Protein AF-A0A9W6YJJ3-F1 (afdb_monomer_lite)

Radius of gyration: 34.73 Å; chains: 1; bounding box: 91×58×91 Å

pLDDT: mean 76.76, std 19.99, range [21.23, 98.19]

Secondary structure (DSSP, 8-state):
-EEEEEEEEETTTTHHHHHHHHHHSS-----EEEEEEETTEEEEEETTEEEEE-HHHHHHHH----SEEEEEEEE-S-HHHHHHHHHHHTTTSSGGG-BTTTBSHHHHHHHHHHHHHS----HHHHSHHHHHHTSHHHHHHHHHHHHHHHHHHHSPS--TT--TT---GGGS-------PPPP----------GGGS-----S-TTTTHHHHHHHHHHHGGG-SS-HHHHHHHHHHHHHHHTT--B--HHHHHHHHHHHHHHHTT-TTSTTHHHHHHHHHHHHTSBPPSSS-HHHHHHHHHHHHHHHTSSS----HHHHHHHHHHHHHHHHSTTTHHHHHHTHHHHHHHHHHHHH-TTS-HHHHHHHHHHHHHHHHHS-TT-TTHHHHHHHHHHHHHHHHHHH-SSS---HHHHHHHHHHHHHH--EEEEEEEETTEEEEEEEEEETTTTEEEEEEEEEPTT-BTTB-EEEEEEE--TT--TTHHHHH-THHHHHHHHHT-EEEEE-SS--S---TTSSSBTTBBTTB-TT-B--STTTTTT-BHHHIIIIIHHHHHHHHSSEEEEEEEEEESTHHHHHHHHHHHHSTTTTS----

Structure (mmCIF, N/CA/C/O backbone):
data_AF-A0A9W6YJJ3-F1
#
_entry.id   AF-A0A9W6YJJ3-F1
#
loop_
_atom_site.group_PDB
_atom_site.id
_atom_site.type_symbol
_atom_site.label_atom_id
_atom_site.label_alt_id
_atom_site.label_comp_id
_atom_site.label_asym_id
_atom_site.label_entity_id
_atom_site.label_seq_id
_atom_site.pdbx_PDB_ins_code
_atom_site.Cartn_x
_atom_site.Cartn_y
_atom_site.Cartn_z
_atom_site.occupancy
_atom_site.B_iso_or_equiv
_atom_site.auth_seq_id
_atom_site.auth_comp_id
_atom_site.auth_asym_id
_atom_site.auth_atom_id
_atom_site.pdbx_PDB_model_num
ATOM 1 N N . MET A 1 1 ? -47.963 24.302 33.142 1.00 80.62 1 MET A N 1
ATOM 2 C CA . MET A 1 1 ? -47.276 23.001 33.185 1.00 80.62 1 MET A CA 1
ATOM 3 C C . MET A 1 1 ? -46.789 22.697 31.785 1.00 80.62 1 MET A C 1
ATOM 5 O O . MET A 1 1 ? -47.496 23.023 30.838 1.00 80.62 1 MET A O 1
ATOM 9 N N . VAL A 1 2 ? -45.557 22.214 31.649 1.00 94.19 2 VAL A N 1
ATOM 10 C CA . VAL A 1 2 ? -44.931 21.918 30.351 1.00 94.19 2 VAL A CA 1
ATOM 11 C C . VAL A 1 2 ? -44.765 20.413 30.233 1.00 94.19 2 VAL A C 1
ATOM 13 O O . VAL A 1 2 ? -44.311 19.774 31.179 1.00 94.19 2 VAL A O 1
ATOM 16 N N . SER A 1 3 ? -45.153 19.847 29.091 1.00 96.19 3 SER A N 1
ATOM 17 C CA . SER A 1 3 ? -45.001 18.415 28.844 1.00 96.19 3 SER A CA 1
ATOM 18 C C . SER A 1 3 ? -43.522 18.042 28.730 1.00 96.19 3 SER A C 1
ATOM 20 O O . SER A 1 3 ? -42.746 18.740 28.076 1.00 96.19 3 SER A O 1
ATOM 22 N N . VAL A 1 4 ? -43.153 16.938 29.376 1.00 97.75 4 VAL A N 1
ATOM 23 C CA . VAL A 1 4 ? -41.819 16.342 29.335 1.00 97.75 4 VAL A CA 1
ATOM 24 C C . VAL A 1 4 ? -41.923 15.020 28.592 1.00 97.75 4 VAL A C 1
ATOM 26 O O . VAL A 1 4 ? -42.747 14.165 28.927 1.00 97.75 4 VAL A O 1
ATOM 29 N N . THR A 1 5 ? -41.089 14.853 27.573 1.00 97.88 5 THR A N 1
ATOM 30 C CA . THR A 1 5 ? -41.134 13.690 26.686 1.00 97.88 5 THR A CA 1
ATOM 31 C C . THR A 1 5 ? -39.746 13.081 26.540 1.00 97.88 5 THR A C 1
ATOM 33 O O . THR A 1 5 ? -38.757 13.800 26.466 1.00 97.88 5 THR A O 1
ATOM 36 N N . LEU A 1 6 ? -39.662 11.755 26.489 1.00 98.06 6 LEU A N 1
ATOM 37 C CA . LEU A 1 6 ? -38.437 11.022 26.191 1.00 98.06 6 LEU A CA 1
ATOM 38 C C . LEU A 1 6 ? -38.421 10.631 24.714 1.00 98.06 6 LEU A C 1
ATOM 40 O O . LEU A 1 6 ? -39.310 9.915 24.248 1.00 98.06 6 LEU A O 1
ATOM 44 N N . HIS A 1 7 ? -37.396 11.055 23.994 1.00 97.25 7 HIS A N 1
ATOM 45 C CA . HIS A 1 7 ? -37.060 10.514 22.686 1.00 97.25 7 HIS A CA 1
ATOM 46 C C . HIS A 1 7 ? -36.139 9.312 22.864 1.00 97.25 7 HIS A C 1
ATOM 48 O O . HIS A 1 7 ? -35.142 9.385 23.579 1.00 97.25 7 HIS A O 1
ATOM 54 N N . VAL A 1 8 ? -36.499 8.191 22.239 1.00 95.38 8 VAL A N 1
ATOM 55 C CA . VAL A 1 8 ? -35.737 6.942 22.276 1.00 95.38 8 VAL A CA 1
ATOM 56 C C . VAL A 1 8 ? -35.288 6.615 20.864 1.00 95.38 8 VAL A C 1
ATOM 58 O O . VAL A 1 8 ? -36.107 6.508 19.951 1.00 95.38 8 VAL A O 1
ATOM 61 N N . TYR A 1 9 ? -33.991 6.409 20.709 1.00 91.31 9 TYR A N 1
ATOM 62 C CA . TYR A 1 9 ? -33.330 6.088 19.457 1.00 91.31 9 TYR A CA 1
ATOM 63 C C . TYR A 1 9 ? -32.712 4.694 19.545 1.00 91.31 9 TYR A C 1
ATOM 65 O O . TYR A 1 9 ? -32.215 4.301 20.601 1.00 91.31 9 TYR A O 1
ATOM 73 N N . ASP A 1 10 ? -32.725 3.956 18.438 1.00 87.44 10 ASP A N 1
ATOM 74 C CA . ASP A 1 10 ? -31.989 2.699 18.314 1.00 87.44 10 ASP A CA 1
ATOM 75 C C . ASP A 1 10 ? -30.706 2.945 17.521 1.00 87.44 10 ASP A C 1
ATOM 77 O O . ASP A 1 10 ? -30.747 3.046 16.298 1.00 87.44 10 ASP A O 1
ATOM 81 N N . LEU A 1 11 ? -29.567 3.002 18.215 1.00 82.69 11 LEU A N 1
ATOM 82 C CA . LEU A 1 11 ? -28.242 3.169 17.605 1.00 82.69 11 LEU A CA 1
ATOM 83 C C . LEU A 1 11 ? -27.843 1.990 16.707 1.00 82.69 11 LEU A C 1
ATOM 85 O O . LEU A 1 11 ? -26.819 2.045 16.031 1.00 82.69 11 LEU A O 1
ATOM 89 N N . SER A 1 12 ? -28.599 0.891 16.749 1.00 76.44 12 SER A N 1
ATOM 90 C CA . SER A 1 12 ? -28.343 -0.279 15.922 1.00 76.44 12 SER A CA 1
ATOM 91 C C . SER A 1 12 ? -29.137 -0.326 14.620 1.00 76.44 12 SER A C 1
ATOM 93 O O . SER A 1 12 ? -28.943 -1.263 13.849 1.00 76.44 12 SER A O 1
ATOM 95 N N . HIS A 1 13 ? -30.066 0.608 14.393 1.00 77.94 13 HIS A N 1
ATOM 96 C CA . HIS A 1 13 ? -31.016 0.563 13.271 1.00 77.94 13 HIS A CA 1
ATOM 97 C C . HIS A 1 13 ? -31.684 -0.812 13.082 1.00 77.94 13 HIS A C 1
ATOM 99 O O . HIS A 1 13 ? -31.837 -1.314 11.969 1.00 77.94 13 HIS A O 1
ATOM 105 N N . GLY A 1 14 ? -32.076 -1.457 14.184 1.00 75.50 14 GLY A N 1
ATOM 106 C CA . GLY A 1 14 ? -32.713 -2.774 14.202 1.00 75.50 14 GLY A CA 1
ATOM 107 C C . GLY A 1 14 ? -31.754 -3.967 14.143 1.00 75.50 14 GLY A C 1
ATOM 108 O O . GLY A 1 14 ? -32.196 -5.107 14.330 1.00 75.50 14 GLY A O 1
ATOM 109 N N . MET A 1 15 ? -30.450 -3.749 13.945 1.00 71.88 15 MET A N 1
ATOM 110 C CA . MET A 1 15 ? -29.451 -4.822 13.894 1.00 71.88 15 MET A CA 1
ATOM 111 C C . MET A 1 15 ? -29.318 -5.553 15.229 1.00 71.88 15 MET A C 1
ATOM 113 O O . MET A 1 15 ? -29.126 -6.770 15.241 1.00 71.88 15 MET A O 1
ATOM 117 N N . ALA A 1 16 ? -29.461 -4.860 16.363 1.00 77.69 16 ALA A N 1
ATOM 118 C CA . ALA A 1 16 ? -29.361 -5.495 17.674 1.00 77.69 16 ALA A CA 1
ATOM 119 C C . ALA A 1 16 ? -30.430 -6.575 17.853 1.00 77.69 16 ALA A C 1
ATOM 121 O O . ALA A 1 16 ? -30.117 -7.677 18.301 1.00 77.69 16 ALA A O 1
ATOM 122 N N . ARG A 1 17 ? -31.659 -6.323 17.396 1.00 79.44 17 ARG A N 1
ATOM 123 C CA . ARG A 1 17 ? -32.743 -7.311 17.424 1.00 79.44 17 ARG A CA 1
ATOM 124 C C . ARG A 1 17 ? -32.453 -8.540 16.567 1.00 79.44 17 ARG A C 1
ATOM 126 O O . ARG A 1 17 ? -32.817 -9.648 16.953 1.00 79.44 17 ARG A O 1
ATOM 133 N N . GLN A 1 18 ? -31.791 -8.358 15.427 1.00 73.38 18 GLN A N 1
ATOM 134 C CA . GLN A 1 18 ? -31.458 -9.451 14.510 1.00 73.38 18 GLN A CA 1
ATOM 135 C C . GLN A 1 18 ? -30.266 -10.286 14.992 1.00 73.38 18 GLN A C 1
ATOM 137 O O . GLN A 1 18 ? -30.286 -11.511 14.886 1.00 73.38 18 GLN A O 1
ATOM 142 N N . LEU A 1 19 ? -29.227 -9.636 15.519 1.00 72.25 19 LEU A N 1
ATOM 143 C CA . LEU A 1 19 ? -27.950 -10.282 15.824 1.00 72.25 19 LEU A CA 1
ATOM 144 C C . LEU A 1 19 ? -27.843 -10.782 17.266 1.00 72.25 19 LEU A C 1
ATOM 146 O O . LEU A 1 19 ? -27.132 -11.752 17.537 1.00 72.25 19 LEU A O 1
ATOM 150 N N . SER A 1 20 ? -28.547 -10.154 18.205 1.00 77.19 20 SER A N 1
ATOM 151 C CA . SER A 1 20 ? -28.424 -10.492 19.623 1.00 77.19 20 SER A CA 1
ATOM 152 C C . SER A 1 20 ? -28.750 -11.937 19.996 1.00 77.19 20 SER A C 1
ATOM 154 O O . SER A 1 20 ? -28.035 -12.455 20.853 1.00 77.19 20 SER A O 1
ATOM 156 N N . PRO A 1 21 ? -29.695 -12.663 19.363 1.00 78.44 21 PRO A N 1
ATOM 157 C CA . PRO A 1 21 ? -29.910 -14.067 19.707 1.00 78.44 21 PRO A CA 1
ATOM 158 C C . PRO A 1 21 ? -28.672 -14.926 19.435 1.00 78.44 21 PRO A C 1
ATOM 160 O O . PRO A 1 21 ? -28.335 -15.793 20.237 1.00 78.44 21 PRO A O 1
ATOM 163 N N . ALA A 1 22 ? -27.972 -14.656 18.330 1.00 68.25 22 ALA A N 1
ATOM 164 C CA . ALA A 1 22 ? -26.772 -15.388 17.939 1.00 68.25 22 ALA A CA 1
ATOM 165 C C . ALA A 1 22 ? -25.544 -14.989 18.773 1.00 68.25 22 ALA A C 1
ATOM 167 O O . ALA A 1 22 ? -24.689 -15.826 19.045 1.00 68.25 22 ALA A O 1
ATOM 168 N N . ILE A 1 23 ? -25.465 -13.719 19.180 1.00 66.31 23 ILE A N 1
ATOM 169 C CA . ILE A 1 23 ? -24.310 -13.154 19.889 1.00 66.31 23 ILE A CA 1
ATOM 170 C C . ILE A 1 23 ? -24.446 -13.327 21.409 1.00 66.31 23 ILE A C 1
ATOM 172 O O . ILE A 1 23 ? -23.534 -13.804 22.0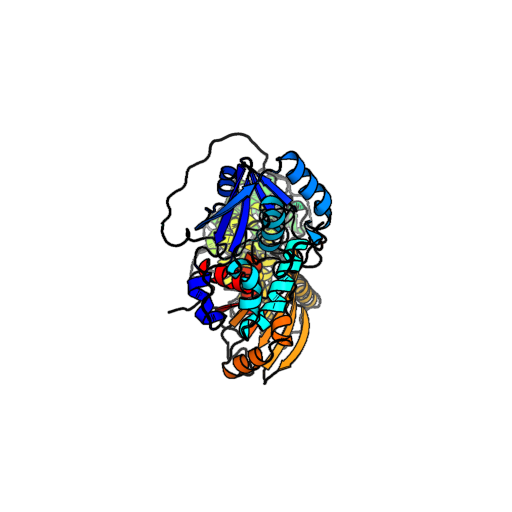70 1.00 66.31 23 ILE A O 1
ATOM 176 N N . LEU A 1 24 ? -25.589 -12.952 21.979 1.00 68.25 24 LEU A N 1
ATOM 177 C CA . LEU A 1 24 ? -25.834 -12.899 23.424 1.00 68.25 24 LEU A CA 1
ATOM 178 C C . LEU A 1 24 ? -26.629 -14.105 23.944 1.00 68.25 24 LEU A C 1
ATOM 180 O O . LEU A 1 24 ? -26.846 -14.219 25.150 1.00 68.25 24 LEU A O 1
ATOM 184 N N . GLY A 1 25 ? -27.110 -14.985 23.058 1.00 67.69 25 GLY A N 1
ATOM 185 C CA . GLY A 1 25 ? -28.004 -16.089 23.428 1.00 67.69 25 GLY A CA 1
ATOM 186 C C . GLY A 1 25 ? -29.402 -15.630 23.861 1.00 67.69 25 GLY A C 1
ATOM 187 O O . GLY A 1 25 ? -30.189 -16.435 24.353 1.00 67.69 25 GLY A O 1
ATOM 188 N N . LYS A 1 26 ? -29.718 -14.340 23.698 1.00 75.75 26 LYS A N 1
ATOM 189 C CA . LYS A 1 26 ? -31.017 -13.738 24.007 1.00 75.75 26 LYS A CA 1
ATOM 190 C C . LYS A 1 26 ? -31.292 -12.551 23.094 1.00 75.75 26 LYS A C 1
ATOM 192 O O . LYS A 1 26 ? -30.363 -11.913 22.610 1.00 75.75 26 LYS A O 1
ATOM 197 N N . THR A 1 27 ? -32.567 -12.246 22.876 1.00 80.06 27 THR A N 1
ATOM 198 C CA . THR A 1 27 ? -32.961 -11.094 22.054 1.00 80.06 27 THR A CA 1
ATOM 199 C C . THR A 1 27 ? -32.920 -9.820 22.894 1.00 80.06 27 THR A C 1
ATOM 201 O O . THR A 1 27 ? -33.565 -9.767 23.937 1.00 80.06 27 THR A O 1
ATOM 204 N N . ILE A 1 28 ? -32.190 -8.805 22.432 1.00 81.56 28 ILE A N 1
ATOM 205 C CA . ILE A 1 28 ? -32.351 -7.410 22.862 1.00 81.56 28 ILE A CA 1
ATOM 206 C C . ILE A 1 28 ? -32.981 -6.624 21.712 1.00 81.56 28 ILE A C 1
ATOM 208 O O . ILE A 1 28 ? -32.605 -6.805 20.558 1.00 81.56 28 ILE A O 1
ATOM 212 N N . ASP A 1 29 ? -33.955 -5.772 22.015 1.00 79.81 29 ASP A N 1
ATOM 213 C CA . ASP A 1 29 ? -34.780 -5.116 20.991 1.00 79.81 29 ASP A CA 1
ATOM 214 C C . ASP A 1 29 ? -34.090 -3.941 20.274 1.00 79.81 29 ASP A C 1
ATOM 216 O O . ASP A 1 29 ? -34.572 -3.514 19.227 1.00 79.81 29 ASP A O 1
ATOM 220 N N . GLY A 1 30 ? -32.983 -3.430 20.815 1.00 84.06 30 GLY A N 1
ATOM 221 C CA . GLY A 1 30 ? -32.261 -2.270 20.291 1.00 84.06 30 GLY A CA 1
ATOM 222 C C . GLY A 1 30 ? -31.068 -1.892 21.168 1.00 84.06 30 GLY A C 1
ATOM 223 O O . GLY A 1 30 ? -30.916 -2.413 22.276 1.00 84.06 30 GLY A O 1
ATOM 224 N N . VAL A 1 31 ? -30.231 -0.976 20.675 1.00 87.25 31 VAL A N 1
ATOM 225 C CA . VAL A 1 31 ? -29.203 -0.292 21.475 1.00 87.25 31 VAL A CA 1
ATOM 226 C C . VAL A 1 31 ? -29.696 1.121 21.749 1.00 87.25 31 VAL A C 1
ATOM 228 O O . VAL A 1 31 ? -29.634 1.989 20.881 1.00 87.25 31 VAL A O 1
ATOM 231 N N . TRP A 1 32 ? -30.244 1.332 22.943 1.00 90.31 32 TRP A N 1
ATOM 232 C CA . TRP A 1 32 ? -30.997 2.545 23.246 1.00 90.31 32 TRP A CA 1
ATOM 233 C C . TRP A 1 32 ? -30.100 3.745 23.553 1.00 90.31 32 TRP A C 1
ATOM 235 O O . TRP A 1 32 ? -29.270 3.696 24.464 1.00 90.31 32 TRP A O 1
ATOM 245 N N . HIS A 1 33 ? -30.350 4.838 22.835 1.00 91.69 33 HIS A N 1
ATOM 246 C CA . HIS A 1 33 ? -29.960 6.194 23.210 1.00 91.69 33 HIS A CA 1
ATOM 247 C C . HIS A 1 33 ? -31.212 7.006 23.538 1.00 91.69 33 HIS A C 1
ATOM 249 O O . HIS A 1 33 ? -32.234 6.847 22.866 1.00 91.69 33 HIS A O 1
ATOM 255 N N . THR A 1 34 ? -31.143 7.886 24.537 1.00 95.31 34 THR A N 1
ATOM 256 C CA . THR A 1 34 ? -32.279 8.737 24.904 1.00 95.31 34 THR A CA 1
ATOM 257 C C . THR A 1 34 ? -31.925 10.208 25.068 1.00 95.31 34 THR A C 1
ATOM 259 O O . THR A 1 34 ? -30.846 10.545 25.559 1.00 95.31 34 THR A O 1
ATOM 262 N N . GLY A 1 35 ? -32.894 11.061 24.732 1.00 95.88 35 GLY A N 1
ATOM 263 C CA . GLY A 1 35 ? -32.891 12.495 25.009 1.00 95.88 35 GLY A CA 1
ATOM 264 C C . GLY A 1 35 ? -34.221 12.954 25.610 1.00 95.88 35 GLY A C 1
ATOM 265 O O . GLY A 1 35 ? -35.283 12.412 25.300 1.00 95.88 35 GLY A O 1
ATOM 266 N N . VAL A 1 36 ? -34.174 13.943 26.504 1.00 97.75 36 VAL A N 1
ATOM 267 C CA . VAL A 1 36 ? -35.357 14.524 27.155 1.00 97.75 36 VAL A CA 1
ATOM 268 C C . VAL A 1 36 ? -35.766 15.793 26.414 1.00 97.75 36 VAL A C 1
ATOM 270 O O . VAL A 1 36 ? -35.041 16.784 26.431 1.00 97.75 36 VAL A O 1
ATOM 273 N N . LEU A 1 37 ? -36.938 15.776 25.783 1.00 97.31 37 LEU A N 1
ATOM 274 C CA . LEU A 1 37 ? -37.541 16.919 25.106 1.00 97.31 37 LEU A CA 1
ATOM 275 C C . LEU A 1 37 ? -38.445 17.692 26.074 1.00 97.31 37 LEU A C 1
ATOM 277 O O . LEU A 1 37 ? -39.472 17.185 26.536 1.00 97.31 37 LEU A O 1
ATOM 281 N N . VAL A 1 38 ? -38.073 18.939 26.355 1.00 97.00 38 VAL A N 1
ATOM 282 C CA . VAL A 1 38 ? -38.837 19.876 27.190 1.00 97.00 38 VAL A CA 1
ATOM 283 C C . VAL A 1 38 ? -38.454 21.316 26.827 1.00 97.00 38 VAL A C 1
ATOM 285 O O . VAL A 1 38 ? -37.346 21.576 26.370 1.00 97.00 38 VAL A O 1
ATOM 288 N N . PHE A 1 39 ? -39.374 22.274 26.970 1.00 95.69 39 PHE A N 1
ATOM 289 C CA . PHE A 1 39 ? -39.142 23.692 26.621 1.00 95.69 39 PHE A CA 1
ATOM 290 C C . PHE A 1 39 ? -38.633 23.923 25.179 1.00 95.69 39 PHE A C 1
ATOM 292 O O . PHE A 1 39 ? -37.900 24.871 24.907 1.00 95.69 39 PHE A O 1
ATOM 299 N N . GLY A 1 40 ? -39.017 23.049 24.240 1.00 91.75 40 GLY A N 1
ATOM 300 C CA . GLY A 1 40 ? -38.614 23.142 22.832 1.00 91.75 40 GLY A CA 1
ATOM 301 C C . GLY A 1 40 ? -37.161 22.741 22.551 1.00 91.75 40 GLY A C 1
ATOM 302 O O . GLY A 1 40 ? -36.666 23.001 21.457 1.00 91.75 40 GLY A O 1
ATOM 303 N N . ARG A 1 41 ? -36.472 22.122 23.517 1.00 93.38 41 ARG A N 1
ATOM 304 C CA . ARG A 1 41 ? -35.110 21.603 23.362 1.00 93.38 41 ARG A CA 1
ATOM 305 C C . ARG A 1 41 ? -35.024 20.160 23.824 1.00 93.38 41 ARG A C 1
ATOM 307 O O . ARG A 1 41 ? -35.668 19.764 24.793 1.00 93.38 41 ARG A O 1
ATOM 314 N N . GLU A 1 42 ? -34.206 19.394 23.127 1.00 95.25 42 GLU A N 1
ATOM 315 C CA . GLU A 1 42 ? -33.826 18.047 23.503 1.00 95.25 42 GLU A CA 1
ATOM 316 C C . GLU A 1 42 ? -32.482 18.080 24.227 1.00 95.25 42 GLU A C 1
ATOM 318 O O . GLU A 1 42 ? -31.500 18.626 23.713 1.00 95.25 42 GLU A O 1
ATOM 323 N N . TYR A 1 43 ? -32.472 17.521 25.435 1.00 94.69 43 TYR A N 1
ATOM 324 C CA . TYR A 1 43 ? -31.321 17.447 26.323 1.00 94.69 43 TYR A CA 1
ATOM 325 C C . TYR A 1 43 ? -30.837 16.005 26.415 1.00 94.69 43 TYR A C 1
ATOM 327 O O . TYR A 1 43 ? -31.606 15.112 26.772 1.00 94.69 43 TYR A O 1
ATOM 335 N N . PHE A 1 44 ? -29.559 15.771 26.147 1.00 92.81 44 PHE A N 1
ATOM 336 C CA . PHE A 1 44 ? -28.947 14.448 26.250 1.00 92.81 44 PHE A CA 1
ATOM 337 C C . PHE A 1 44 ? -27.479 14.568 26.661 1.00 92.81 44 PHE A C 1
ATOM 339 O O . PHE A 1 44 ? -26.876 15.637 26.568 1.00 92.81 44 PHE A O 1
ATOM 346 N N . PHE A 1 45 ? -26.903 13.470 27.142 1.00 88.31 45 PHE A N 1
ATOM 347 C CA . PHE A 1 45 ? -25.501 13.416 27.550 1.00 88.31 45 PHE A CA 1
ATOM 348 C C . PHE A 1 45 ? -24.692 12.610 26.546 1.00 88.31 45 PHE A C 1
ATOM 350 O O . PHE A 1 45 ? -25.085 11.496 26.183 1.00 88.31 45 PHE A O 1
ATOM 357 N N . GLY A 1 46 ? -23.564 13.173 26.113 1.00 78.56 46 GLY A N 1
ATOM 358 C CA . GLY A 1 46 ? -22.717 12.517 25.146 1.00 78.56 46 GLY A CA 1
ATOM 359 C C . GLY A 1 46 ? -21.296 13.018 24.992 1.00 78.56 46 GLY A C 1
ATOM 360 O O . GLY A 1 46 ? -20.757 13.625 25.905 1.00 78.56 46 GLY A O 1
ATOM 361 N N . GLY A 1 47 ? -20.693 12.741 23.829 1.00 65.00 47 GLY A N 1
ATOM 362 C CA . GLY A 1 47 ? -19.400 13.318 23.465 1.00 65.00 47 GLY A CA 1
ATOM 363 C C . GLY A 1 47 ? -19.557 14.830 23.309 1.00 65.00 47 GLY A C 1
ATOM 364 O O . GLY A 1 47 ? -20.424 15.283 22.576 1.00 65.00 47 GLY A O 1
ATOM 365 N N . GLY A 1 48 ? -18.759 15.611 24.016 1.00 68.00 48 GLY A N 1
ATOM 366 C CA . GLY A 1 48 ? -18.959 17.033 24.301 1.00 68.00 48 GLY A CA 1
ATOM 367 C C . GLY A 1 48 ? -19.699 17.356 25.616 1.00 68.00 48 GLY A C 1
ATOM 368 O O . GLY A 1 48 ? -19.965 18.530 25.868 1.00 68.00 48 GLY A O 1
ATOM 369 N N . GLY A 1 49 ? -20.048 16.375 26.457 1.00 81.56 49 GLY A N 1
ATOM 370 C CA . GLY A 1 49 ? -20.769 16.570 27.720 1.00 81.56 49 GLY A CA 1
ATOM 371 C C . GLY A 1 49 ? -22.292 16.689 27.569 1.00 81.56 49 GLY A C 1
ATOM 372 O O . GLY A 1 49 ? -22.912 16.014 26.742 1.00 81.56 49 GLY A O 1
ATOM 373 N N . ILE A 1 50 ? -22.929 17.507 28.416 1.00 86.94 50 ILE A N 1
ATOM 374 C CA . ILE A 1 50 ? -24.372 17.794 28.323 1.00 86.94 50 ILE A CA 1
ATOM 375 C C . ILE A 1 50 ? -24.645 18.615 27.062 1.00 86.94 50 ILE A C 1
ATOM 377 O O . ILE A 1 50 ? -24.117 19.714 26.897 1.00 86.94 50 ILE A O 1
ATOM 381 N N . GLN A 1 51 ? -25.544 18.121 26.219 1.00 85.88 51 GLN A N 1
ATOM 382 C CA . GLN A 1 51 ? -25.968 18.787 24.998 1.00 85.88 51 GLN A CA 1
ATOM 383 C C . GLN A 1 51 ? -27.430 19.215 25.083 1.00 85.88 51 GLN A C 1
ATOM 385 O O . GLN A 1 51 ? -28.252 18.556 25.720 1.00 85.88 51 GLN A O 1
ATOM 390 N N . ALA A 1 52 ? -27.747 20.337 24.434 1.00 90.62 52 ALA A N 1
ATOM 391 C CA . ALA A 1 52 ? -29.097 20.884 24.364 1.00 90.62 52 ALA A CA 1
ATOM 392 C C . ALA A 1 52 ? -29.335 21.556 23.008 1.00 90.62 52 ALA A C 1
ATOM 394 O O . ALA A 1 52 ? -28.743 22.599 22.711 1.00 90.62 52 ALA A O 1
ATOM 395 N N . MET A 1 53 ? -30.229 21.004 22.193 1.00 88.81 53 MET A N 1
ATOM 396 C CA . MET A 1 53 ? -30.519 21.538 20.858 1.00 88.81 53 MET A CA 1
ATOM 397 C C . MET A 1 53 ? -31.984 21.349 20.465 1.00 88.81 53 MET A C 1
ATOM 399 O O . MET A 1 53 ? -32.733 20.667 21.153 1.00 88.81 53 MET A O 1
ATOM 403 N N . ALA A 1 54 ? -32.417 21.996 19.384 1.00 90.12 54 ALA A N 1
ATOM 404 C CA . ALA A 1 54 ? -33.751 21.760 18.838 1.00 90.12 54 ALA A CA 1
ATOM 405 C C . ALA A 1 54 ? -33.852 20.309 18.316 1.00 90.12 54 ALA A C 1
ATOM 407 O O . ALA A 1 54 ? -32.876 19.831 17.728 1.00 90.12 54 ALA A O 1
ATOM 408 N N . PRO A 1 55 ? -34.983 19.606 18.505 1.00 87.06 55 PRO A N 1
ATOM 409 C CA . PRO A 1 55 ? -35.110 18.194 18.129 1.00 87.06 55 PRO A CA 1
ATOM 410 C C . PRO A 1 55 ? -34.866 17.956 16.629 1.00 87.06 55 PRO A C 1
ATOM 412 O O . PRO A 1 55 ? -34.297 16.941 16.237 1.00 87.06 55 PRO A O 1
ATOM 415 N N . GLU A 1 56 ? -35.196 18.922 15.769 1.00 86.00 56 GLU A N 1
ATOM 416 C CA . GLU A 1 56 ? -34.938 18.834 14.328 1.00 86.00 56 GLU A CA 1
ATOM 417 C C . GLU A 1 56 ? -33.435 18.841 14.007 1.00 86.00 56 GLU A C 1
ATOM 419 O O . GLU A 1 56 ? -33.003 18.209 13.040 1.00 86.00 56 GLU A O 1
ATOM 424 N N . LEU A 1 57 ? -32.626 19.529 14.821 1.00 79.25 57 LEU A N 1
ATOM 425 C CA . LEU A 1 57 ? -31.171 19.563 14.662 1.00 79.25 57 LEU A CA 1
ATOM 426 C C . LEU A 1 57 ? -30.513 18.260 15.117 1.00 79.25 57 LEU A C 1
ATOM 428 O O . LEU A 1 57 ? -29.509 17.879 14.522 1.00 79.25 57 LEU A O 1
ATOM 432 N N . VAL A 1 58 ? -31.087 17.555 16.099 1.00 79.19 58 VAL A N 1
ATOM 433 C CA . VAL A 1 58 ? -30.621 16.213 16.498 1.00 79.19 58 VAL A CA 1
ATOM 434 C C . VAL A 1 58 ? -30.703 15.271 15.295 1.00 79.19 58 VAL A C 1
ATOM 436 O O . VAL A 1 58 ? -29.716 14.645 14.911 1.00 79.19 58 VAL A O 1
ATOM 439 N N . VAL A 1 59 ? -31.854 15.255 14.619 1.00 77.12 59 VAL A N 1
ATOM 440 C CA . VAL A 1 59 ? -32.067 14.441 13.415 1.00 77.12 59 VAL A CA 1
ATOM 441 C C . VAL A 1 59 ? -31.103 14.830 12.293 1.00 77.12 59 VAL A C 1
ATOM 443 O O . VAL A 1 59 ? -30.500 13.956 11.675 1.00 77.12 59 VAL A O 1
ATOM 446 N N . GLN A 1 60 ? -30.953 16.127 12.006 1.00 73.88 60 GLN A N 1
ATOM 447 C CA . GLN A 1 60 ? -30.084 16.597 10.919 1.00 73.88 60 GLN A CA 1
ATOM 448 C C . GLN A 1 60 ? -28.609 16.281 11.168 1.00 73.88 60 GLN A C 1
ATOM 450 O O . GLN A 1 60 ? -27.894 15.928 10.234 1.00 73.88 60 GLN A O 1
ATOM 455 N N . ARG A 1 61 ? -28.155 16.418 12.417 1.00 70.62 61 ARG A N 1
ATOM 456 C CA . ARG A 1 61 ? -26.752 16.237 12.792 1.00 70.62 61 ARG A CA 1
ATOM 457 C C . ARG A 1 61 ? -26.349 14.770 12.833 1.00 70.62 61 ARG A C 1
ATOM 459 O O . ARG A 1 61 ? -25.255 14.439 12.388 1.00 70.62 61 ARG A O 1
ATOM 466 N N . TYR A 1 62 ? -27.223 13.905 13.341 1.00 71.19 62 TYR A N 1
ATOM 467 C CA . TYR A 1 62 ? -26.890 12.499 13.582 1.00 71.19 62 TYR A CA 1
ATOM 468 C C . TYR A 1 62 ? -27.563 11.527 12.611 1.00 71.19 62 TYR A C 1
ATOM 470 O O . TYR A 1 62 ? -27.282 10.333 12.645 1.00 71.19 62 TYR A O 1
ATOM 478 N N . GLY A 1 63 ? -28.440 12.012 11.729 1.00 73.50 63 GLY A N 1
ATOM 479 C CA . GLY A 1 63 ? -29.078 11.199 10.695 1.00 73.50 63 GLY A CA 1
ATOM 480 C C . GLY A 1 63 ? -30.048 10.144 11.231 1.00 73.50 63 GLY A C 1
ATOM 481 O O . GLY A 1 63 ? -30.320 9.168 10.535 1.00 73.50 63 GLY A O 1
ATOM 482 N N . MET A 1 64 ? -30.567 10.307 12.454 1.00 74.62 64 MET A N 1
ATOM 483 C CA . MET A 1 64 ? -31.470 9.339 13.081 1.00 74.62 64 MET A CA 1
ATOM 484 C C . MET A 1 64 ? -32.762 9.982 13.577 1.00 74.62 64 MET A C 1
ATOM 486 O O . MET A 1 64 ? -32.756 11.081 14.122 1.00 74.62 64 MET A O 1
ATOM 490 N N . GLN A 1 65 ? -33.865 9.249 13.433 1.00 85.50 65 GLN A N 1
ATOM 491 C CA . GLN A 1 65 ? -35.172 9.609 13.979 1.00 85.50 65 GLN A CA 1
ATOM 492 C C . GLN A 1 65 ? -35.435 8.824 15.271 1.00 85.50 65 GLN A C 1
ATOM 494 O O . GLN A 1 65 ? -35.013 7.665 15.361 1.00 85.50 65 GLN A O 1
ATOM 499 N N . PRO A 1 66 ? -36.152 9.394 16.254 1.00 90.81 66 PRO A N 1
ATOM 500 C CA . PRO A 1 66 ? -36.566 8.634 17.422 1.00 90.81 66 PRO A CA 1
ATOM 501 C C . PRO A 1 66 ? -37.491 7.495 16.984 1.00 90.81 66 PRO A C 1
ATOM 503 O O . PRO A 1 66 ? -38.513 7.701 16.330 1.00 90.81 66 PRO A O 1
ATOM 506 N N . VAL A 1 67 ? -37.126 6.267 17.351 1.00 92.25 67 VAL A N 1
ATOM 507 C CA . VAL A 1 67 ? -37.933 5.070 17.083 1.00 92.25 67 VAL A CA 1
ATOM 508 C C . VAL A 1 67 ? -39.142 4.992 18.012 1.00 92.25 67 VAL A C 1
ATOM 510 O O . VAL A 1 67 ? -40.121 4.313 17.697 1.00 92.25 67 VAL A O 1
ATOM 513 N N . ARG A 1 68 ? -39.080 5.669 19.169 1.00 94.00 68 ARG A N 1
ATOM 514 C CA . ARG A 1 68 ? -40.197 5.830 20.106 1.00 94.00 68 ARG A CA 1
ATOM 515 C C . ARG A 1 68 ? -40.144 7.197 20.782 1.00 94.00 68 ARG A C 1
ATOM 517 O O . ARG A 1 68 ? -39.075 7.700 21.114 1.00 94.00 68 ARG A O 1
ATOM 524 N N . THR A 1 69 ? -41.326 7.722 21.077 1.00 95.56 69 THR A N 1
ATOM 525 C CA . THR A 1 69 ? -41.532 8.942 21.859 1.00 95.56 69 THR A CA 1
ATOM 526 C C . THR A 1 69 ? -42.406 8.577 23.054 1.00 95.56 69 THR A C 1
ATOM 528 O O . THR A 1 69 ? -43.527 8.102 22.873 1.00 95.56 69 THR A O 1
ATOM 531 N N . VAL A 1 70 ? -41.885 8.731 24.271 1.00 96.56 70 VAL A N 1
ATOM 532 C CA . VAL A 1 70 ? -42.550 8.290 25.506 1.00 96.56 70 VAL A CA 1
ATOM 533 C C . VAL A 1 70 ? -42.908 9.509 26.359 1.00 96.56 70 VAL A C 1
ATOM 535 O O . VAL A 1 70 ? -42.003 10.240 26.759 1.00 96.56 70 VAL A O 1
ATOM 538 N N . PRO A 1 71 ? -44.193 9.757 26.666 1.00 96.88 71 PRO A N 1
ATOM 539 C CA . PRO A 1 71 ? -44.568 10.835 27.575 1.00 96.88 71 PRO A CA 1
ATOM 540 C C . PRO A 1 71 ? -44.104 10.499 28.998 1.00 96.88 71 PRO A C 1
ATOM 542 O O . PRO A 1 71 ? -44.447 9.442 29.528 1.00 96.88 71 PRO A O 1
ATOM 545 N N . LEU A 1 72 ? -43.328 11.395 29.611 1.00 96.12 72 LEU A N 1
ATOM 546 C CA . LEU A 1 72 ? -42.823 11.237 30.983 1.00 96.12 72 LEU A CA 1
ATOM 547 C C . LEU A 1 72 ? -43.698 11.959 32.016 1.00 96.12 72 LEU A C 1
ATOM 549 O O . LEU A 1 72 ? -43.656 11.632 33.198 1.00 96.12 72 LEU A O 1
ATOM 553 N N . GLY A 1 73 ? -44.509 12.922 31.572 1.00 94.62 73 GLY A N 1
ATOM 554 C CA . GLY A 1 73 ? -45.449 13.662 32.409 1.00 94.62 73 GLY A CA 1
ATOM 555 C C . GLY A 1 73 ? -45.420 15.154 32.109 1.00 94.62 73 GLY A C 1
ATOM 556 O O . GLY A 1 73 ? -45.095 15.577 30.998 1.00 94.62 73 GLY A O 1
ATOM 557 N N . GLU A 1 74 ? -45.753 15.958 33.112 1.00 96.75 74 GLU A N 1
ATOM 558 C CA . GLU A 1 74 ? -45.671 17.413 33.038 1.00 96.75 74 GLU A CA 1
ATOM 559 C C . GLU A 1 74 ? -44.831 17.961 34.190 1.00 96.75 74 GLU A C 1
ATOM 561 O O . GLU A 1 74 ? -44.825 17.406 35.288 1.00 96.75 74 GLU A O 1
ATOM 566 N N . THR A 1 75 ? -44.149 19.077 33.948 1.00 96.62 75 THR A N 1
ATOM 567 C CA . THR A 1 75 ? -43.385 19.794 34.967 1.00 96.62 75 THR A CA 1
ATOM 568 C C . THR A 1 75 ? -43.974 21.177 35.247 1.00 96.62 75 THR A C 1
ATOM 570 O O . THR A 1 75 ? -44.531 21.843 34.363 1.00 96.62 75 THR A O 1
ATOM 573 N N . GLN A 1 76 ? -43.862 21.608 36.503 1.00 95.31 76 GLN A N 1
ATOM 574 C CA . GLN A 1 76 ? -44.111 22.989 36.931 1.00 95.31 76 GLN A CA 1
ATOM 575 C C . GLN A 1 76 ? -42.821 23.807 37.032 1.00 95.31 76 GLN A C 1
ATOM 577 O O . GLN A 1 76 ? -42.904 25.027 37.155 1.00 95.31 76 GLN A O 1
ATOM 582 N N . LEU A 1 77 ? -41.660 23.150 36.961 1.00 95.88 77 LEU A N 1
ATOM 583 C CA . LEU A 1 77 ? -40.370 23.821 36.970 1.00 95.88 77 LEU A CA 1
ATOM 584 C C . LEU A 1 77 ? -40.216 24.665 35.706 1.00 95.88 77 LEU A C 1
ATOM 586 O O . LEU A 1 77 ? -40.728 24.339 34.633 1.00 95.88 77 LEU A O 1
ATOM 590 N N . SER A 1 78 ? -39.513 25.774 35.850 1.00 96.75 78 SER A N 1
ATOM 591 C CA . SER A 1 78 ? -39.135 26.659 34.762 1.00 96.75 78 SER A CA 1
ATOM 592 C C . SER A 1 78 ? -37.912 26.126 34.014 1.00 96.75 78 SER A C 1
ATOM 594 O O . SER A 1 78 ? -37.103 25.359 34.540 1.00 96.75 78 SER A O 1
ATOM 596 N N . GLN A 1 79 ? -37.726 26.600 32.781 1.00 94.38 79 GLN A N 1
ATOM 597 C CA . GLN A 1 79 ? -36.514 26.315 32.012 1.00 94.38 79 GLN A CA 1
ATOM 598 C C . GLN A 1 79 ? -35.249 26.775 32.757 1.00 94.38 79 GLN A C 1
ATOM 600 O O . GLN A 1 79 ? -34.227 26.099 32.710 1.00 94.38 79 GLN A O 1
ATOM 605 N N . GLN A 1 80 ? -35.323 27.892 33.486 1.00 93.50 80 GLN A N 1
ATOM 606 C CA . GLN A 1 80 ? -34.185 28.430 34.228 1.00 93.50 80 GLN A CA 1
ATOM 607 C C . GLN A 1 80 ? -33.768 27.519 35.393 1.00 93.50 80 GLN A C 1
ATOM 609 O O . GLN A 1 80 ? -32.573 27.355 35.637 1.00 93.50 80 GLN A O 1
ATOM 614 N N . GLU A 1 81 ? -34.732 26.895 36.076 1.00 97.00 81 GLU A N 1
ATOM 615 C CA . GLU A 1 81 ? -34.469 25.896 37.120 1.00 97.00 81 GLU A CA 1
ATOM 616 C C . GLU A 1 81 ? -33.835 24.627 36.539 1.00 97.00 81 GLU A C 1
ATOM 618 O O . GLU A 1 81 ? -32.877 24.114 37.115 1.00 97.00 81 GLU A O 1
ATOM 623 N N . LEU A 1 82 ? -34.293 24.163 35.368 1.00 95.00 82 LEU A N 1
ATOM 624 C CA . LEU A 1 82 ? -33.654 23.048 34.660 1.00 95.00 82 LEU A CA 1
ATOM 625 C C . LEU A 1 82 ? -32.215 23.388 34.258 1.00 95.00 82 LEU A C 1
ATOM 627 O O . LEU A 1 82 ? -31.299 22.615 34.518 1.00 95.00 82 LEU A O 1
ATOM 631 N N . GLU A 1 83 ? -31.984 24.547 33.650 1.00 92.44 83 GLU A N 1
ATOM 632 C CA . GLU A 1 83 ? -30.639 24.960 33.250 1.00 92.44 83 GLU A CA 1
ATOM 633 C C . GLU A 1 83 ? -29.706 25.139 34.452 1.00 92.44 83 GLU A C 1
ATOM 635 O O . GLU A 1 83 ? -28.515 24.849 34.346 1.00 92.44 83 GLU A O 1
ATOM 640 N N . GLN A 1 84 ? -30.228 25.589 35.598 1.00 90.44 84 GLN A N 1
ATOM 641 C CA . GLN A 1 84 ? -29.451 25.652 36.832 1.00 90.44 84 GLN A CA 1
ATOM 642 C C . GLN A 1 84 ? -29.090 24.252 37.332 1.00 90.44 84 GLN A C 1
ATOM 644 O O . GLN A 1 84 ? -27.918 24.001 37.594 1.00 90.44 84 GLN A O 1
ATOM 649 N N . PHE A 1 85 ? -30.051 23.326 37.365 1.00 94.69 85 PHE A N 1
ATOM 650 C CA . PHE A 1 85 ? -29.795 21.927 37.706 1.00 94.69 85 PHE A CA 1
ATOM 651 C C . PHE A 1 85 ? -28.719 21.301 36.804 1.00 94.69 85 PHE A C 1
ATOM 653 O O . PHE A 1 85 ? -27.809 20.634 37.299 1.00 94.69 85 PHE A O 1
ATOM 660 N N . LEU A 1 86 ? -28.776 21.549 35.491 1.00 93.06 86 LEU A N 1
ATOM 661 C CA . LEU A 1 86 ? -27.781 21.048 34.539 1.00 93.06 86 LEU A CA 1
ATOM 662 C C . LEU A 1 86 ? -26.396 21.660 34.776 1.00 93.06 86 LEU A C 1
ATOM 664 O O . LEU A 1 86 ? -25.406 20.938 34.713 1.00 93.06 86 LEU A O 1
ATOM 668 N N . ARG A 1 87 ? -26.311 22.963 35.082 1.00 90.00 87 ARG A N 1
ATOM 669 C CA . ARG A 1 87 ? -25.042 23.626 35.436 1.00 90.00 87 ARG A CA 1
ATOM 670 C C . ARG A 1 87 ? -24.450 23.080 36.731 1.00 90.00 87 ARG A C 1
ATOM 672 O O . ARG A 1 87 ? -23.262 22.786 36.768 1.00 90.00 87 ARG A O 1
ATOM 679 N N . ASP A 1 88 ? -25.266 22.898 37.764 1.00 90.19 88 ASP A N 1
ATOM 680 C CA . ASP A 1 88 ? -24.805 22.398 39.064 1.00 90.19 88 ASP A CA 1
ATOM 681 C C . ASP A 1 88 ? -24.279 20.958 38.970 1.00 90.19 88 ASP A C 1
ATOM 683 O O . ASP A 1 88 ? -23.391 20.560 39.723 1.00 90.19 88 ASP A O 1
ATOM 687 N N . ASN A 1 89 ? -24.786 20.185 38.005 1.00 88.62 89 ASN A N 1
ATOM 688 C CA . ASN A 1 89 ? -24.373 18.807 37.759 1.00 88.62 89 ASN A CA 1
ATOM 689 C C . ASN A 1 89 ? -23.402 18.649 36.579 1.00 88.62 89 ASN A C 1
ATOM 691 O O . ASN A 1 89 ? -22.961 17.531 36.318 1.00 88.62 89 ASN A O 1
ATOM 695 N N . SER A 1 90 ? -23.022 19.719 35.872 1.00 84.38 90 SER A N 1
ATOM 696 C CA . SER A 1 90 ? -22.246 19.601 34.627 1.00 84.38 90 SER A CA 1
ATOM 697 C C . SER A 1 90 ? -20.870 18.969 34.841 1.00 84.38 90 SER A C 1
ATOM 699 O O . SER A 1 90 ? -20.371 18.272 33.966 1.00 84.38 90 SER A O 1
ATOM 701 N N . SER A 1 91 ? -20.275 19.149 36.024 1.00 84.44 91 SER A N 1
ATOM 702 C CA . SER A 1 91 ? -19.007 18.515 36.412 1.00 84.44 91 SER A CA 1
ATOM 703 C C . SER A 1 91 ? -19.096 16.989 36.526 1.00 84.44 91 SER A C 1
ATOM 705 O O . SER A 1 91 ? -18.080 16.310 36.403 1.00 84.44 91 SER A O 1
ATOM 707 N N . ARG A 1 92 ? -20.301 16.441 36.737 1.00 89.75 92 ARG A N 1
ATOM 708 C CA . ARG A 1 92 ? -20.563 14.996 36.741 1.00 89.75 92 ARG A CA 1
ATOM 709 C C . ARG A 1 92 ? -20.767 14.457 35.329 1.00 89.75 92 ARG A C 1
ATOM 711 O O . ARG A 1 92 ? -20.463 13.293 35.106 1.00 89.75 92 ARG A O 1
ATOM 718 N N . PHE A 1 93 ? -21.229 15.278 34.386 1.00 84.75 93 PHE A N 1
ATOM 719 C CA . PHE A 1 93 ? -21.589 14.897 33.013 1.00 84.75 93 PHE A CA 1
ATOM 720 C C . PHE A 1 93 ? -20.650 15.545 31.987 1.00 84.75 93 PHE A C 1
ATOM 722 O O . PHE A 1 93 ? -21.032 16.412 31.199 1.00 84.75 93 PHE A O 1
ATOM 729 N N . THR A 1 94 ? -19.398 15.106 32.020 1.00 81.56 94 THR A N 1
ATOM 730 C CA . THR A 1 94 ? -18.316 15.549 31.138 1.00 81.56 94 THR A CA 1
ATOM 731 C C . THR A 1 94 ? -17.901 14.423 30.205 1.00 81.56 94 THR A C 1
ATOM 733 O O . THR A 1 94 ? -18.218 13.260 30.455 1.00 81.56 94 THR A O 1
ATOM 736 N N . ASP A 1 95 ? -17.111 14.749 29.186 1.00 71.69 95 ASP A N 1
ATOM 737 C CA . ASP A 1 95 ? -16.510 13.739 28.313 1.00 71.69 95 ASP A CA 1
ATOM 738 C C . ASP A 1 95 ? -15.760 12.690 29.106 1.00 71.69 95 ASP A C 1
ATOM 740 O O . ASP A 1 95 ? -15.991 11.512 28.891 1.00 71.69 95 ASP A O 1
ATOM 744 N N . ALA A 1 96 ? -14.954 13.109 30.084 1.00 74.56 96 ALA A N 1
ATOM 745 C CA . ALA A 1 96 ? -14.150 12.229 30.928 1.00 74.56 96 ALA A CA 1
ATOM 746 C C . ALA A 1 96 ? -14.968 11.334 31.874 1.00 74.56 96 ALA A C 1
ATOM 748 O O . ALA A 1 96 ? -14.424 10.384 32.428 1.00 74.56 96 ALA A O 1
ATOM 749 N N . THR A 1 97 ? -16.250 11.630 32.095 1.00 81.69 97 THR A N 1
ATOM 750 C CA . THR A 1 97 ? -17.113 10.847 32.991 1.00 81.69 97 THR A CA 1
ATOM 751 C C . THR A 1 97 ? -18.155 10.021 32.245 1.00 81.69 97 THR A C 1
ATOM 753 O O . THR A 1 97 ? -18.893 9.273 32.882 1.00 81.69 97 THR A O 1
ATOM 756 N N . TYR A 1 98 ? -18.243 10.130 30.918 1.00 82.25 98 TYR A N 1
ATOM 757 C CA . TYR A 1 98 ? -19.137 9.306 30.109 1.00 82.25 98 TYR A CA 1
ATOM 758 C C . TYR A 1 98 ? -18.754 7.814 30.161 1.00 82.25 98 TYR A C 1
ATOM 760 O O . TYR A 1 98 ? -17.671 7.427 29.743 1.00 82.25 98 TYR A O 1
ATOM 768 N N . ASP A 1 99 ? -19.655 6.955 30.635 1.00 81.94 99 ASP A N 1
ATOM 769 C CA . ASP A 1 99 ? -19.480 5.502 30.646 1.00 81.94 99 ASP A CA 1
ATOM 770 C C . ASP A 1 99 ? -20.633 4.784 29.943 1.00 81.94 99 ASP A C 1
ATOM 772 O O . ASP A 1 99 ? -21.765 4.804 30.425 1.00 81.94 99 ASP A O 1
ATOM 776 N N . LEU A 1 100 ? -20.336 4.103 28.830 1.00 78.12 100 LEU A N 1
ATOM 777 C CA . LEU A 1 100 ? -21.280 3.352 27.995 1.00 78.12 100 LEU A CA 1
ATOM 778 C C . LEU A 1 100 ? -22.174 2.391 28.792 1.00 78.12 100 LEU A C 1
ATOM 780 O O . LEU A 1 100 ? -23.298 2.119 28.371 1.00 78.12 100 LEU A O 1
ATOM 784 N N . LEU A 1 101 ? -21.715 1.881 29.935 1.00 79.31 101 LEU A N 1
ATOM 785 C CA . LEU A 1 101 ? -22.421 0.879 30.729 1.00 79.31 101 LEU A CA 1
ATOM 786 C C . LEU A 1 101 ? -23.085 1.458 31.974 1.00 79.31 101 LEU A C 1
ATOM 788 O O . LEU A 1 101 ? -24.163 1.001 32.351 1.00 79.31 101 LEU A O 1
ATOM 792 N N . ARG A 1 102 ? -22.428 2.405 32.643 1.00 82.25 102 ARG A N 1
ATOM 793 C CA . ARG A 1 102 ? -22.791 2.837 34.001 1.00 82.25 102 ARG A CA 1
ATOM 794 C C . ARG A 1 102 ? -23.096 4.322 34.128 1.00 82.25 102 ARG A C 1
ATOM 796 O O . ARG A 1 102 ? -23.658 4.716 35.148 1.00 82.25 102 ARG A O 1
ATOM 803 N N . HIS A 1 103 ? -22.712 5.135 33.151 1.00 87.88 103 HIS A N 1
ATOM 804 C CA . HIS A 1 103 ? -22.860 6.582 33.218 1.00 87.88 103 HIS A CA 1
ATOM 805 C C . HIS A 1 103 ? -23.012 7.187 31.814 1.00 87.88 103 HIS A C 1
ATOM 807 O O . HIS A 1 103 ? -22.157 7.922 31.334 1.00 87.88 103 HIS A O 1
ATOM 813 N N . ASN A 1 104 ? -24.103 6.842 31.131 1.00 87.88 104 ASN A N 1
ATOM 814 C CA . ASN A 1 104 ? -24.361 7.213 29.736 1.00 87.88 104 ASN A CA 1
ATOM 815 C C . ASN A 1 104 ? -25.580 8.147 29.592 1.00 87.88 104 ASN A C 1
ATOM 817 O O . ASN A 1 104 ? -26.170 8.621 30.567 1.00 87.88 104 ASN A O 1
ATOM 821 N N . CYS A 1 105 ? -25.984 8.390 28.342 1.00 91.69 105 CYS A N 1
ATOM 822 C CA . CYS A 1 105 ? -27.170 9.174 27.976 1.00 91.69 105 CYS A CA 1
ATOM 823 C C . CYS A 1 105 ? -28.467 8.747 28.691 1.00 91.69 105 CYS A C 1
ATOM 825 O O . CYS A 1 105 ? -29.288 9.605 29.024 1.00 91.69 105 CYS A O 1
ATOM 827 N N . ASN A 1 106 ? -28.634 7.454 28.979 1.00 94.44 106 ASN A N 1
ATOM 828 C CA . ASN A 1 106 ? -29.825 6.913 29.626 1.00 94.44 106 ASN A CA 1
ATOM 829 C C . ASN A 1 106 ? -29.827 7.253 31.123 1.00 94.44 106 ASN A C 1
ATOM 831 O O . ASN A 1 106 ? -30.848 7.687 31.648 1.00 94.44 106 ASN A O 1
ATOM 835 N N . ASN A 1 107 ? -28.674 7.145 31.799 1.00 94.38 107 ASN A N 1
ATOM 836 C CA . ASN A 1 107 ? -28.534 7.558 33.202 1.00 94.38 107 ASN A CA 1
ATOM 837 C C . ASN A 1 107 ? -28.790 9.061 33.373 1.00 94.38 107 ASN A C 1
ATOM 839 O O . ASN A 1 107 ? -29.511 9.471 34.280 1.00 94.38 107 ASN A O 1
ATOM 843 N N . PHE A 1 108 ? -28.255 9.877 32.462 1.00 96.62 108 PHE A N 1
ATOM 844 C CA . PHE A 1 108 ? -28.525 11.313 32.437 1.00 96.62 108 PHE A CA 1
ATOM 845 C C . PHE A 1 108 ? -30.017 11.613 32.239 1.00 96.62 108 PHE A C 1
ATOM 847 O O . PHE A 1 108 ? -30.603 12.384 32.998 1.00 96.62 108 PHE A O 1
ATOM 854 N N . SER A 1 109 ? -30.645 10.978 31.245 1.00 97.44 109 SER A N 1
ATOM 855 C CA . SER A 1 109 ? -32.067 11.186 30.942 1.00 97.44 109 SER A CA 1
ATOM 856 C C . SER A 1 109 ? -32.963 10.792 32.119 1.00 97.44 109 SER A C 1
ATOM 858 O O . SER A 1 109 ? -33.968 11.448 32.379 1.00 97.44 109 SER A O 1
ATOM 860 N N . ASP A 1 110 ? -32.575 9.761 32.869 1.00 97.81 110 ASP A N 1
ATOM 861 C CA . ASP A 1 110 ? -33.247 9.321 34.090 1.00 97.81 110 ASP A CA 1
ATOM 862 C C . ASP A 1 110 ? -33.141 10.345 35.232 1.00 97.81 110 ASP A C 1
ATOM 864 O O . ASP A 1 110 ? -34.149 10.668 35.865 1.00 97.81 110 ASP A O 1
ATOM 868 N N . GLU A 1 111 ? -31.953 10.916 35.471 1.00 97.12 111 GLU A N 1
ATOM 869 C CA . GLU A 1 111 ? -31.765 11.980 36.472 1.00 97.12 111 GLU A CA 1
ATOM 870 C C . GLU A 1 111 ? -32.559 13.246 36.117 1.00 97.12 111 GLU A C 1
ATOM 872 O O . GLU A 1 111 ? -33.269 13.789 36.968 1.00 97.12 111 GLU A O 1
ATOM 877 N N . VAL A 1 112 ? -32.509 13.677 34.853 1.00 97.06 112 VAL A N 1
ATOM 878 C CA . VAL A 1 112 ? -33.266 14.843 34.370 1.00 97.06 112 VAL A CA 1
ATOM 879 C C . VAL A 1 112 ? -34.774 14.594 34.448 1.00 97.06 112 VAL A C 1
ATOM 881 O O . VAL A 1 112 ? -35.517 15.464 34.905 1.00 97.06 112 VAL A O 1
ATOM 884 N N . SER A 1 113 ? -35.241 13.402 34.064 1.00 97.75 113 SER A N 1
ATOM 885 C CA . SER A 1 113 ? -36.657 13.032 34.156 1.00 97.75 113 SER A CA 1
ATOM 886 C C . SER A 1 113 ? -37.159 13.078 35.600 1.00 97.75 113 SER A C 1
ATOM 888 O O . SER A 1 113 ? -38.211 13.673 35.859 1.00 97.75 113 SER A O 1
ATOM 890 N N . ARG A 1 114 ? -36.398 12.521 36.557 1.00 97.75 114 ARG A N 1
ATOM 891 C CA . ARG A 1 114 ? -36.773 12.553 37.981 1.00 97.75 114 ARG A CA 1
ATOM 892 C C . ARG A 1 114 ? -36.802 13.967 38.534 1.00 97.75 114 ARG A C 1
ATOM 894 O O . ARG A 1 114 ? -37.714 14.285 39.290 1.00 97.75 114 ARG A O 1
ATOM 901 N N . PHE A 1 115 ? -35.851 14.813 38.147 1.00 97.62 115 PHE A N 1
ATOM 902 C CA . PHE A 1 115 ? -35.853 16.216 38.550 1.00 97.62 115 PHE A CA 1
ATOM 903 C C . PHE A 1 115 ? -37.096 16.954 38.030 1.00 97.62 115 PHE A C 1
ATOM 905 O O . PHE A 1 115 ? -37.760 17.657 38.786 1.00 97.62 115 PHE A O 1
ATOM 912 N N . LEU A 1 116 ? -37.452 16.753 36.758 1.00 97.25 116 LEU A N 1
ATOM 913 C CA . LEU A 1 116 ? -38.562 17.463 36.121 1.00 97.25 116 LEU A CA 1
ATOM 914 C C . LEU A 1 116 ? -39.947 16.961 36.540 1.00 97.25 116 LEU A C 1
ATOM 916 O O . LEU A 1 116 ? -40.865 17.768 36.687 1.00 97.25 116 LEU A O 1
ATOM 920 N N . THR A 1 117 ? -40.115 15.647 36.685 1.00 96.38 117 THR A N 1
ATOM 921 C CA . THR A 1 117 ? -41.438 14.998 36.801 1.00 96.38 117 THR A CA 1
ATOM 922 C C . THR A 1 117 ? -41.609 14.159 38.069 1.00 96.38 117 THR A C 1
ATOM 924 O O . THR A 1 117 ? -42.698 13.653 38.333 1.00 96.38 117 THR A O 1
ATOM 927 N N . GLY A 1 118 ? -40.544 13.957 38.851 1.00 94.06 118 GLY A N 1
ATOM 928 C CA . GLY A 1 118 ? -40.520 13.022 39.980 1.00 94.06 118 GLY A CA 1
ATOM 929 C C . GLY A 1 118 ? -40.418 11.544 39.582 1.00 94.06 118 GLY A C 1
ATOM 930 O O . GLY A 1 118 ? -40.260 10.696 40.458 1.00 94.06 118 GLY A O 1
ATOM 931 N N . SER A 1 119 ? -40.475 11.219 38.285 1.00 92.19 119 SER A N 1
ATOM 932 C CA . SER A 1 119 ? -40.441 9.846 37.763 1.00 92.19 119 SER A CA 1
ATOM 933 C C . SER A 1 119 ? -39.254 9.628 36.823 1.00 92.19 119 SER A C 1
ATOM 935 O O . SER A 1 119 ? -38.834 10.536 36.110 1.00 92.19 119 SER A O 1
ATOM 937 N N . GLY A 1 120 ? -38.683 8.423 36.849 1.00 93.50 120 GLY A N 1
ATOM 938 C CA . GLY A 1 120 ? -37.569 8.034 35.976 1.00 93.50 120 GLY A CA 1
ATOM 939 C C . GLY A 1 120 ? -38.014 7.599 34.577 1.00 93.50 120 GLY A C 1
ATOM 940 O O . GLY A 1 120 ? -39.207 7.580 34.270 1.00 93.50 120 GLY A O 1
ATOM 941 N N . ILE A 1 121 ? -37.050 7.209 33.744 1.00 97.56 121 ILE A N 1
ATOM 942 C CA . ILE A 1 121 ? -37.319 6.646 32.410 1.00 97.56 121 ILE A CA 1
ATOM 943 C C . ILE A 1 121 ? -37.658 5.142 32.491 1.00 97.56 121 ILE A C 1
ATOM 945 O O . ILE A 1 121 ? -37.420 4.508 33.522 1.00 97.56 121 ILE A O 1
ATOM 949 N N . PRO A 1 122 ? -38.214 4.523 31.428 1.00 96.44 122 PRO A N 1
ATOM 950 C CA . PRO A 1 122 ? -38.554 3.101 31.444 1.00 96.44 122 PRO A CA 1
ATOM 951 C C . PRO A 1 122 ? -37.371 2.180 31.783 1.00 96.44 122 PRO A C 1
ATOM 953 O O . PRO A 1 122 ? -36.316 2.242 31.152 1.00 96.44 122 PRO A O 1
ATOM 956 N N . GLN A 1 123 ? -37.587 1.256 32.724 1.00 92.56 123 GLN A N 1
ATOM 957 C CA . GLN A 1 123 ? -36.519 0.428 33.295 1.00 92.56 123 GLN A CA 1
ATOM 958 C C . GLN A 1 123 ? -35.788 -0.450 32.264 1.00 92.56 123 GLN A C 1
ATOM 960 O O . GLN A 1 123 ? -34.579 -0.626 32.361 1.00 92.56 123 GLN A O 1
ATOM 965 N N . TYR A 1 124 ? -36.483 -0.929 31.225 1.00 90.31 124 TYR A N 1
ATOM 966 C CA . TYR A 1 124 ? -35.870 -1.742 30.162 1.00 90.31 124 TYR A CA 1
ATOM 967 C C . TYR A 1 124 ? -34.756 -1.007 29.390 1.00 90.31 124 TYR A C 1
ATOM 969 O O . TYR A 1 124 ? -33.915 -1.647 28.763 1.00 90.31 124 TYR A O 1
ATOM 977 N N . ILE A 1 125 ? -34.752 0.333 29.412 1.00 92.75 125 ILE A N 1
ATOM 978 C CA . ILE A 1 125 ? -33.698 1.154 28.804 1.00 92.75 125 ILE A CA 1
ATOM 979 C C . ILE A 1 125 ? -32.464 1.175 29.714 1.00 92.75 125 ILE A C 1
ATOM 981 O O . ILE A 1 125 ? -31.346 0.983 29.242 1.00 92.75 125 ILE A O 1
ATOM 985 N N . LEU A 1 126 ? -32.672 1.363 31.020 1.00 90.00 126 LEU A N 1
ATOM 986 C CA . LEU A 1 126 ? -31.606 1.418 32.025 1.00 90.00 126 LEU A CA 1
ATOM 987 C C . LEU A 1 126 ? -30.952 0.057 32.269 1.00 90.00 126 LEU A C 1
ATOM 989 O O . LEU A 1 126 ? -29.749 -0.014 32.508 1.00 90.00 126 LEU A O 1
ATOM 993 N N . ASP A 1 127 ? -31.730 -1.020 32.186 1.00 86.88 127 ASP A N 1
ATOM 994 C CA . ASP A 1 127 ? -31.246 -2.374 32.442 1.00 86.88 127 ASP A CA 1
ATOM 995 C C . ASP A 1 127 ? -30.507 -2.978 31.243 1.00 86.88 127 ASP A C 1
ATOM 997 O O . ASP A 1 127 ? -29.793 -3.967 31.419 1.00 86.88 127 ASP A O 1
ATOM 1001 N N . LEU A 1 128 ? -30.605 -2.378 30.047 1.00 83.81 128 LEU A N 1
ATOM 1002 C CA . LEU A 1 128 ? -30.017 -2.904 28.810 1.00 83.81 128 LEU A CA 1
ATOM 1003 C C . LEU A 1 128 ? -28.520 -3.279 28.941 1.00 83.81 128 LEU A C 1
ATOM 1005 O O . LEU A 1 128 ? -28.159 -4.378 28.506 1.00 83.81 128 LEU A O 1
ATOM 1009 N N . PRO A 1 129 ? -27.631 -2.466 29.556 1.00 80.38 129 PRO A N 1
ATOM 1010 C CA . PRO A 1 129 ? -26.226 -2.842 29.724 1.00 80.38 129 PRO A CA 1
ATOM 1011 C C . PRO A 1 129 ? -26.041 -4.081 30.609 1.00 80.38 129 PRO A C 1
ATOM 1013 O O . PRO A 1 129 ? -25.285 -4.991 30.263 1.00 80.38 129 PRO A O 1
ATOM 1016 N N . ASN A 1 130 ? -26.761 -4.157 31.732 1.00 78.19 130 ASN A N 1
ATOM 1017 C CA . ASN A 1 130 ? -26.713 -5.308 32.641 1.00 78.19 130 ASN A CA 1
ATOM 1018 C C . ASN A 1 130 ? -27.267 -6.556 31.962 1.00 78.19 130 ASN A C 1
ATOM 1020 O O . ASN A 1 130 ? -26.706 -7.646 32.060 1.00 78.19 130 ASN A O 1
ATOM 1024 N N . GLU A 1 131 ? -28.354 -6.378 31.226 1.00 75.81 131 GLU A N 1
ATOM 1025 C CA . GLU A 1 131 ? -28.957 -7.407 30.419 1.00 75.81 131 GLU A CA 1
ATOM 1026 C C . GLU A 1 131 ? -27.965 -7.977 29.403 1.00 75.81 131 GLU A C 1
ATOM 1028 O O . GLU A 1 131 ? -27.843 -9.199 29.324 1.00 75.81 131 GLU A O 1
ATOM 1033 N N . ALA A 1 132 ? -27.248 -7.138 28.658 1.00 71.69 132 ALA A N 1
ATOM 1034 C CA . ALA A 1 132 ? -26.246 -7.599 27.706 1.00 71.69 132 ALA A CA 1
ATOM 1035 C C . ALA A 1 132 ? -25.101 -8.350 28.412 1.00 71.69 132 ALA A C 1
ATOM 1037 O O . ALA A 1 132 ? -24.764 -9.467 28.013 1.00 71.69 132 ALA A O 1
ATOM 1038 N N . LEU A 1 133 ? -24.556 -7.783 29.496 1.00 70.75 133 LEU A N 1
ATOM 1039 C CA . LEU A 1 133 ? -23.375 -8.292 30.208 1.00 70.75 133 LEU A CA 1
ATOM 1040 C C . LEU A 1 133 ? -23.615 -9.554 31.047 1.00 70.75 133 LEU A C 1
ATOM 1042 O O . LEU A 1 133 ? -22.666 -10.292 31.297 1.00 70.75 133 LEU A O 1
ATOM 1046 N N . ASN A 1 134 ? -24.851 -9.819 31.472 1.00 73.19 134 ASN A N 1
ATOM 1047 C CA . ASN A 1 134 ? -25.196 -11.014 32.251 1.00 73.19 134 ASN A CA 1
ATOM 1048 C C . ASN A 1 134 ? -25.268 -12.299 31.400 1.00 73.19 134 ASN A C 1
ATOM 1050 O O . ASN A 1 134 ? -25.535 -13.375 31.933 1.00 73.19 134 ASN A O 1
ATOM 1054 N N . SER A 1 135 ? -25.017 -12.214 30.089 1.00 67.38 135 SER A N 1
ATOM 1055 C CA . SER A 1 135 ? -24.821 -13.385 29.228 1.00 67.38 135 SER A CA 1
ATOM 1056 C C . SER A 1 135 ? -23.352 -13.854 29.243 1.00 67.38 135 SER A C 1
ATOM 1058 O O . SER A 1 135 ? -22.452 -13.024 29.393 1.00 67.38 135 SER A O 1
ATOM 1060 N N . PRO A 1 136 ? -23.058 -15.158 29.043 1.00 58.66 136 PRO A N 1
ATOM 1061 C CA . PRO A 1 136 ? -21.678 -15.661 28.984 1.00 58.66 136 PRO A CA 1
ATOM 1062 C C . PRO A 1 136 ? -20.816 -14.943 27.936 1.00 58.66 136 PRO A C 1
ATOM 1064 O O . PRO A 1 136 ? -19.638 -14.683 28.167 1.00 58.66 136 PRO A O 1
ATOM 1067 N N . PHE A 1 137 ? -21.423 -14.576 26.805 1.00 61.53 137 PHE A N 1
ATOM 1068 C CA . PHE A 1 137 ? -20.765 -13.797 25.762 1.00 61.53 137 PHE A CA 1
ATOM 1069 C C . PHE A 1 137 ? -20.658 -12.311 26.131 1.00 61.53 137 PHE A C 1
ATOM 1071 O O . PHE A 1 137 ? -19.619 -11.696 25.924 1.00 61.53 137 PHE A O 1
ATOM 1078 N N . GLY A 1 138 ? -21.680 -11.729 26.760 1.00 64.75 138 GLY A N 1
ATOM 1079 C CA . GLY A 1 138 ? -21.649 -10.350 27.249 1.00 64.75 138 GLY A CA 1
ATOM 1080 C C . GLY A 1 138 ? -20.568 -10.090 28.296 1.00 64.75 138 GLY A C 1
ATOM 1081 O O . GLY A 1 138 ? -19.900 -9.061 28.244 1.00 64.75 138 GLY A O 1
ATOM 1082 N N . ALA A 1 139 ? -20.315 -11.043 29.195 1.00 65.31 139 ALA A N 1
ATOM 1083 C CA . ALA A 1 139 ? -19.198 -10.963 30.136 1.00 65.31 139 ALA A CA 1
ATOM 1084 C C . ALA A 1 139 ? -17.840 -10.902 29.411 1.00 65.31 139 ALA A C 1
ATOM 1086 O O . ALA A 1 139 ? -16.938 -10.187 29.846 1.00 65.31 139 ALA A O 1
ATOM 1087 N N . MET A 1 140 ? -17.719 -11.594 28.273 1.00 62.53 140 MET A N 1
ATOM 1088 C CA . MET A 1 140 ? -16.541 -11.552 27.403 1.00 62.53 140 MET A CA 1
ATOM 1089 C C . MET A 1 140 ? -16.451 -10.251 26.587 1.00 62.53 140 MET A C 1
ATOM 1091 O O . MET A 1 140 ? -15.351 -9.844 26.224 1.00 62.53 140 MET A O 1
ATOM 1095 N N . LEU A 1 141 ? -17.575 -9.567 26.346 1.00 67.25 141 LEU A N 1
ATOM 1096 C CA . LEU A 1 141 ? -17.616 -8.242 25.718 1.00 67.25 141 LEU A CA 1
ATOM 1097 C C . LEU A 1 141 ? -17.280 -7.100 26.686 1.00 67.25 141 LEU A C 1
ATOM 1099 O O . LEU A 1 141 ? -16.986 -6.001 26.225 1.00 67.25 141 LEU A O 1
ATOM 1103 N N . ARG A 1 142 ? -17.279 -7.325 28.008 1.00 67.81 142 ARG A N 1
ATOM 1104 C CA . ARG A 1 142 ? -16.984 -6.275 29.001 1.00 67.81 142 ARG A CA 1
ATOM 1105 C C . ARG A 1 142 ? -15.652 -5.549 28.744 1.00 67.81 142 ARG A C 1
ATOM 1107 O O . ARG A 1 142 ? -15.693 -4.326 28.686 1.00 67.81 142 ARG A O 1
ATOM 1114 N N . PRO A 1 143 ? -14.516 -6.230 28.491 1.00 67.12 143 PRO A N 1
ATOM 1115 C CA . PRO A 1 143 ? -13.255 -5.548 28.197 1.00 67.12 143 PRO A CA 1
ATOM 1116 C C . PRO A 1 143 ? -13.299 -4.761 26.880 1.00 67.12 143 PRO A C 1
ATOM 1118 O O . PRO A 1 143 ? -12.631 -3.744 26.746 1.00 67.12 143 PRO A O 1
ATOM 1121 N N . MET A 1 144 ? -14.098 -5.211 25.904 1.00 64.62 144 MET A N 1
ATOM 1122 C CA . MET A 1 144 ? -14.306 -4.495 24.642 1.00 64.62 144 MET A CA 1
ATOM 1123 C C . MET A 1 144 ? -15.140 -3.227 24.857 1.00 64.62 144 MET A C 1
ATOM 1125 O O . MET A 1 144 ? -14.791 -2.185 24.317 1.00 64.62 144 MET A O 1
ATOM 1129 N N . LEU A 1 145 ? -16.196 -3.299 25.671 1.00 67.44 145 LEU A N 1
ATOM 1130 C CA . LEU A 1 145 ? -17.049 -2.162 26.028 1.00 67.44 145 LEU A CA 1
ATOM 1131 C C . LEU A 1 145 ? -16.299 -1.140 26.896 1.00 67.44 145 LEU A C 1
ATOM 1133 O O . LEU A 1 145 ? -16.408 0.055 26.651 1.00 67.44 145 LEU A O 1
ATOM 1137 N N . GLU A 1 146 ? -15.482 -1.598 27.847 1.00 66.88 146 GLU A N 1
ATOM 1138 C CA . GLU A 1 146 ? -14.583 -0.746 28.641 1.00 66.88 146 GLU A CA 1
ATOM 1139 C C . GLU A 1 146 ? -13.517 -0.084 27.754 1.00 66.88 146 GLU A C 1
ATOM 1141 O O . GLU A 1 146 ? -13.234 1.103 27.896 1.00 66.88 146 GLU A O 1
ATOM 1146 N N . ASN A 1 147 ? -12.969 -0.814 26.778 1.00 62.88 147 ASN A N 1
ATOM 1147 C CA . ASN A 1 147 ? -12.037 -0.245 25.809 1.00 62.88 147 ASN A CA 1
ATOM 1148 C C . ASN A 1 147 ? -12.718 0.774 24.881 1.00 62.88 147 ASN A C 1
ATOM 1150 O O . ASN A 1 147 ? -12.148 1.829 24.636 1.00 62.88 147 ASN A O 1
ATOM 1154 N N . MET A 1 148 ? -13.946 0.513 24.419 1.00 63.50 148 MET A N 1
ATOM 1155 C CA . MET A 1 148 ? -14.755 1.503 23.691 1.00 63.50 148 MET A CA 1
ATOM 1156 C C . MET A 1 148 ? -15.022 2.745 24.545 1.00 63.50 148 MET A C 1
ATOM 1158 O O . MET A 1 148 ? -15.013 3.856 24.023 1.00 63.50 148 MET A O 1
ATOM 1162 N N . ASN A 1 149 ? -15.202 2.575 25.855 1.00 62.22 149 ASN A N 1
ATOM 1163 C CA . ASN A 1 149 ? -15.367 3.697 26.764 1.00 62.22 149 ASN A CA 1
ATOM 1164 C C . ASN A 1 149 ? -14.111 4.576 26.829 1.00 62.22 149 ASN A C 1
ATOM 1166 O O . ASN A 1 149 ? -14.182 5.794 26.693 1.00 62.22 149 ASN A O 1
ATOM 1170 N N . ASN A 1 150 ? -12.941 3.944 26.921 1.00 62.69 150 ASN A N 1
ATOM 1171 C CA . ASN A 1 150 ? -11.654 4.639 26.880 1.00 62.69 150 ASN A CA 1
ATOM 1172 C C . ASN A 1 150 ? -11.402 5.330 25.529 1.00 62.69 150 ASN A C 1
ATOM 1174 O O . ASN A 1 150 ? -10.787 6.391 25.492 1.00 62.69 150 ASN A O 1
ATOM 1178 N N . GLN A 1 151 ? -11.903 4.761 24.429 1.00 58.44 151 GLN A N 1
ATOM 1179 C CA . GLN A 1 151 ? -11.849 5.380 23.101 1.00 58.44 151 GLN A CA 1
ATOM 1180 C C . GLN A 1 151 ? -12.758 6.605 22.997 1.00 58.44 151 GLN A C 1
ATOM 1182 O O . GLN A 1 151 ? -12.331 7.627 22.468 1.00 58.44 151 GLN A O 1
ATOM 1187 N N . MET A 1 152 ? -13.972 6.546 23.554 1.00 56.25 152 MET A N 1
ATOM 1188 C CA . MET A 1 152 ? -14.861 7.711 23.621 1.00 56.25 152 MET A CA 1
ATOM 1189 C C . MET A 1 152 ? -14.256 8.857 24.440 1.00 56.25 152 MET A C 1
ATOM 1191 O O . MET A 1 152 ? -14.417 10.013 24.062 1.00 56.25 152 MET A O 1
ATOM 1195 N N . HIS A 1 153 ? -13.523 8.553 25.515 1.00 57.25 153 HIS A N 1
ATOM 1196 C CA . HIS A 1 153 ? -12.791 9.553 26.300 1.00 57.25 153 HIS A CA 1
ATOM 1197 C C . HIS A 1 153 ? -11.584 10.169 25.571 1.00 57.25 153 HIS A C 1
ATOM 1199 O O . HIS A 1 153 ? -11.134 11.246 25.959 1.00 57.25 153 HIS A O 1
ATOM 1205 N N . ALA A 1 154 ? -11.046 9.493 24.551 1.00 44.34 154 ALA A N 1
ATOM 1206 C CA . ALA A 1 154 ? -9.847 9.906 23.820 1.00 44.34 154 ALA A CA 1
ATOM 1207 C C . ALA A 1 154 ? -10.144 10.620 22.483 1.00 44.34 154 ALA A C 1
ATOM 1209 O O . ALA A 1 154 ? -9.233 11.184 21.880 1.00 44.34 154 ALA A O 1
ATOM 1210 N N . ALA A 1 155 ? -11.399 10.618 22.016 1.00 38.88 155 ALA A N 1
ATOM 1211 C CA . ALA A 1 155 ? -11.811 11.211 20.742 1.00 38.88 155 ALA A CA 1
ATOM 1212 C C . ALA A 1 155 ? -12.212 12.704 20.873 1.00 38.88 155 ALA A C 1
ATOM 1214 O O . ALA A 1 155 ? -12.849 13.079 21.860 1.00 38.88 155 ALA A O 1
ATOM 1215 N N . PRO A 1 156 ? -11.922 13.578 19.881 1.00 42.78 156 PRO A N 1
ATOM 1216 C CA . PRO A 1 156 ? -12.459 14.942 19.844 1.00 42.78 156 PRO A CA 1
ATOM 1217 C C . PRO A 1 156 ? -13.990 14.935 19.686 1.00 42.78 156 PRO A C 1
ATOM 1219 O O . PRO A 1 156 ? -14.537 14.099 18.968 1.00 42.78 156 PRO A O 1
ATOM 1222 N N . GLY A 1 157 ? -14.660 15.874 20.363 1.00 43.56 157 GLY A N 1
ATOM 1223 C CA . GLY A 1 157 ? -16.085 15.826 20.709 1.00 43.56 157 GLY A CA 1
ATOM 1224 C C . GLY A 1 157 ? -17.096 15.447 19.614 1.00 43.56 157 GLY A C 1
ATOM 1225 O O . GLY A 1 157 ? -16.989 15.849 18.457 1.00 43.56 157 GLY A O 1
ATOM 1226 N N . ASP A 1 158 ? -18.148 14.767 20.090 1.00 48.19 158 ASP A N 1
ATOM 1227 C CA . ASP A 1 158 ? -19.445 14.486 19.450 1.00 48.19 158 ASP A CA 1
ATOM 1228 C C . ASP A 1 158 ? -19.591 13.213 18.582 1.00 48.19 158 ASP A C 1
ATOM 1230 O O . ASP A 1 158 ? -20.308 13.193 17.583 1.00 48.19 158 ASP A O 1
ATOM 1234 N N . GLN A 1 159 ? -18.963 12.103 18.991 1.00 52.81 159 GLN A N 1
ATOM 1235 C CA . GLN A 1 159 ? -19.009 10.811 18.274 1.00 52.81 159 GLN A CA 1
ATOM 1236 C C . GLN A 1 159 ? -19.973 9.761 18.858 1.00 52.81 159 GLN A C 1
ATOM 1238 O O . GLN A 1 159 ? -19.750 8.558 18.723 1.00 52.81 159 GLN A O 1
ATOM 1243 N N . LEU A 1 160 ? -21.065 10.167 19.509 1.00 47.66 160 LEU A N 1
ATOM 1244 C CA . LEU A 1 160 ? -21.942 9.196 20.183 1.00 47.66 160 LEU A CA 1
ATOM 1245 C C . LEU A 1 160 ? -22.756 8.310 19.226 1.00 47.66 160 LEU A C 1
ATOM 1247 O O . LEU A 1 160 ? -23.158 7.207 19.586 1.00 47.66 160 LEU A O 1
ATOM 1251 N N . PHE A 1 161 ? -22.966 8.780 17.996 1.00 46.19 161 PHE A N 1
ATOM 1252 C CA . PHE A 1 161 ? -23.812 8.136 16.985 1.00 46.19 161 PHE A CA 1
ATOM 1253 C C . PHE A 1 161 ? -23.018 7.411 15.888 1.00 46.19 161 PHE A C 1
ATOM 1255 O O . PHE A 1 161 ? -23.598 6.884 14.942 1.00 46.19 161 PHE A O 1
ATOM 1262 N N . SER A 1 162 ? -21.693 7.334 16.039 1.00 48.19 162 SER A N 1
ATOM 1263 C CA . SER A 1 162 ? -20.775 6.643 15.123 1.00 48.19 162 SER A CA 1
ATOM 1264 C C . SER A 1 162 ? -20.633 5.148 15.436 1.00 48.19 162 SER A C 1
ATOM 1266 O O . SER A 1 162 ? -19.689 4.501 14.977 1.00 48.19 162 SER A O 1
ATOM 1268 N N . ILE A 1 163 ? -21.544 4.579 16.237 1.00 44.94 163 ILE A N 1
ATOM 1269 C CA . ILE A 1 163 ? -21.519 3.151 16.558 1.00 44.94 163 ILE A CA 1
ATOM 1270 C C . ILE A 1 163 ? -21.722 2.362 15.246 1.00 44.94 163 ILE A C 1
ATOM 1272 O O . ILE A 1 163 ? -22.629 2.687 14.478 1.00 44.94 163 ILE A O 1
ATOM 1276 N N . PRO A 1 164 ? -20.903 1.330 14.961 1.00 37.78 164 PRO A N 1
ATOM 1277 C CA . PRO A 1 164 ? -20.775 0.674 13.647 1.00 37.78 164 PRO A CA 1
ATOM 1278 C C . PRO A 1 164 ? -22.026 -0.013 13.057 1.00 37.78 164 PRO A C 1
ATOM 1280 O O . PRO A 1 164 ? -21.923 -0.698 12.043 1.00 37.78 164 PRO A O 1
ATOM 1283 N N . PHE A 1 165 ? -23.207 0.152 13.648 1.00 33.94 165 PHE A N 1
ATOM 1284 C CA . PHE A 1 165 ? -24.457 -0.468 13.206 1.00 33.94 165 PHE A CA 1
ATOM 1285 C C . PHE A 1 165 ? -25.336 0.452 12.331 1.00 33.94 165 PHE A C 1
ATOM 1287 O O . PHE A 1 165 ? -26.428 0.051 11.939 1.00 33.94 165 PHE A O 1
ATOM 1294 N N . ASN A 1 166 ? -24.871 1.665 12.004 1.00 35.06 166 ASN A N 1
ATOM 1295 C CA . ASN A 1 166 ? -25.737 2.766 11.568 1.00 35.06 166 ASN A CA 1
ATOM 1296 C C . ASN A 1 166 ? -25.883 3.019 10.044 1.00 35.06 166 ASN A C 1
ATOM 1298 O O . ASN A 1 166 ? -26.494 4.022 9.683 1.00 35.06 166 ASN A O 1
ATOM 1302 N N . ASP A 1 167 ? -25.380 2.175 9.128 1.00 39.25 167 ASP A N 1
ATOM 1303 C CA . ASP A 1 167 ? -25.481 2.452 7.672 1.00 39.25 167 ASP A CA 1
ATOM 1304 C C . ASP A 1 167 ? -26.233 1.367 6.862 1.00 39.25 167 ASP A C 1
ATOM 1306 O O . ASP A 1 167 ? -25.630 0.396 6.397 1.00 39.25 167 ASP A O 1
ATOM 1310 N N . PRO A 1 168 ? -27.553 1.538 6.641 1.00 31.92 168 PRO A N 1
ATOM 1311 C CA . PRO A 1 168 ? -28.375 0.657 5.808 1.00 31.92 168 PRO A CA 1
ATOM 1312 C C . PRO A 1 168 ? -28.338 0.989 4.298 1.00 31.92 168 PRO A C 1
ATOM 1314 O O . PRO A 1 168 ? -28.976 0.296 3.503 1.00 31.92 168 PRO A O 1
ATOM 1317 N N . SER A 1 169 ? -27.610 2.024 3.858 1.00 36.50 169 SER A N 1
ATOM 1318 C CA . SER A 1 169 ? -27.707 2.566 2.488 1.00 36.50 169 SER A CA 1
ATOM 1319 C C . SER A 1 169 ? -26.801 1.894 1.446 1.00 36.50 169 SER A C 1
ATOM 1321 O O . SER A 1 169 ? -26.960 2.109 0.245 1.00 36.50 169 SER A O 1
ATOM 1323 N N . ARG A 1 170 ? -25.892 1.004 1.859 1.00 36.53 170 ARG A N 1
ATOM 1324 C CA . ARG A 1 170 ? -24.971 0.301 0.943 1.00 36.53 170 ARG A CA 1
ATOM 1325 C C . ARG A 1 170 ? -25.557 -0.926 0.233 1.00 36.53 170 ARG A C 1
ATOM 1327 O O . ARG A 1 170 ? -24.831 -1.611 -0.483 1.00 36.53 170 ARG A O 1
ATOM 1334 N N . ALA A 1 171 ? -26.848 -1.215 0.408 1.00 30.02 171 ALA A N 1
ATOM 1335 C CA . ALA A 1 171 ? -27.442 -2.461 -0.073 1.00 30.02 171 ALA A CA 1
ATOM 1336 C C . ALA A 1 171 ? -27.805 -2.485 -1.569 1.00 30.02 171 ALA A C 1
ATOM 1338 O O . ALA A 1 171 ? -27.827 -3.573 -2.125 1.00 30.02 171 ALA A O 1
ATOM 1339 N N . ASN A 1 172 ? -28.091 -1.363 -2.241 1.00 33.88 172 ASN A N 1
ATOM 1340 C CA . ASN A 1 172 ? -28.499 -1.383 -3.656 1.00 33.88 172 ASN A CA 1
ATOM 1341 C C . ASN A 1 172 ? -28.407 0.010 -4.308 1.00 33.88 172 ASN A C 1
ATOM 1343 O O . ASN A 1 172 ? -29.293 0.822 -4.067 1.00 33.88 172 ASN A O 1
ATOM 1347 N N . ALA A 1 173 ? -27.409 0.269 -5.167 1.00 25.45 173 ALA A N 1
ATOM 1348 C CA . ALA A 1 173 ? -27.579 0.978 -6.454 1.00 25.45 173 ALA A CA 1
ATOM 1349 C C . ALA A 1 173 ? -26.238 1.232 -7.191 1.00 25.45 173 ALA A C 1
ATOM 1351 O O . ALA A 1 173 ? -25.193 1.313 -6.546 1.00 25.45 173 ALA A O 1
ATOM 1352 N N . PRO A 1 174 ? -26.259 1.366 -8.537 1.00 30.45 174 PRO A N 1
ATOM 1353 C CA . PRO A 1 174 ? -25.086 1.356 -9.417 1.00 30.45 174 PRO A CA 1
ATOM 1354 C C . PRO A 1 174 ? -24.628 2.755 -9.887 1.00 30.45 174 PRO A C 1
ATOM 1356 O O . PRO A 1 174 ? -25.370 3.732 -9.831 1.00 30.45 174 PRO A O 1
ATOM 1359 N N . VAL A 1 175 ? -23.397 2.808 -10.413 1.00 33.94 175 VAL A N 1
ATOM 1360 C CA . VAL A 1 175 ? -22.654 3.995 -10.897 1.00 33.94 175 VAL A CA 1
ATOM 1361 C C . VAL A 1 175 ? -23.091 4.430 -12.309 1.00 33.94 175 VAL A C 1
ATOM 1363 O O . VAL A 1 175 ? -23.244 3.572 -13.180 1.00 33.94 175 VAL A O 1
ATOM 1366 N N . PRO A 1 176 ? -23.301 5.740 -12.559 1.00 29.44 176 PRO A N 1
ATOM 1367 C CA . PRO A 1 176 ? -22.562 6.474 -13.623 1.00 29.44 176 PRO A CA 1
ATOM 1368 C C . PRO A 1 176 ? -22.364 7.980 -13.281 1.00 29.44 176 PRO A C 1
ATOM 1370 O O . PRO A 1 176 ? -23.039 8.497 -12.402 1.00 29.44 176 PRO A O 1
ATOM 1373 N N . ALA A 1 177 ? -21.554 8.832 -13.919 1.00 24.91 177 ALA A N 1
ATOM 1374 C CA . ALA A 1 177 ? -20.406 8.794 -14.831 1.00 24.91 177 ALA A CA 1
ATOM 1375 C C . ALA A 1 177 ? -19.743 10.201 -14.760 1.00 24.91 177 ALA A C 1
ATOM 1377 O O . ALA A 1 177 ? -20.355 11.156 -14.282 1.00 24.91 177 ALA A O 1
ATOM 1378 N N . ALA A 1 178 ? -18.496 10.316 -15.223 1.00 39.50 178 ALA A N 1
ATOM 1379 C CA . ALA A 1 178 ? -17.626 11.493 -15.117 1.00 39.50 178 ALA A CA 1
ATOM 1380 C C . ALA A 1 178 ? -18.183 12.809 -15.709 1.00 39.50 178 ALA A C 1
ATOM 1382 O O . ALA A 1 178 ? -18.817 12.806 -16.764 1.00 39.50 178 ALA A O 1
ATOM 1383 N N . ALA A 1 179 ? -17.819 13.938 -15.084 1.00 25.30 179 ALA A N 1
ATOM 1384 C CA . ALA A 1 179 ? -17.923 15.283 -15.654 1.00 25.30 179 ALA A CA 1
ATOM 1385 C C . ALA A 1 179 ? -16.544 15.977 -15.672 1.00 25.30 179 ALA A C 1
ATOM 1387 O O . ALA A 1 179 ? -15.790 15.938 -14.701 1.00 25.30 179 ALA A O 1
ATOM 1388 N N . THR A 1 180 ? -16.231 16.569 -16.822 1.00 23.38 180 THR A N 1
ATOM 1389 C CA . THR A 1 180 ? -14.974 17.204 -17.260 1.00 23.38 180 THR A CA 1
ATOM 1390 C C . THR A 1 180 ? -14.738 18.578 -16.587 1.00 23.38 180 THR A C 1
ATOM 1392 O O . THR A 1 180 ? -15.708 19.210 -16.168 1.00 23.38 180 THR A O 1
ATOM 1395 N N . PRO A 1 181 ? -13.486 19.084 -16.488 1.00 31.34 181 PRO A N 1
ATOM 1396 C CA . PRO A 1 181 ? -13.130 20.189 -15.599 1.00 31.34 181 PRO A CA 1
ATOM 1397 C C . PRO A 1 181 ? -13.161 21.569 -16.277 1.00 31.34 181 PRO A C 1
ATOM 1399 O O . PRO A 1 181 ? -12.895 21.706 -17.472 1.00 31.34 181 PRO A O 1
ATOM 1402 N N . ALA A 1 182 ? -13.425 22.606 -15.478 1.00 24.11 182 ALA A N 1
ATOM 1403 C CA . ALA A 1 182 ? -13.270 24.004 -15.868 1.00 24.11 182 ALA A CA 1
ATOM 1404 C C . ALA A 1 182 ? -11.833 24.491 -15.609 1.00 24.11 182 ALA A C 1
ATOM 1406 O O . ALA A 1 182 ? -11.250 24.266 -14.551 1.00 24.11 182 ALA A O 1
ATOM 1407 N N . THR A 1 183 ? -11.274 25.156 -16.615 1.00 23.48 183 THR A N 1
ATOM 1408 C CA . THR A 1 183 ? -9.921 25.715 -16.705 1.00 23.48 183 THR A CA 1
ATOM 1409 C C . THR A 1 183 ? -9.712 27.007 -15.922 1.00 23.48 183 THR A C 1
ATOM 1411 O O . THR A 1 183 ? -10.562 27.892 -15.986 1.00 23.48 183 THR A O 1
ATOM 1414 N N . THR A 1 184 ? -8.504 27.135 -15.353 1.00 21.23 184 THR A N 1
ATOM 1415 C CA . THR A 1 184 ? -7.575 28.293 -15.194 1.00 21.23 184 THR A CA 1
ATOM 1416 C C . THR A 1 184 ? -6.906 28.158 -13.813 1.00 21.23 184 THR A C 1
ATOM 1418 O O . THR A 1 184 ? -7.579 27.833 -12.850 1.00 21.23 184 THR A O 1
ATOM 1421 N N . THR A 1 185 ? -5.591 28.237 -13.600 1.00 22.12 185 THR A N 1
ATOM 1422 C CA . THR A 1 185 ? -4.493 29.004 -14.210 1.00 22.12 185 THR A CA 1
ATOM 1423 C C . THR A 1 185 ? -3.149 28.282 -13.987 1.00 22.12 185 THR A C 1
ATOM 1425 O O . THR A 1 185 ? -3.006 27.474 -13.076 1.00 22.12 185 THR A O 1
ATOM 1428 N N . SER A 1 186 ? -2.165 28.614 -14.823 1.00 30.23 186 SER A N 1
ATOM 1429 C CA . SER A 1 186 ? -0.790 28.099 -14.884 1.00 30.23 186 SER A CA 1
ATOM 1430 C C . SER A 1 186 ? -0.047 27.954 -13.545 1.00 30.23 186 SER A C 1
ATOM 1432 O O . SER A 1 186 ? 0.135 28.941 -12.831 1.00 30.23 186 SER A O 1
ATOM 1434 N N . ALA A 1 187 ? 0.532 26.773 -13.311 1.00 23.23 187 ALA A N 1
ATOM 1435 C CA . ALA A 1 187 ? 1.681 26.578 -12.430 1.00 23.23 187 ALA A CA 1
ATOM 1436 C C . ALA A 1 187 ? 2.764 25.793 -13.188 1.00 23.23 187 ALA A C 1
ATOM 1438 O O . ALA A 1 187 ? 2.477 24.837 -13.906 1.00 23.23 187 ALA A O 1
ATOM 1439 N N . ALA A 1 188 ? 3.993 26.289 -13.092 1.00 25.34 188 ALA A N 1
ATOM 1440 C CA . ALA A 1 188 ? 5.148 25.897 -13.880 1.00 25.34 188 ALA A CA 1
ATOM 1441 C C . ALA A 1 188 ? 5.552 24.425 -13.692 1.00 25.34 188 ALA A C 1
ATOM 1443 O O . ALA A 1 188 ? 5.482 23.875 -12.595 1.00 25.34 188 ALA A O 1
ATOM 1444 N N . SER A 1 189 ? 6.048 23.817 -14.772 1.00 28.02 189 SER A N 1
ATOM 1445 C CA . SER A 1 189 ? 6.716 22.519 -14.761 1.00 28.02 189 SER A CA 1
ATOM 1446 C C . SER A 1 189 ? 7.943 22.558 -13.846 1.00 28.02 189 SER A C 1
ATOM 1448 O O . SER A 1 189 ? 8.951 23.183 -14.183 1.00 28.02 189 SER A O 1
ATOM 1450 N N . SER A 1 190 ? 7.894 21.863 -12.713 1.00 29.88 190 SER A N 1
ATOM 1451 C CA . SER A 1 190 ? 9.088 21.549 -11.932 1.00 29.88 190 SER A CA 1
ATOM 1452 C C . SER A 1 190 ? 9.881 20.443 -12.646 1.00 29.88 190 SER A C 1
ATOM 1454 O O . SER A 1 190 ? 9.668 19.238 -12.465 1.00 29.88 190 SER A O 1
ATOM 1456 N N . SER A 1 191 ? 10.792 20.859 -13.529 1.00 32.75 191 SER A N 1
ATOM 1457 C CA . SER A 1 191 ? 11.836 19.995 -14.087 1.00 32.75 191 SER A CA 1
ATOM 1458 C C . SER A 1 191 ? 12.676 19.429 -12.942 1.00 32.75 191 SER A C 1
ATOM 1460 O O . SER A 1 191 ? 13.145 20.183 -12.089 1.00 32.75 191 SER A O 1
ATOM 1462 N N . VAL A 1 192 ? 12.846 18.107 -12.900 1.00 38.16 192 VAL A N 1
ATOM 1463 C CA . VAL A 1 192 ? 13.708 17.463 -11.903 1.00 38.16 192 VAL A CA 1
ATOM 1464 C C . VAL A 1 192 ? 15.157 17.646 -12.302 1.00 38.16 192 VAL A C 1
ATOM 1466 O O . VAL A 1 192 ? 15.515 17.436 -13.456 1.00 38.16 192 VAL A O 1
ATOM 1469 N N . ASP A 1 193 ? 15.991 18.013 -11.334 1.00 39.50 193 ASP A N 1
ATOM 1470 C CA . ASP A 1 193 ? 17.430 18.125 -11.532 1.00 39.50 193 ASP A CA 1
ATOM 1471 C C . ASP A 1 193 ? 18.084 16.732 -11.557 1.00 39.50 193 ASP A C 1
ATOM 1473 O O . ASP A 1 193 ? 18.670 16.257 -10.578 1.00 39.50 193 ASP A O 1
ATOM 1477 N N . LEU A 1 194 ? 17.947 16.046 -12.697 1.00 43.75 194 LEU A N 1
ATOM 1478 C CA . LEU A 1 194 ? 18.608 14.768 -12.972 1.00 43.75 194 LEU A CA 1
ATOM 1479 C C . LEU A 1 194 ? 20.138 14.894 -13.033 1.00 43.75 194 LEU A C 1
ATOM 1481 O O . LEU A 1 194 ? 20.822 13.877 -12.926 1.00 43.75 194 LEU A O 1
ATOM 1485 N N . ALA A 1 195 ? 20.690 16.106 -13.170 1.00 41.06 195 ALA A N 1
ATOM 1486 C CA . ALA A 1 195 ? 22.135 16.321 -13.243 1.00 41.06 195 ALA A CA 1
ATOM 1487 C C . ALA A 1 195 ? 22.841 16.082 -11.894 1.00 41.06 195 ALA A C 1
ATOM 1489 O O . ALA A 1 195 ? 24.046 15.832 -11.865 1.00 41.06 195 ALA A O 1
ATOM 1490 N N . SER A 1 196 ? 22.094 16.100 -10.785 1.00 41.78 196 SER A N 1
ATOM 1491 C CA . SER A 1 196 ? 22.603 15.846 -9.430 1.00 41.78 196 SER A CA 1
ATOM 1492 C C . SER A 1 196 ? 22.805 14.356 -9.087 1.00 41.78 196 SER A C 1
ATOM 1494 O O . SER A 1 196 ? 23.462 14.038 -8.091 1.00 41.78 196 SER A O 1
ATOM 1496 N N . ARG A 1 197 ? 22.267 13.419 -9.889 1.00 53.19 197 ARG A N 1
ATOM 1497 C CA . ARG A 1 197 ? 22.268 11.973 -9.585 1.00 53.19 197 ARG A CA 1
ATOM 1498 C C . ARG A 1 197 ? 23.476 11.253 -10.208 1.00 53.19 197 ARG A C 1
ATOM 1500 O O . ARG A 1 197 ? 23.807 11.452 -11.373 1.00 53.19 197 ARG A O 1
ATOM 1507 N N . ARG A 1 198 ? 24.140 10.374 -9.441 1.00 60.81 198 ARG A N 1
ATOM 1508 C CA . ARG A 1 198 ? 25.264 9.548 -9.933 1.00 60.81 198 ARG A CA 1
ATOM 1509 C C . ARG A 1 198 ? 24.756 8.253 -10.570 1.00 60.81 198 ARG A C 1
ATOM 1511 O O . ARG A 1 198 ? 24.499 7.278 -9.869 1.00 60.81 198 ARG A O 1
ATOM 1518 N N . PHE A 1 199 ? 24.651 8.237 -11.894 1.00 67.25 199 PHE A N 1
ATOM 1519 C CA . PHE A 1 199 ? 24.273 7.048 -12.661 1.00 67.25 199 PHE A CA 1
ATOM 1520 C C . PHE A 1 199 ? 25.464 6.125 -12.938 1.00 67.25 199 PHE A C 1
ATOM 1522 O O . PHE A 1 199 ? 26.591 6.576 -13.155 1.00 67.25 199 PHE A O 1
ATOM 1529 N N . LYS A 1 200 ? 25.209 4.813 -12.969 1.00 68.38 200 LYS A N 1
ATOM 1530 C CA . LYS A 1 200 ? 26.197 3.810 -13.382 1.00 68.38 200 LYS A CA 1
ATOM 1531 C C . LYS A 1 200 ? 26.444 3.900 -14.889 1.00 68.38 200 LYS A C 1
ATOM 1533 O O . LYS A 1 200 ? 25.510 4.111 -15.659 1.00 68.38 200 LYS A O 1
ATOM 1538 N N . VAL A 1 201 ? 27.687 3.673 -15.306 1.00 76.38 201 VAL A N 1
ATOM 1539 C CA . VAL A 1 201 ? 28.111 3.647 -16.716 1.00 76.38 201 VAL A CA 1
ATOM 1540 C C . VAL A 1 201 ? 28.804 2.335 -17.051 1.00 76.38 201 VAL A C 1
ATOM 1542 O O . VAL A 1 201 ? 29.443 1.717 -16.200 1.00 76.38 201 VAL A O 1
ATOM 1545 N N . SER A 1 202 ? 28.703 1.907 -18.307 1.00 74.75 202 SER A N 1
ATOM 1546 C CA . SER A 1 202 ? 29.578 0.856 -18.834 1.00 74.75 202 SER A CA 1
ATOM 1547 C C . SER A 1 202 ? 30.989 1.433 -19.045 1.00 74.75 202 SER A C 1
ATOM 1549 O O . SER A 1 202 ? 31.105 2.604 -19.392 1.00 74.75 202 SER A O 1
ATOM 1551 N N . GLY A 1 203 ? 32.046 0.632 -18.835 1.00 62.56 203 GLY A N 1
ATOM 1552 C CA . GLY A 1 203 ? 33.459 1.067 -18.754 1.00 62.56 203 GLY A CA 1
ATOM 1553 C C . GLY A 1 203 ? 34.040 1.848 -19.953 1.00 62.56 203 GLY A C 1
ATOM 1554 O O . GLY A 1 203 ? 33.335 2.205 -20.890 1.00 62.56 203 GLY A O 1
ATOM 1555 N N . ALA A 1 204 ? 35.350 2.113 -19.950 1.00 56.72 204 ALA A N 1
ATOM 1556 C CA . ALA A 1 204 ? 35.978 3.136 -20.799 1.00 56.72 204 ALA A CA 1
ATOM 1557 C C . ALA A 1 204 ? 35.585 3.094 -22.308 1.00 56.72 204 ALA A C 1
ATOM 1559 O O . ALA A 1 204 ? 35.693 2.040 -22.946 1.00 56.72 204 ALA A O 1
ATOM 1560 N N . PRO A 1 205 ? 35.177 4.235 -22.907 1.00 54.34 205 PRO A N 1
ATOM 1561 C CA . PRO A 1 205 ? 34.714 4.324 -24.300 1.00 54.34 205 PRO A CA 1
ATOM 1562 C C . PRO A 1 205 ? 35.797 4.010 -25.343 1.00 54.34 205 PRO A C 1
ATOM 1564 O O . PRO A 1 205 ? 35.476 3.654 -26.473 1.00 54.34 205 PRO A O 1
ATOM 1567 N N . ALA A 1 206 ? 37.075 4.112 -24.975 1.00 59.16 206 ALA A N 1
ATOM 1568 C CA . ALA A 1 206 ? 38.196 3.884 -25.883 1.00 59.16 206 ALA A CA 1
ATOM 1569 C C . ALA A 1 206 ? 38.376 2.409 -26.288 1.00 59.16 206 ALA A C 1
ATOM 1571 O O . ALA A 1 206 ? 38.978 2.128 -27.326 1.00 59.16 206 ALA A O 1
ATOM 1572 N N . LEU A 1 207 ? 37.854 1.455 -25.503 1.00 59.28 207 LEU A N 1
ATOM 1573 C CA . LEU A 1 207 ? 37.970 0.039 -25.840 1.00 59.28 207 LEU A CA 1
ATOM 1574 C C . LEU A 1 207 ? 37.175 -0.267 -27.119 1.00 59.28 207 LEU A C 1
ATOM 1576 O O . LEU A 1 207 ? 35.946 -0.262 -27.116 1.00 59.28 207 LEU A O 1
ATOM 1580 N N . HIS A 1 208 ? 37.907 -0.600 -28.187 1.00 73.44 208 HIS A N 1
ATOM 1581 C CA . HIS A 1 208 ? 37.417 -1.109 -29.476 1.00 73.44 208 HIS A CA 1
ATOM 1582 C C . HIS A 1 208 ? 36.908 -0.076 -30.495 1.00 73.44 208 HIS A C 1
ATOM 1584 O O . HIS A 1 208 ? 36.447 -0.484 -31.565 1.00 73.44 208 HIS A O 1
ATOM 1590 N N . LEU A 1 209 ? 37.027 1.230 -30.229 1.00 82.19 209 LEU A N 1
ATOM 1591 C CA . LEU A 1 209 ? 36.624 2.275 -31.183 1.00 82.19 209 LEU A CA 1
ATOM 1592 C C . LEU A 1 209 ? 37.421 2.200 -32.499 1.00 82.19 209 LEU A C 1
ATOM 1594 O O . LEU A 1 209 ? 36.858 2.339 -33.583 1.00 82.19 209 LEU A O 1
ATOM 1598 N N . ASP A 1 210 ? 38.715 1.895 -32.410 1.00 84.75 210 ASP A N 1
ATOM 1599 C CA . ASP A 1 210 ? 39.614 1.636 -33.538 1.00 84.75 210 ASP A CA 1
ATOM 1600 C C . ASP A 1 210 ? 39.114 0.482 -34.428 1.00 84.75 210 ASP A C 1
ATOM 1602 O O . ASP A 1 210 ? 39.026 0.612 -35.652 1.00 84.75 210 ASP A O 1
ATOM 1606 N N . LYS A 1 211 ? 38.699 -0.629 -33.810 1.00 86.06 211 LYS A N 1
ATOM 1607 C CA . LYS A 1 211 ? 38.167 -1.809 -34.507 1.00 86.06 211 LYS A CA 1
ATOM 1608 C C . LYS A 1 211 ? 36.800 -1.532 -35.128 1.00 86.06 211 LYS A C 1
ATOM 1610 O O . LYS A 1 211 ? 36.533 -1.975 -36.245 1.00 86.06 211 LYS A O 1
ATOM 1615 N N . MET A 1 212 ? 35.939 -0.779 -34.442 1.00 87.62 212 MET A N 1
ATOM 1616 C CA . MET A 1 212 ? 34.634 -0.355 -34.967 1.00 87.62 212 MET A CA 1
ATOM 1617 C C . MET A 1 212 ? 34.801 0.551 -36.189 1.00 87.62 212 MET A C 1
ATOM 1619 O O . MET A 1 212 ? 34.143 0.342 -37.206 1.00 87.62 212 MET A O 1
ATOM 1623 N N . MET A 1 213 ? 35.741 1.494 -36.127 1.00 87.94 213 MET A N 1
ATOM 1624 C CA . MET A 1 213 ? 36.116 2.364 -37.239 1.00 87.94 213 MET A CA 1
ATOM 1625 C C . MET A 1 213 ? 36.626 1.576 -38.449 1.00 87.94 213 MET A C 1
ATOM 1627 O O . MET A 1 213 ? 36.161 1.792 -39.569 1.00 87.94 213 MET A O 1
ATOM 1631 N N . GLN A 1 214 ? 37.540 0.625 -38.235 1.00 88.94 214 GLN A N 1
ATOM 1632 C CA . GLN A 1 214 ? 38.021 -0.267 -39.296 1.00 88.94 214 GLN A CA 1
ATOM 1633 C C . GLN A 1 214 ? 36.878 -1.081 -39.910 1.00 88.94 214 GLN A C 1
ATOM 1635 O O . GLN A 1 214 ? 36.787 -1.197 -41.135 1.00 88.94 214 GLN A O 1
ATOM 1640 N N . ARG A 1 215 ? 35.964 -1.595 -39.078 1.00 90.88 215 ARG A N 1
ATOM 1641 C CA . ARG A 1 215 ? 34.791 -2.333 -39.549 1.00 90.88 215 ARG A CA 1
ATOM 1642 C C . ARG A 1 215 ? 33.882 -1.452 -40.405 1.00 90.88 215 ARG A C 1
ATOM 1644 O O . ARG A 1 215 ? 33.530 -1.878 -41.499 1.00 90.88 215 ARG A O 1
ATOM 1651 N N . ILE A 1 216 ? 33.563 -0.232 -39.974 1.00 91.19 216 ILE A N 1
ATOM 1652 C CA . ILE A 1 216 ? 32.741 0.716 -40.749 1.00 91.19 216 ILE A CA 1
ATOM 1653 C C . ILE A 1 216 ? 33.380 1.004 -42.107 1.00 91.19 216 ILE A C 1
ATOM 1655 O O . ILE A 1 216 ? 32.700 0.900 -43.124 1.00 91.19 216 ILE A O 1
ATOM 1659 N N . LYS A 1 217 ? 34.690 1.278 -42.150 1.00 91.12 217 LYS A N 1
ATOM 1660 C CA . LYS A 1 217 ? 35.417 1.491 -43.412 1.00 91.12 217 LYS A CA 1
ATOM 1661 C C . LYS A 1 217 ? 35.338 0.275 -44.333 1.00 91.12 217 LYS A C 1
ATOM 1663 O O . LYS A 1 217 ? 35.073 0.433 -45.518 1.00 91.12 217 LYS A O 1
ATOM 1668 N N . SER A 1 218 ? 35.508 -0.932 -43.787 1.00 92.44 218 SER A N 1
ATOM 1669 C CA . SER A 1 218 ? 35.402 -2.174 -44.567 1.00 92.44 218 SER A CA 1
ATOM 1670 C C . SER A 1 218 ? 33.989 -2.431 -45.105 1.00 92.44 218 SER A C 1
ATOM 1672 O O . SER A 1 218 ? 33.836 -3.022 -46.169 1.00 92.44 218 SER A O 1
ATOM 1674 N N . LEU A 1 219 ? 32.957 -1.979 -44.385 1.00 90.38 219 LEU A N 1
ATOM 1675 C CA . LEU A 1 219 ? 31.557 -2.124 -44.779 1.00 90.38 219 LEU A CA 1
ATOM 1676 C C . LEU A 1 219 ? 31.109 -1.033 -45.761 1.00 90.38 219 LEU A C 1
ATOM 1678 O O . LEU A 1 219 ? 30.176 -1.259 -46.526 1.00 90.38 219 LEU A O 1
ATOM 1682 N N . ASN A 1 220 ? 31.782 0.123 -45.793 1.00 91.56 220 ASN A N 1
ATOM 1683 C CA . ASN A 1 220 ? 31.429 1.280 -46.622 1.00 91.56 220 ASN A CA 1
ATOM 1684 C C . ASN A 1 220 ? 31.754 1.114 -48.125 1.00 91.56 220 ASN A C 1
ATOM 1686 O O . ASN A 1 220 ? 32.109 2.067 -48.815 1.00 91.56 220 ASN A O 1
ATOM 1690 N N . THR A 1 221 ? 31.623 -0.098 -48.659 1.00 84.56 221 THR A N 1
ATOM 1691 C CA . THR A 1 221 ? 31.869 -0.416 -50.076 1.00 84.56 221 THR A CA 1
ATOM 1692 C C . THR A 1 221 ? 30.855 0.248 -51.008 1.00 84.56 221 THR A C 1
ATOM 1694 O O . THR A 1 221 ? 31.208 0.664 -52.107 1.00 84.56 221 THR A O 1
ATOM 1697 N N . GLN A 1 222 ? 29.613 0.420 -50.545 1.00 80.25 222 GLN A N 1
ATOM 1698 C CA . GLN A 1 222 ? 28.529 1.085 -51.278 1.00 80.25 222 GLN A CA 1
ATOM 1699 C C . GLN A 1 222 ? 28.497 2.613 -51.084 1.00 80.25 222 GLN A C 1
ATOM 1701 O O . GLN A 1 222 ? 27.542 3.256 -51.509 1.00 80.25 222 GLN A O 1
ATOM 1706 N N . ARG A 1 223 ? 29.525 3.204 -50.449 1.00 86.94 223 ARG A N 1
ATOM 1707 C CA . ARG A 1 223 ? 29.604 4.646 -50.137 1.00 86.94 223 ARG A CA 1
ATOM 1708 C C . ARG A 1 223 ? 28.368 5.184 -49.404 1.00 86.94 223 ARG A C 1
ATOM 1710 O O . ARG A 1 223 ? 27.889 6.279 -49.689 1.00 86.94 223 ARG A O 1
ATOM 1717 N N . LEU A 1 224 ? 27.872 4.415 -48.433 1.00 91.25 224 LEU A N 1
ATOM 1718 C CA . LEU A 1 224 ? 26.844 4.884 -47.503 1.00 91.25 224 LEU A CA 1
ATOM 1719 C C . LEU A 1 224 ? 27.326 6.131 -46.744 1.00 91.25 224 LEU A C 1
ATOM 1721 O O . LEU A 1 224 ? 26.552 7.061 -46.530 1.00 91.25 224 LEU A O 1
ATOM 1725 N N . LEU A 1 225 ? 28.602 6.149 -46.351 1.00 93.62 225 LEU A N 1
ATOM 1726 C CA . LEU A 1 225 ? 29.281 7.313 -45.789 1.00 93.62 225 LEU A CA 1
ATOM 1727 C C . LEU A 1 225 ? 30.159 7.990 -46.848 1.00 93.62 225 LEU A C 1
ATOM 1729 O O . LEU A 1 225 ? 30.875 7.304 -47.582 1.00 93.62 225 LEU A O 1
ATOM 1733 N N . SER A 1 226 ? 30.132 9.322 -46.900 1.00 94.38 226 SER A N 1
ATOM 1734 C CA . SER A 1 226 ? 31.062 10.123 -47.701 1.00 94.38 226 SER A CA 1
ATOM 1735 C C . SER A 1 226 ? 32.467 10.136 -47.089 1.00 94.38 226 SER A C 1
ATOM 1737 O O . SER A 1 226 ? 32.640 9.860 -45.900 1.00 94.38 226 SER A O 1
ATOM 1739 N N . ASP A 1 227 ? 33.480 10.504 -47.879 1.00 91.44 227 ASP A N 1
ATOM 1740 C CA . ASP A 1 227 ? 34.859 10.633 -47.384 1.00 91.44 227 ASP A CA 1
ATOM 1741 C C . ASP A 1 227 ? 34.950 11.655 -46.231 1.00 91.44 227 ASP A C 1
ATOM 1743 O O . ASP A 1 227 ? 35.641 11.420 -45.239 1.00 91.44 227 ASP A O 1
ATOM 1747 N N . ASP A 1 228 ? 34.151 12.725 -46.289 1.00 93.06 228 ASP A N 1
ATOM 1748 C CA . ASP A 1 228 ? 34.034 13.731 -45.227 1.00 93.06 228 ASP A CA 1
ATOM 1749 C C . ASP A 1 228 ? 33.373 13.201 -43.943 1.00 93.06 228 ASP A C 1
ATOM 1751 O O . ASP A 1 228 ? 33.659 13.698 -42.847 1.00 93.06 228 ASP A O 1
ATOM 1755 N N . GLU A 1 229 ? 32.444 12.246 -44.052 1.00 93.81 229 GLU A N 1
ATOM 1756 C CA . GLU A 1 229 ? 31.819 11.566 -42.909 1.00 93.81 229 GLU A CA 1
ATOM 1757 C C . GLU A 1 229 ? 32.792 10.551 -42.290 1.00 93.81 229 GLU A C 1
ATOM 1759 O O . GLU A 1 229 ? 32.920 10.481 -41.067 1.00 93.81 229 GLU A O 1
ATOM 1764 N N . VAL A 1 230 ? 33.548 9.820 -43.116 1.00 92.19 230 VAL A N 1
ATOM 1765 C CA . VAL A 1 230 ? 34.600 8.905 -42.646 1.00 92.19 230 VAL A CA 1
ATOM 1766 C C . VAL A 1 230 ? 35.704 9.676 -41.916 1.00 92.19 230 VAL A C 1
ATOM 1768 O O . VAL A 1 230 ? 36.065 9.295 -40.801 1.00 92.19 230 VAL A O 1
ATOM 1771 N N . ALA A 1 231 ? 36.175 10.794 -42.477 1.00 92.44 231 ALA A N 1
ATOM 1772 C CA . ALA A 1 231 ? 37.154 11.674 -41.837 1.00 92.44 231 ALA A CA 1
ATOM 1773 C C . ALA A 1 231 ? 36.630 12.265 -40.515 1.00 92.44 231 ALA A C 1
ATOM 1775 O O . ALA A 1 231 ? 37.377 12.425 -39.549 1.00 92.44 231 ALA A O 1
ATOM 1776 N N . ALA A 1 232 ? 35.326 12.552 -40.423 1.00 91.62 232 ALA A N 1
ATOM 1777 C CA . ALA A 1 232 ? 34.724 13.008 -39.174 1.00 91.62 232 ALA A CA 1
ATOM 1778 C C . ALA A 1 232 ? 34.754 11.926 -38.086 1.00 91.62 232 ALA A C 1
ATOM 1780 O O . ALA A 1 232 ? 35.056 12.243 -36.936 1.00 91.62 232 ALA A O 1
ATOM 1781 N N . LEU A 1 233 ? 34.490 10.661 -38.421 1.00 90.81 233 LEU A N 1
ATOM 1782 C CA . LEU A 1 233 ? 34.622 9.566 -37.457 1.00 90.81 233 LEU A CA 1
ATOM 1783 C C . LEU A 1 233 ? 36.088 9.336 -37.043 1.00 90.81 233 LEU A C 1
ATOM 1785 O O . LEU A 1 233 ? 36.354 9.079 -35.873 1.00 90.81 233 LEU A O 1
ATOM 1789 N N . GLU A 1 234 ? 37.057 9.490 -37.950 1.00 90.00 234 GLU A N 1
ATOM 1790 C CA . GLU A 1 234 ? 38.484 9.450 -37.582 1.00 90.00 234 GLU A CA 1
ATOM 1791 C C . GLU A 1 234 ? 38.851 10.561 -36.592 1.00 90.00 234 GLU A C 1
ATOM 1793 O O . GLU A 1 234 ? 39.609 10.332 -35.648 1.00 90.00 234 GLU A O 1
ATOM 1798 N N . ALA A 1 235 ? 38.260 11.747 -36.754 1.00 88.75 235 ALA A N 1
ATOM 1799 C CA . ALA A 1 235 ? 38.415 12.832 -35.795 1.00 88.75 235 ALA A CA 1
ATOM 1800 C C . ALA A 1 235 ? 37.803 12.495 -34.422 1.00 88.75 235 ALA A C 1
ATOM 1802 O O . ALA A 1 235 ? 38.354 12.925 -33.411 1.00 88.75 235 ALA A O 1
ATOM 1803 N N . LEU A 1 236 ? 36.717 11.708 -34.360 1.00 87.25 236 LEU A N 1
ATOM 1804 C CA . LEU A 1 236 ? 36.187 11.175 -33.095 1.00 87.25 236 LEU A CA 1
ATOM 1805 C C . LEU A 1 236 ? 37.189 10.217 -32.443 1.00 87.25 236 LEU A C 1
ATOM 1807 O O . LEU A 1 236 ? 37.459 10.339 -31.252 1.00 87.25 236 LEU A O 1
ATOM 1811 N N . LEU A 1 237 ? 37.775 9.295 -33.214 1.00 87.25 237 LEU A N 1
ATOM 1812 C CA . LEU A 1 237 ? 38.794 8.373 -32.706 1.00 87.25 237 LEU A CA 1
ATOM 1813 C C . LEU A 1 237 ? 40.000 9.130 -32.134 1.00 87.25 237 LEU A C 1
ATOM 1815 O O . LEU A 1 237 ? 40.434 8.835 -31.023 1.00 87.25 237 LEU A O 1
ATOM 1819 N N . ALA A 1 238 ? 40.505 10.133 -32.857 1.00 85.44 238 ALA A N 1
ATOM 1820 C CA . ALA A 1 238 ? 41.600 10.978 -32.387 1.00 85.44 238 ALA A CA 1
ATOM 1821 C C . ALA A 1 238 ? 41.215 11.789 -31.139 1.00 85.44 238 ALA A C 1
ATOM 1823 O O . ALA A 1 238 ? 42.023 11.937 -30.226 1.00 85.44 238 ALA A O 1
ATOM 1824 N N . HIS A 1 239 ? 39.978 12.288 -31.081 1.00 84.75 239 HIS A N 1
ATOM 1825 C CA . HIS A 1 239 ? 39.463 13.034 -29.937 1.00 84.75 239 HIS A CA 1
ATOM 1826 C C . HIS A 1 239 ? 39.407 12.176 -28.666 1.00 84.75 239 HIS A C 1
ATOM 1828 O O . HIS A 1 239 ? 39.934 12.589 -27.636 1.00 84.75 239 HIS A O 1
ATOM 1834 N N . VAL A 1 240 ? 38.843 10.967 -28.761 1.00 81.56 240 VAL A N 1
ATOM 1835 C CA . VAL A 1 240 ? 38.749 10.012 -27.644 1.00 81.56 240 VAL A CA 1
ATOM 1836 C C . VAL A 1 240 ? 40.134 9.519 -27.216 1.00 81.56 240 VAL A C 1
ATOM 1838 O O . VAL A 1 240 ? 40.390 9.382 -26.025 1.00 81.56 240 VAL A O 1
ATOM 1841 N N . ALA A 1 241 ? 41.049 9.285 -28.163 1.00 80.62 241 ALA A N 1
ATOM 1842 C CA . ALA A 1 241 ? 42.420 8.869 -27.857 1.00 80.62 241 ALA A CA 1
ATOM 1843 C C . ALA A 1 241 ? 43.240 9.951 -27.132 1.00 80.62 241 ALA A C 1
ATOM 1845 O O . ALA A 1 241 ? 44.194 9.625 -26.431 1.00 80.62 241 ALA A O 1
ATOM 1846 N N . ALA A 1 242 ? 42.877 11.224 -27.303 1.00 79.44 242 ALA A N 1
ATOM 1847 C CA . ALA A 1 242 ? 43.531 12.359 -26.662 1.00 79.44 242 ALA A CA 1
ATOM 1848 C C . ALA A 1 242 ? 42.957 12.706 -25.272 1.00 79.44 242 ALA A C 1
ATOM 1850 O O . ALA A 1 242 ? 43.412 13.680 -24.681 1.00 79.44 242 ALA A O 1
ATOM 1851 N N . ASP A 1 243 ? 41.969 11.947 -24.774 1.00 67.81 243 ASP A N 1
ATOM 1852 C CA . ASP A 1 243 ? 41.273 12.175 -23.491 1.00 67.81 243 ASP A CA 1
ATOM 1853 C C . ASP A 1 243 ? 40.710 13.604 -23.335 1.00 67.81 243 ASP A C 1
ATOM 1855 O O . ASP A 1 243 ? 40.636 14.181 -22.251 1.00 67.81 243 ASP A O 1
ATOM 1859 N N . ASN A 1 244 ? 40.333 14.219 -24.460 1.00 65.94 244 ASN A N 1
ATOM 1860 C CA . ASN A 1 244 ? 39.782 15.566 -24.466 1.00 65.94 244 ASN A CA 1
ATOM 1861 C C . ASN A 1 244 ? 38.341 15.532 -23.951 1.00 65.94 244 ASN A C 1
ATOM 1863 O O . ASN A 1 244 ? 37.459 14.978 -24.595 1.00 65.94 244 ASN A O 1
ATOM 1867 N N . GLU A 1 245 ? 38.079 16.168 -22.812 1.00 56.31 245 GLU A N 1
ATOM 1868 C CA . GLU A 1 245 ? 36.751 16.114 -22.190 1.00 56.31 245 GLU A CA 1
ATOM 1869 C C . GLU A 1 245 ? 35.704 17.036 -22.843 1.00 56.31 245 GLU A C 1
ATOM 1871 O O . GLU A 1 245 ? 34.508 16.843 -22.635 1.00 56.31 245 GLU A O 1
ATOM 1876 N N . ALA A 1 246 ? 36.124 18.049 -23.609 1.00 62.50 246 ALA A N 1
ATOM 1877 C CA . ALA A 1 246 ? 35.235 19.039 -24.218 1.00 62.50 246 ALA A CA 1
ATOM 1878 C C . ALA A 1 246 ? 35.133 18.843 -25.738 1.00 62.50 246 ALA A C 1
ATOM 1880 O O . ALA A 1 246 ? 36.113 19.009 -26.470 1.00 62.50 246 ALA A O 1
ATOM 1881 N N . VAL A 1 247 ? 33.928 18.525 -26.218 1.00 69.00 247 VAL A N 1
ATOM 1882 C CA . VAL A 1 247 ? 33.624 18.376 -27.647 1.00 69.00 247 VAL A CA 1
ATOM 1883 C C . VAL A 1 247 ? 33.041 19.678 -28.198 1.00 69.00 247 VAL A C 1
ATOM 1885 O O . VAL A 1 247 ? 32.095 20.232 -27.645 1.00 69.00 247 VAL A O 1
ATOM 1888 N N . ASP A 1 248 ? 33.561 20.128 -29.339 1.00 76.75 248 ASP A N 1
ATOM 1889 C CA . ASP A 1 248 ? 32.958 21.201 -30.136 1.00 76.75 248 ASP A CA 1
ATOM 1890 C C . ASP A 1 248 ? 31.557 20.807 -30.656 1.00 76.75 248 ASP A C 1
ATOM 1892 O O . ASP A 1 248 ? 31.380 19.727 -31.229 1.00 76.75 248 ASP A O 1
ATOM 1896 N N . SER A 1 249 ? 30.556 21.680 -30.492 1.00 73.88 249 SER A N 1
ATOM 1897 C CA . SER A 1 249 ? 29.151 21.379 -30.821 1.00 73.88 249 SER A CA 1
ATOM 1898 C C . SER A 1 249 ? 28.943 20.961 -32.282 1.00 73.88 249 SER A C 1
ATOM 1900 O O . SER A 1 249 ? 28.172 20.034 -32.543 1.00 73.88 249 SER A O 1
ATOM 1902 N N . ALA A 1 250 ? 29.669 21.564 -33.231 1.00 80.12 250 ALA A N 1
ATOM 1903 C CA . ALA A 1 250 ? 29.554 21.220 -34.648 1.00 80.12 250 ALA A CA 1
ATOM 1904 C C . ALA A 1 250 ? 30.133 19.826 -34.949 1.00 80.12 250 ALA A C 1
ATOM 1906 O O . ALA A 1 250 ? 29.536 19.052 -35.705 1.00 80.12 250 ALA A O 1
ATOM 1907 N N . LYS A 1 251 ? 31.254 19.456 -34.311 1.00 83.12 251 LYS A N 1
ATOM 1908 C CA . LYS A 1 251 ? 31.807 18.090 -34.390 1.00 83.12 251 LYS A CA 1
ATOM 1909 C C . LYS A 1 251 ? 30.853 17.057 -33.787 1.00 83.12 251 LYS A C 1
ATOM 1911 O O . LYS A 1 251 ? 30.594 16.036 -34.421 1.00 83.12 251 LYS A O 1
ATOM 1916 N N . SER A 1 252 ? 30.283 17.352 -32.617 1.00 83.62 252 SER A N 1
ATOM 1917 C CA . SER A 1 252 ? 29.305 16.485 -31.945 1.00 83.62 252 SER A CA 1
ATOM 1918 C C . SER A 1 252 ? 28.079 16.218 -32.821 1.00 83.62 252 SER A C 1
ATOM 1920 O O . SER A 1 252 ? 27.707 15.063 -33.036 1.00 83.62 252 SER A O 1
ATOM 1922 N N . LEU A 1 253 ? 27.489 17.273 -33.397 1.00 84.75 253 LEU A N 1
ATOM 1923 C CA . LEU A 1 253 ? 26.350 17.171 -34.313 1.00 84.75 253 LEU A CA 1
ATOM 1924 C C . LEU A 1 253 ? 26.686 16.306 -35.537 1.00 84.75 253 LEU A C 1
ATOM 1926 O O . LEU A 1 253 ? 25.892 15.449 -35.929 1.00 84.75 253 LEU A O 1
ATOM 1930 N N . LYS A 1 254 ? 27.873 16.488 -36.129 1.00 88.31 254 LYS A N 1
ATOM 1931 C CA . LYS A 1 254 ? 28.309 15.686 -37.280 1.00 88.31 254 LYS A CA 1
ATOM 1932 C C . LYS A 1 254 ? 28.424 14.200 -36.924 1.00 88.31 254 LYS A C 1
ATOM 1934 O O . LYS A 1 254 ? 27.990 13.358 -37.705 1.00 88.31 254 LYS A O 1
ATOM 1939 N N . TRP A 1 255 ? 28.940 13.860 -35.742 1.00 90.19 255 TRP A N 1
ATOM 1940 C CA . TRP A 1 255 ? 29.030 12.465 -35.296 1.00 90.19 255 TRP A CA 1
ATOM 1941 C C . TRP A 1 255 ? 27.662 11.832 -35.034 1.00 90.19 255 TRP A C 1
ATOM 1943 O O . TRP A 1 255 ? 27.421 10.711 -35.482 1.00 90.19 255 TRP A O 1
ATOM 1953 N N . TRP A 1 256 ? 26.745 12.548 -34.376 1.00 89.31 256 TRP A N 1
ATOM 1954 C CA . TRP A 1 256 ? 25.383 12.056 -34.136 1.00 89.31 256 TRP A CA 1
ATOM 1955 C C . TRP A 1 256 ? 24.598 11.832 -35.435 1.00 89.31 256 TRP A C 1
ATOM 1957 O O . TRP A 1 256 ? 23.911 10.819 -35.548 1.00 89.31 256 TRP A O 1
ATOM 1967 N N . ASN A 1 257 ? 24.769 12.698 -36.440 1.00 90.06 257 ASN A N 1
ATOM 1968 C CA . ASN A 1 257 ? 24.197 12.509 -37.778 1.00 90.06 257 ASN A CA 1
ATOM 1969 C C . ASN A 1 257 ? 24.669 11.209 -38.440 1.00 90.06 257 ASN A C 1
ATOM 1971 O O . ASN A 1 257 ? 23.864 10.434 -38.958 1.00 90.06 257 ASN A O 1
ATOM 1975 N N . ILE A 1 258 ? 25.974 10.940 -38.383 1.00 92.81 258 ILE A N 1
A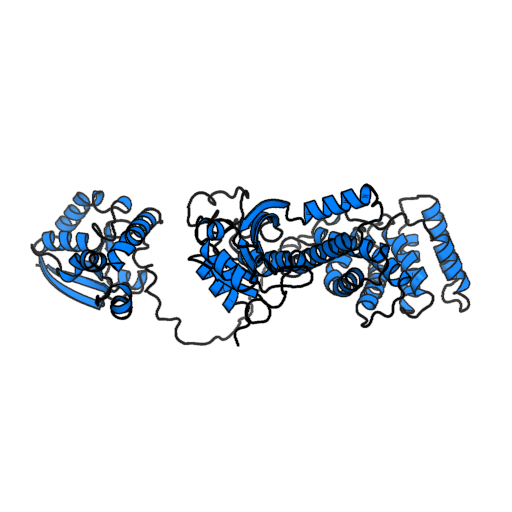TOM 1976 C CA . ILE A 1 258 ? 26.553 9.722 -38.956 1.00 92.81 258 ILE A CA 1
ATOM 1977 C C . ILE A 1 258 ? 26.007 8.485 -38.235 1.00 92.81 258 ILE A C 1
ATOM 1979 O O . ILE A 1 258 ? 25.586 7.530 -38.882 1.00 92.81 258 ILE A O 1
ATOM 1983 N N . VAL A 1 259 ? 25.956 8.504 -36.901 1.00 92.31 259 VAL A N 1
ATOM 1984 C CA . VAL A 1 259 ? 25.405 7.392 -36.111 1.00 92.31 259 VAL A CA 1
ATOM 1985 C C . VAL A 1 259 ? 23.924 7.163 -36.418 1.00 92.31 259 VAL A C 1
ATOM 1987 O O . VAL A 1 259 ? 23.523 6.016 -36.609 1.00 92.31 259 VAL A O 1
ATOM 1990 N N . SER A 1 260 ? 23.132 8.230 -36.544 1.00 91.31 260 SER A N 1
ATOM 1991 C CA . SER A 1 260 ? 21.714 8.151 -36.915 1.00 91.31 260 SER A CA 1
ATOM 1992 C C . SER A 1 260 ? 21.528 7.494 -38.283 1.00 91.31 260 SER A C 1
ATOM 1994 O O . SER A 1 260 ? 20.747 6.555 -38.426 1.00 91.31 260 SER A O 1
ATOM 1996 N N . LYS A 1 261 ? 22.332 7.901 -39.272 1.00 92.56 261 LYS A N 1
ATOM 1997 C CA . LYS A 1 261 ? 22.339 7.329 -40.626 1.00 92.56 261 LYS A CA 1
ATOM 1998 C C . LYS A 1 261 ? 22.680 5.836 -40.639 1.00 92.56 261 LYS A C 1
ATOM 2000 O O . LYS A 1 261 ? 22.074 5.077 -41.397 1.00 92.56 261 LYS A O 1
ATOM 2005 N N . LEU A 1 262 ? 23.637 5.415 -39.806 1.00 93.25 262 LEU A N 1
ATOM 2006 C CA . LEU A 1 262 ? 24.043 4.012 -39.684 1.00 93.25 262 LEU A CA 1
ATOM 2007 C C . LEU A 1 262 ? 22.981 3.158 -38.975 1.00 93.25 262 LEU A C 1
ATOM 2009 O O . LEU A 1 262 ? 22.667 2.073 -39.461 1.00 93.25 262 LEU A O 1
ATOM 2013 N N . LEU A 1 263 ? 22.402 3.639 -37.868 1.00 92.38 263 LEU A N 1
ATOM 2014 C CA . LEU A 1 263 ? 21.307 2.951 -37.167 1.00 92.38 263 LEU A CA 1
ATOM 2015 C C . LEU A 1 263 ? 20.034 2.880 -38.023 1.00 92.38 263 LEU A C 1
ATOM 2017 O O . LEU A 1 263 ? 19.329 1.874 -37.993 1.00 92.38 263 LEU A O 1
ATOM 2021 N N . GLY A 1 264 ? 19.781 3.901 -38.846 1.00 90.12 264 GLY A N 1
ATOM 2022 C CA . GLY A 1 264 ? 18.657 3.955 -39.784 1.00 90.12 264 GLY A CA 1
ATOM 2023 C C . GLY A 1 264 ? 18.691 2.894 -40.889 1.00 90.12 264 GLY A C 1
ATOM 2024 O O . GLY A 1 264 ? 17.689 2.708 -41.570 1.00 90.12 264 GLY A O 1
ATOM 2025 N N . GLN A 1 265 ? 19.799 2.161 -41.054 1.00 92.00 265 GLN A N 1
ATOM 2026 C CA . GLN A 1 265 ? 19.856 0.990 -41.941 1.00 92.00 265 GLN A CA 1
ATOM 2027 C C . GLN A 1 265 ? 19.133 -0.241 -41.365 1.00 92.00 265 GLN A C 1
ATOM 2029 O O . GLN A 1 265 ? 19.012 -1.250 -42.055 1.00 92.00 265 GLN A O 1
ATOM 2034 N N . GLY A 1 266 ? 18.676 -0.176 -40.111 1.00 88.62 266 GLY A N 1
ATOM 2035 C CA . GLY A 1 266 ? 17.988 -1.268 -39.432 1.00 88.62 266 GLY A CA 1
ATOM 2036 C C . GLY A 1 266 ? 18.932 -2.245 -38.728 1.00 88.62 266 GLY A C 1
ATOM 2037 O O . GLY A 1 266 ? 20.149 -2.243 -38.924 1.00 88.62 266 GLY A O 1
ATOM 2038 N N . HIS A 1 267 ? 18.352 -3.092 -37.879 1.00 87.06 267 HIS A N 1
ATOM 2039 C CA . HIS A 1 267 ? 19.092 -4.005 -37.004 1.00 87.06 267 HIS A CA 1
ATOM 2040 C C . HIS A 1 267 ? 19.730 -5.194 -37.733 1.00 87.06 267 HIS A C 1
ATOM 2042 O O . HIS A 1 267 ? 20.755 -5.706 -37.281 1.00 87.06 267 HIS A O 1
ATOM 2048 N N . ASP A 1 268 ? 19.181 -5.571 -38.890 1.00 88.31 268 ASP A N 1
ATOM 2049 C CA . ASP A 1 268 ? 19.736 -6.600 -39.781 1.00 88.31 268 ASP A CA 1
ATOM 2050 C C . ASP A 1 268 ? 20.982 -6.123 -40.542 1.00 88.31 268 ASP A C 1
ATOM 2052 O O . ASP A 1 268 ? 21.720 -6.912 -41.138 1.00 88.31 268 ASP A O 1
ATOM 2056 N N . SER A 1 269 ? 21.247 -4.815 -40.532 1.00 91.44 269 SER A N 1
ATOM 2057 C CA . SER A 1 269 ? 22.400 -4.246 -41.212 1.00 91.44 269 SER A CA 1
ATOM 2058 C C . SER A 1 269 ? 23.705 -4.620 -40.515 1.00 91.44 269 SER A C 1
ATOM 2060 O O . SER A 1 269 ? 23.857 -4.509 -39.296 1.00 91.44 269 SER A O 1
ATOM 2062 N N . SER A 1 270 ? 24.735 -4.927 -41.308 1.00 91.12 270 SER A N 1
ATOM 2063 C CA . SER A 1 270 ? 26.103 -5.104 -40.795 1.00 91.12 270 SER A CA 1
ATOM 2064 C C . SER A 1 270 ? 26.665 -3.841 -40.124 1.00 91.12 270 SER A C 1
ATOM 2066 O O . SER A 1 270 ? 27.640 -3.931 -39.374 1.00 91.12 270 SER A O 1
ATOM 2068 N N . PHE A 1 271 ? 26.057 -2.675 -40.371 1.00 92.69 271 PHE A N 1
ATOM 2069 C CA . PHE A 1 271 ? 26.402 -1.413 -39.720 1.00 92.69 271 PHE A CA 1
ATOM 2070 C C . PHE A 1 271 ? 25.827 -1.270 -38.307 1.00 92.69 271 PHE A C 1
ATOM 2072 O O . PHE A 1 271 ? 26.334 -0.451 -37.545 1.00 92.69 271 PHE A O 1
ATOM 2079 N N . PHE A 1 272 ? 24.832 -2.073 -37.920 1.00 92.12 272 PHE A N 1
ATOM 2080 C CA . PHE A 1 272 ? 24.136 -1.911 -36.644 1.00 92.12 272 PHE A CA 1
ATOM 2081 C C . PHE A 1 272 ? 25.071 -2.069 -35.438 1.00 92.12 272 PHE A C 1
ATOM 2083 O O . PHE A 1 272 ? 25.148 -1.195 -34.578 1.00 92.12 272 PHE A O 1
ATOM 2090 N N . PHE A 1 273 ? 25.855 -3.149 -35.402 1.00 92.00 273 PHE A N 1
ATOM 2091 C CA . PHE A 1 273 ? 26.785 -3.414 -34.301 1.00 92.00 273 PHE A CA 1
ATOM 2092 C C . PHE A 1 273 ? 27.840 -2.305 -34.104 1.00 92.00 273 PHE A C 1
ATOM 2094 O O . PHE A 1 273 ? 27.956 -1.791 -32.990 1.00 92.00 273 PHE A O 1
ATOM 2101 N N . PRO A 1 274 ? 28.602 -1.876 -35.132 1.00 91.94 274 PRO A N 1
ATOM 2102 C CA . PRO A 1 274 ? 29.538 -0.771 -34.952 1.00 91.94 274 PRO A CA 1
ATOM 2103 C C . PRO A 1 274 ? 28.836 0.570 -34.677 1.00 91.94 274 PRO A C 1
ATOM 2105 O O . PRO A 1 274 ? 29.403 1.394 -33.964 1.00 91.94 274 PRO A O 1
ATOM 2108 N N . ALA A 1 275 ? 27.608 0.783 -35.166 1.00 92.69 275 ALA A N 1
ATOM 2109 C CA . ALA A 1 275 ? 26.832 1.981 -34.853 1.00 92.69 275 ALA A CA 1
ATOM 2110 C C . ALA A 1 275 ? 26.453 2.059 -33.366 1.00 92.69 275 ALA A C 1
ATOM 2112 O O . ALA A 1 275 ? 26.660 3.108 -32.763 1.00 92.69 275 ALA A O 1
ATOM 2113 N N . LEU A 1 276 ? 26.015 0.952 -32.747 1.00 91.19 276 LEU A N 1
ATOM 2114 C CA . LEU A 1 276 ? 25.793 0.885 -31.293 1.00 91.19 276 LEU A CA 1
ATOM 2115 C C . LEU A 1 276 ? 27.065 1.234 -30.510 1.00 91.19 276 LEU A C 1
ATOM 2117 O O . LEU A 1 276 ? 27.023 1.948 -29.509 1.00 91.19 276 LEU A O 1
ATOM 2121 N N . GLY A 1 277 ? 28.213 0.761 -30.992 1.00 89.69 277 GLY A N 1
ATOM 2122 C CA . GLY A 1 277 ? 29.511 1.079 -30.414 1.00 89.69 277 GLY A CA 1
ATOM 2123 C C . GLY A 1 277 ? 29.829 2.573 -30.441 1.00 89.69 277 GLY A C 1
ATOM 2124 O O . GLY A 1 277 ? 30.225 3.139 -29.423 1.00 89.69 277 GLY A O 1
ATOM 2125 N N . LEU A 1 278 ? 29.578 3.235 -31.571 1.00 90.44 278 LEU A N 1
ATOM 2126 C CA . LEU A 1 278 ? 29.718 4.687 -31.688 1.00 90.44 278 LEU A CA 1
ATOM 2127 C C . LEU A 1 278 ? 28.721 5.439 -30.795 1.00 90.44 278 LEU A C 1
ATOM 2129 O O . LEU A 1 278 ? 29.123 6.374 -30.106 1.00 90.44 278 LEU A O 1
ATOM 2133 N N . SER A 1 279 ? 27.451 5.015 -30.742 1.00 89.69 279 SER A N 1
ATOM 2134 C CA . SER A 1 279 ? 26.443 5.596 -29.841 1.00 89.69 279 SER A CA 1
ATOM 2135 C C . SER A 1 279 ? 26.906 5.552 -28.388 1.00 89.69 279 SER A C 1
ATOM 2137 O O . SER A 1 279 ? 26.849 6.557 -27.683 1.00 89.69 279 SER A O 1
ATOM 2139 N N . ARG A 1 280 ? 27.427 4.400 -27.950 1.00 88.31 280 ARG A N 1
ATOM 2140 C CA . ARG A 1 280 ? 27.952 4.196 -26.596 1.00 88.31 280 ARG A CA 1
ATOM 2141 C C . ARG A 1 280 ? 29.074 5.181 -26.261 1.00 88.31 280 ARG A C 1
ATOM 2143 O O . ARG A 1 280 ? 29.099 5.702 -25.148 1.00 88.31 280 ARG A O 1
ATOM 2150 N N . VAL A 1 281 ? 29.983 5.426 -27.208 1.00 86.81 281 VAL A N 1
ATOM 2151 C CA . VAL A 1 281 ? 31.103 6.369 -27.055 1.00 86.81 281 VAL A CA 1
ATOM 2152 C C . VAL A 1 281 ? 30.612 7.809 -26.974 1.00 86.81 281 VAL A C 1
ATOM 2154 O O . VAL A 1 281 ? 31.041 8.543 -26.084 1.00 86.81 281 VAL A O 1
ATOM 2157 N N . LEU A 1 282 ? 29.696 8.202 -27.863 1.00 85.31 282 LEU A N 1
ATOM 2158 C CA . LEU A 1 282 ? 29.147 9.558 -27.901 1.00 85.31 282 LEU A CA 1
ATOM 2159 C C . LEU A 1 282 ? 28.347 9.904 -26.640 1.00 85.31 282 LEU A C 1
ATOM 2161 O O . LEU A 1 282 ? 28.418 11.038 -26.175 1.00 85.31 282 LEU A O 1
ATOM 2165 N N . LEU A 1 283 ? 27.635 8.935 -26.055 1.00 84.00 283 LEU A N 1
ATOM 2166 C CA . LEU A 1 283 ? 26.912 9.117 -24.791 1.00 84.00 283 LEU A CA 1
ATOM 2167 C C . LEU A 1 283 ? 27.840 9.397 -23.599 1.00 84.00 283 LEU A C 1
ATOM 2169 O O . LEU A 1 283 ? 27.407 10.034 -22.644 1.00 84.00 283 LEU A O 1
ATOM 2173 N N . LEU A 1 284 ? 29.101 8.960 -23.651 1.00 80.38 284 LEU A N 1
ATOM 2174 C CA . LEU A 1 284 ? 30.081 9.186 -22.582 1.00 80.38 284 LEU A CA 1
ATOM 2175 C C . LEU A 1 284 ? 30.882 10.488 -22.741 1.00 80.38 284 LEU A C 1
ATOM 2177 O O . LEU A 1 284 ? 31.664 10.823 -21.855 1.00 80.38 284 LEU A O 1
ATOM 2181 N N . GLN A 1 285 ? 30.699 11.232 -23.836 1.00 78.00 285 GLN A N 1
ATOM 2182 C CA . GLN A 1 285 ? 31.321 12.549 -23.998 1.00 78.00 285 GLN A CA 1
ATOM 2183 C C . GLN A 1 285 ? 30.557 13.597 -23.172 1.00 78.00 285 GLN A C 1
ATOM 2185 O O . GLN A 1 285 ? 29.320 13.590 -23.162 1.00 78.00 285 GLN A O 1
ATOM 2190 N N . LYS A 1 286 ? 31.261 14.522 -22.494 1.00 67.19 286 LYS A N 1
ATOM 2191 C CA . LYS A 1 286 ? 30.596 15.599 -21.738 1.00 67.19 286 LYS A CA 1
ATOM 2192 C C . LYS A 1 286 ? 29.796 16.472 -22.706 1.00 67.19 286 LYS A C 1
ATOM 2194 O O . LYS A 1 286 ? 30.312 16.955 -23.713 1.00 67.19 286 LYS A O 1
ATOM 2199 N N . ALA A 1 287 ? 28.506 16.621 -22.419 1.00 58.06 287 ALA A N 1
ATOM 2200 C CA . ALA A 1 287 ? 27.569 17.302 -23.299 1.00 58.06 287 ALA A CA 1
ATOM 2201 C C . ALA A 1 287 ? 27.904 18.798 -23.425 1.00 58.06 287 ALA A C 1
ATOM 2203 O O . ALA A 1 287 ? 27.993 19.496 -22.416 1.00 58.06 287 ALA A O 1
ATOM 2204 N N . SER A 1 288 ? 27.995 19.312 -24.656 1.00 52.88 288 SER A N 1
ATOM 2205 C CA . SER A 1 288 ? 27.678 20.717 -24.909 1.00 52.88 288 SER A CA 1
ATOM 2206 C C . SER A 1 288 ? 26.154 20.853 -24.957 1.00 52.88 288 SER A C 1
ATOM 2208 O O . SER A 1 288 ? 25.447 20.028 -25.552 1.00 52.88 288 SER A O 1
ATOM 2210 N N . VAL A 1 289 ? 25.623 21.846 -24.249 1.00 49.94 289 VAL A N 1
ATOM 2211 C CA . VAL A 1 289 ? 24.183 22.102 -24.189 1.00 49.94 289 VAL A CA 1
ATOM 2212 C C . VAL A 1 289 ? 23.710 22.558 -25.577 1.00 49.94 289 VAL A C 1
ATOM 2214 O O . VAL A 1 289 ? 23.980 23.677 -25.983 1.00 49.94 289 VAL A O 1
ATOM 2217 N N . SER A 1 290 ? 23.005 21.643 -26.254 1.00 53.44 290 SER A N 1
ATOM 2218 C CA . SER A 1 290 ? 22.042 21.817 -27.359 1.00 53.44 290 SER A CA 1
ATOM 2219 C C . SER A 1 290 ? 22.492 22.427 -28.701 1.00 53.44 290 SER A C 1
ATOM 2221 O O . SER A 1 290 ? 22.618 23.635 -28.805 1.00 53.44 290 SER A O 1
ATOM 2223 N N . ASP A 1 291 ? 22.490 21.575 -29.743 1.00 52.44 291 ASP A N 1
ATOM 2224 C CA . ASP A 1 291 ? 22.046 21.892 -31.130 1.00 52.44 291 ASP A CA 1
ATOM 2225 C C . ASP A 1 291 ? 21.460 20.657 -31.882 1.00 52.44 291 ASP A C 1
ATOM 2227 O O . ASP A 1 291 ? 20.785 20.803 -32.893 1.00 52.44 291 ASP A O 1
ATOM 2231 N N . ALA A 1 292 ? 21.657 19.422 -31.386 1.00 57.97 292 ALA A N 1
ATOM 2232 C CA . ALA A 1 292 ? 21.346 18.163 -32.099 1.00 57.97 292 ALA A CA 1
ATOM 2233 C C . ALA A 1 292 ? 20.184 17.337 -31.493 1.00 57.97 292 ALA A C 1
ATOM 2235 O O . ALA A 1 292 ? 20.308 16.125 -31.308 1.00 57.97 292 ALA A O 1
ATOM 2236 N N . VAL A 1 293 ? 19.095 17.966 -31.042 1.00 67.81 293 VAL A N 1
ATOM 2237 C CA . VAL A 1 293 ? 18.035 17.265 -30.276 1.00 67.81 293 VAL A CA 1
ATOM 2238 C C . VAL A 1 293 ? 17.308 16.206 -31.120 1.00 67.81 293 VAL A C 1
ATOM 2240 O O . VAL A 1 293 ? 16.984 15.130 -30.612 1.00 67.81 293 VAL A O 1
ATOM 2243 N N . ALA A 1 294 ? 17.081 16.476 -32.408 1.00 72.31 294 ALA A N 1
ATOM 2244 C CA . ALA A 1 294 ? 16.320 15.596 -33.294 1.00 72.31 294 ALA A CA 1
ATOM 2245 C C . ALA A 1 294 ? 17.085 14.308 -33.644 1.00 72.31 294 ALA A C 1
ATOM 2247 O O . ALA A 1 294 ? 16.538 13.212 -33.539 1.00 72.31 294 ALA A O 1
ATOM 2248 N N . GLU A 1 295 ? 18.365 14.424 -33.990 1.00 76.56 295 GLU A N 1
ATOM 2249 C CA . GLU A 1 295 ? 19.239 13.311 -34.370 1.00 76.56 295 GLU A CA 1
ATOM 2250 C C . GLU A 1 295 ? 19.497 12.388 -33.180 1.00 76.56 295 GLU A C 1
ATOM 2252 O O . GLU A 1 295 ? 19.426 11.164 -33.296 1.00 76.56 295 GLU A O 1
ATOM 2257 N N . LYS A 1 296 ? 19.746 12.983 -32.007 1.00 80.06 296 LYS A N 1
ATOM 2258 C CA . LYS A 1 296 ? 19.910 12.260 -30.742 1.00 80.06 296 LYS A CA 1
ATOM 2259 C C . LYS A 1 296 ? 18.659 11.453 -30.399 1.00 80.06 296 LYS A C 1
ATOM 2261 O O . LYS A 1 296 ? 18.774 10.281 -30.041 1.00 80.06 296 LYS A O 1
ATOM 2266 N N . LYS A 1 297 ? 17.476 12.054 -30.573 1.00 82.19 297 LYS A N 1
ATOM 2267 C CA . LYS A 1 297 ? 16.190 11.374 -30.391 1.00 82.19 297 LYS A CA 1
ATOM 2268 C C . LYS A 1 297 ? 16.014 10.232 -31.390 1.00 82.19 297 LYS A C 1
ATOM 2270 O O . LYS A 1 297 ? 15.674 9.132 -30.980 1.00 82.19 297 LYS A O 1
ATOM 2275 N N . ALA A 1 298 ? 16.304 10.453 -32.672 1.00 83.56 298 ALA A N 1
ATOM 2276 C CA . ALA A 1 298 ? 16.202 9.416 -33.699 1.00 83.56 298 ALA A CA 1
ATOM 2277 C C . ALA A 1 298 ? 17.118 8.210 -33.412 1.00 83.56 298 ALA A C 1
ATOM 2279 O O . ALA A 1 298 ? 16.690 7.066 -33.548 1.00 83.56 298 ALA A O 1
ATOM 2280 N N . CYS A 1 299 ? 18.354 8.449 -32.959 1.00 86.50 299 CYS A N 1
ATOM 2281 C CA . CYS A 1 299 ? 19.261 7.381 -32.531 1.00 86.50 299 CYS A CA 1
ATOM 2282 C C . CYS A 1 299 ? 18.700 6.583 -31.351 1.00 86.50 299 CYS A C 1
ATOM 2284 O O . CYS A 1 299 ? 18.748 5.355 -31.363 1.00 86.50 299 CYS A O 1
ATOM 2286 N N . PHE A 1 300 ? 18.185 7.275 -30.332 1.00 88.12 300 PHE A N 1
ATOM 2287 C CA . PHE A 1 300 ? 17.613 6.624 -29.159 1.00 88.12 300 PHE A CA 1
ATOM 2288 C C . PHE A 1 300 ? 16.367 5.804 -29.520 1.00 88.12 300 PHE A C 1
ATOM 2290 O O . PHE A 1 300 ? 16.260 4.650 -29.119 1.00 88.12 300 PHE A O 1
ATOM 2297 N N . GLU A 1 301 ? 15.480 6.344 -30.356 1.00 88.56 301 GLU A N 1
ATOM 2298 C CA . GLU A 1 301 ? 14.306 5.629 -30.866 1.00 88.56 301 GLU A CA 1
ATOM 2299 C C . GLU A 1 301 ? 14.685 4.370 -31.653 1.00 88.56 301 GLU A C 1
ATOM 2301 O O . GLU A 1 301 ? 14.080 3.323 -31.448 1.00 88.56 301 GLU A O 1
ATOM 2306 N N . ALA A 1 302 ? 15.722 4.423 -32.495 1.00 87.31 302 ALA A N 1
ATOM 2307 C CA . ALA A 1 302 ? 16.202 3.245 -33.221 1.00 87.31 302 ALA A CA 1
ATOM 2308 C C . ALA A 1 302 ? 16.731 2.146 -32.278 1.00 87.31 302 ALA A C 1
ATOM 2310 O O . ALA A 1 302 ? 16.523 0.957 -32.524 1.00 87.31 302 ALA A O 1
ATOM 2311 N N . VAL A 1 303 ? 17.395 2.541 -31.186 1.00 90.38 303 VAL A N 1
ATOM 2312 C CA . VAL A 1 303 ? 17.886 1.631 -30.138 1.00 90.38 303 VAL A CA 1
ATOM 2313 C C . VAL A 1 303 ? 16.727 1.017 -29.354 1.00 90.38 303 VAL A C 1
ATOM 2315 O O . VAL A 1 303 ? 16.722 -0.191 -29.143 1.00 90.38 303 VAL A O 1
ATOM 2318 N N . VAL A 1 304 ? 15.736 1.814 -28.946 1.00 89.50 304 VAL A N 1
ATOM 2319 C CA . VAL A 1 304 ? 14.568 1.318 -28.201 1.00 89.50 304 VAL A CA 1
ATOM 2320 C C . VAL A 1 304 ? 13.697 0.427 -29.080 1.00 89.50 304 VAL A C 1
ATOM 2322 O O . VAL A 1 304 ? 13.304 -0.647 -28.643 1.00 89.50 304 VAL A O 1
ATOM 2325 N N . HIS A 1 305 ? 13.464 0.795 -30.338 1.00 90.12 305 HIS A N 1
ATOM 2326 C CA . HIS A 1 305 ? 12.621 0.015 -31.242 1.00 90.12 305 HIS A CA 1
ATOM 2327 C C . HIS A 1 305 ? 13.098 -1.434 -31.395 1.00 90.12 305 HIS A C 1
ATOM 2329 O O . HIS A 1 305 ? 12.289 -2.356 -31.414 1.00 90.12 305 HIS A O 1
ATOM 2335 N N . VAL A 1 306 ? 14.416 -1.667 -31.426 1.00 89.88 306 VAL A N 1
ATOM 2336 C CA . VAL A 1 306 ? 14.951 -3.031 -31.534 1.00 89.88 306 VAL A CA 1
ATOM 2337 C C . VAL A 1 306 ? 14.641 -3.897 -30.309 1.00 89.88 306 VAL A C 1
ATOM 2339 O O . VAL A 1 306 ? 14.608 -5.121 -30.420 1.00 89.88 306 VAL A O 1
ATOM 2342 N N . THR A 1 307 ? 14.445 -3.278 -29.141 1.00 89.44 307 THR A N 1
ATOM 2343 C CA . THR A 1 307 ? 14.105 -3.991 -27.901 1.00 89.44 307 THR A CA 1
ATOM 2344 C C . THR A 1 307 ? 12.659 -4.478 -27.884 1.00 89.44 307 THR A C 1
ATOM 2346 O O . THR A 1 307 ? 12.347 -5.402 -27.145 1.00 89.44 307 THR A O 1
ATOM 2349 N N . GLU A 1 308 ? 11.800 -3.904 -28.728 1.00 85.38 308 GLU A N 1
ATOM 2350 C CA . GLU A 1 308 ? 10.366 -4.208 -28.800 1.00 85.38 308 GLU A CA 1
ATOM 2351 C C . GLU A 1 308 ? 10.049 -5.355 -29.778 1.00 85.38 308 GLU A C 1
ATOM 2353 O O . GLU A 1 308 ? 8.909 -5.803 -29.868 1.00 85.38 308 GLU A O 1
ATOM 2358 N N . ILE A 1 309 ? 11.043 -5.826 -30.539 1.00 83.88 309 ILE A N 1
ATOM 2359 C CA . ILE A 1 309 ? 10.864 -6.880 -31.541 1.00 83.88 309 ILE A CA 1
ATOM 2360 C C . ILE A 1 309 ? 10.919 -8.249 -30.854 1.00 83.88 309 ILE A C 1
ATOM 2362 O O . ILE A 1 309 ? 11.978 -8.672 -30.380 1.00 83.88 309 ILE A O 1
ATOM 2366 N N . GLU A 1 310 ? 9.792 -8.964 -30.846 1.00 73.31 310 GLU A N 1
ATOM 2367 C CA . GLU A 1 310 ? 9.690 -10.330 -30.321 1.00 73.31 310 GLU A CA 1
ATOM 2368 C C . GLU A 1 310 ? 9.528 -11.384 -31.438 1.00 73.31 310 GLU A C 1
ATOM 2370 O O . GLU A 1 310 ? 8.669 -11.219 -32.309 1.00 73.31 310 GLU A O 1
ATOM 2375 N N . PRO A 1 311 ? 10.294 -12.501 -31.409 1.00 72.75 311 PRO A N 1
ATOM 2376 C CA . PRO A 1 311 ? 11.420 -12.791 -30.512 1.00 72.75 311 PRO A CA 1
ATOM 2377 C C . PRO A 1 311 ? 12.657 -11.942 -30.852 1.00 72.75 311 PRO A C 1
ATOM 2379 O O . PRO A 1 311 ? 12.842 -11.543 -31.999 1.00 72.75 311 PRO A O 1
ATOM 2382 N N . SER A 1 312 ? 13.533 -11.703 -29.865 1.00 77.62 312 SER A N 1
ATOM 2383 C CA . SER A 1 312 ? 14.696 -10.822 -30.054 1.00 77.62 312 SER A CA 1
ATOM 2384 C C . SER A 1 312 ? 15.581 -11.280 -31.228 1.00 77.62 312 SER A C 1
ATOM 2386 O O . SER A 1 312 ? 16.156 -12.371 -31.155 1.00 77.62 312 SER A O 1
ATOM 2388 N N . PRO A 1 313 ? 15.778 -10.441 -32.264 1.00 79.62 313 PRO A N 1
ATOM 2389 C CA . PRO A 1 313 ? 16.571 -10.795 -33.445 1.00 79.62 313 PRO A CA 1
ATOM 2390 C C . PRO A 1 313 ? 18.089 -10.688 -33.205 1.00 79.62 313 PRO A C 1
ATOM 2392 O O . PRO A 1 313 ? 18.894 -10.900 -34.110 1.00 79.62 313 PRO A O 1
ATOM 2395 N N . LEU A 1 314 ? 18.509 -10.322 -31.990 1.00 87.81 314 LEU A N 1
ATOM 2396 C CA . LEU A 1 314 ? 19.880 -9.927 -31.694 1.00 87.81 314 LEU A CA 1
ATOM 2397 C C . LEU A 1 314 ? 20.761 -11.100 -31.259 1.00 87.81 314 LEU A C 1
ATOM 2399 O O . LEU A 1 314 ? 20.414 -11.888 -30.377 1.00 87.81 314 LEU A O 1
ATOM 2403 N N . THR A 1 315 ? 21.981 -11.135 -31.791 1.00 89.81 315 THR A N 1
ATOM 2404 C CA . THR A 1 315 ? 23.062 -11.991 -31.281 1.00 89.81 315 THR A CA 1
ATOM 2405 C C . THR A 1 315 ? 23.457 -11.592 -29.855 1.00 89.81 315 THR A C 1
ATOM 2407 O O . THR A 1 315 ? 23.274 -10.445 -29.442 1.00 89.81 315 THR A O 1
ATOM 2410 N N . SER A 1 316 ? 24.086 -12.502 -29.099 1.00 86.00 316 SER A N 1
ATOM 2411 C CA . SER A 1 316 ? 24.530 -12.203 -27.726 1.00 86.00 316 SER A CA 1
ATOM 2412 C C . SER A 1 316 ? 25.437 -10.969 -27.641 1.00 86.00 316 SER A C 1
ATOM 2414 O O . SER A 1 316 ? 25.307 -10.198 -26.696 1.00 86.00 316 SER A O 1
ATOM 2416 N N . ALA A 1 317 ? 26.320 -10.751 -28.621 1.00 86.38 317 ALA A N 1
ATOM 2417 C CA . ALA A 1 317 ? 27.196 -9.582 -28.645 1.00 86.38 317 ALA A CA 1
ATOM 2418 C C . ALA A 1 317 ? 26.410 -8.283 -28.891 1.00 86.38 317 ALA A C 1
ATOM 2420 O O . ALA A 1 317 ? 26.664 -7.274 -28.233 1.00 86.38 317 ALA A O 1
ATOM 2421 N N . GLN A 1 318 ? 25.433 -8.308 -29.808 1.00 89.69 318 GLN A N 1
ATOM 2422 C CA . GLN A 1 318 ? 24.546 -7.166 -30.053 1.00 89.69 318 GLN A CA 1
ATOM 2423 C C . GLN A 1 318 ? 23.716 -6.834 -28.812 1.00 89.69 318 GLN A C 1
ATOM 2425 O O . GLN A 1 318 ? 23.621 -5.661 -28.467 1.00 89.69 318 GLN A O 1
ATOM 2430 N N . LYS A 1 319 ? 23.187 -7.842 -28.101 1.00 90.62 319 LYS A N 1
ATOM 2431 C CA . LYS A 1 319 ? 22.461 -7.646 -26.836 1.00 90.62 319 LYS A CA 1
ATOM 2432 C C . LYS A 1 319 ? 23.335 -6.941 -25.795 1.00 90.62 319 LYS A C 1
ATOM 2434 O O . LYS A 1 319 ? 22.924 -5.913 -25.269 1.00 90.62 319 LYS A O 1
ATOM 2439 N N . THR A 1 320 ? 24.555 -7.429 -25.549 1.00 88.62 320 THR A N 1
ATOM 2440 C CA . THR A 1 320 ? 25.494 -6.794 -24.605 1.00 88.62 320 THR A CA 1
ATOM 2441 C C . THR A 1 320 ? 25.753 -5.330 -24.963 1.00 88.62 320 THR A C 1
ATOM 2443 O O . THR A 1 320 ? 25.662 -4.451 -24.107 1.00 88.62 320 THR A O 1
ATOM 2446 N N . LEU A 1 321 ? 26.049 -5.044 -26.234 1.00 89.38 321 LEU A N 1
ATOM 2447 C CA . LEU A 1 321 ? 26.391 -3.689 -26.659 1.00 89.38 321 LEU A CA 1
ATOM 2448 C C . LEU A 1 321 ? 25.183 -2.742 -26.618 1.00 89.38 321 LEU A C 1
ATOM 2450 O O . LEU A 1 321 ? 25.330 -1.591 -26.215 1.00 89.38 321 LEU A O 1
ATOM 2454 N N . LEU A 1 322 ? 23.990 -3.230 -26.964 1.00 92.81 322 LEU A N 1
ATOM 2455 C CA . LEU A 1 322 ? 22.735 -2.485 -26.850 1.00 92.81 322 LEU A CA 1
ATOM 2456 C C . LEU A 1 322 ? 22.450 -2.084 -25.396 1.00 92.81 322 LEU A C 1
ATOM 2458 O O . LEU A 1 322 ? 22.138 -0.928 -25.121 1.00 92.81 322 LEU A O 1
ATOM 2462 N N . LEU A 1 323 ? 22.627 -3.013 -24.454 1.00 91.88 323 LEU A N 1
ATOM 2463 C CA . LEU A 1 323 ? 22.462 -2.745 -23.022 1.00 9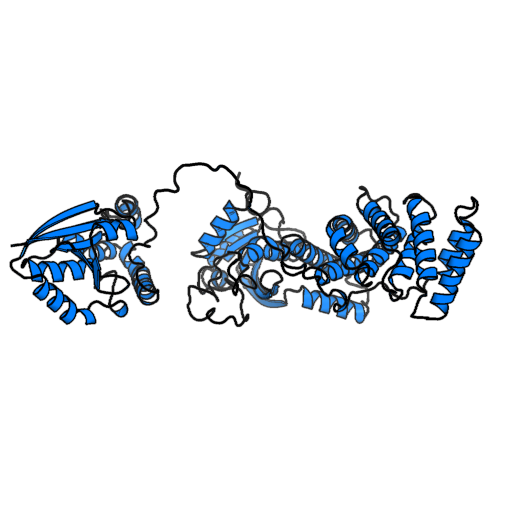1.88 323 LEU A CA 1
ATOM 2464 C C . LEU A 1 323 ? 23.470 -1.698 -22.536 1.00 91.88 323 LEU A C 1
ATOM 2466 O O . LEU A 1 323 ? 23.121 -0.808 -21.767 1.00 91.88 323 LEU A O 1
ATOM 2470 N N . ALA A 1 324 ? 24.709 -1.736 -23.026 1.00 90.12 324 ALA A N 1
ATOM 2471 C CA . ALA A 1 324 ? 25.701 -0.716 -22.701 1.00 90.12 324 ALA A CA 1
ATOM 2472 C C . ALA A 1 324 ? 25.308 0.686 -23.215 1.00 90.12 324 ALA A C 1
ATOM 2474 O O . ALA A 1 324 ? 25.577 1.679 -22.537 1.00 90.12 324 ALA A O 1
ATOM 2475 N N . VAL A 1 325 ? 24.652 0.774 -24.380 1.00 91.25 325 VAL A N 1
ATOM 2476 C CA . VAL A 1 325 ? 24.096 2.032 -24.913 1.00 91.25 325 VAL A CA 1
ATOM 2477 C C . VAL A 1 325 ? 22.956 2.538 -24.028 1.00 91.25 325 VAL A C 1
ATOM 2479 O O . VAL A 1 325 ? 22.994 3.691 -23.602 1.00 91.25 325 VAL A O 1
ATOM 2482 N N . LEU A 1 326 ? 21.988 1.677 -23.697 1.00 91.50 326 LEU A N 1
ATOM 2483 C CA . LEU A 1 326 ? 20.870 2.021 -22.808 1.00 91.50 326 LEU A CA 1
ATOM 2484 C C . LEU A 1 326 ? 21.363 2.479 -21.429 1.00 91.50 326 LEU A C 1
ATOM 2486 O O . LEU A 1 326 ? 20.879 3.477 -20.901 1.00 91.50 326 LEU A O 1
ATOM 2490 N N . LEU A 1 327 ? 22.370 1.801 -20.871 1.00 87.75 327 LEU A N 1
ATOM 2491 C CA . LEU A 1 327 ? 22.958 2.153 -19.582 1.00 87.75 327 LEU A CA 1
ATOM 2492 C C . LEU A 1 327 ? 23.571 3.557 -19.597 1.00 87.75 327 LEU A C 1
ATOM 2494 O O . LEU A 1 327 ? 23.297 4.366 -18.710 1.00 87.75 327 LEU A O 1
ATOM 2498 N N . ASN A 1 328 ? 24.382 3.852 -20.615 1.00 87.88 328 ASN A N 1
ATOM 2499 C CA . ASN A 1 328 ? 25.074 5.134 -20.731 1.00 87.88 328 ASN A CA 1
ATOM 2500 C C . ASN A 1 328 ? 24.116 6.297 -21.044 1.00 87.88 328 ASN A C 1
ATOM 2502 O O . ASN A 1 328 ? 24.448 7.439 -20.735 1.00 87.88 328 ASN A O 1
ATOM 2506 N N . ALA A 1 329 ? 22.933 6.030 -21.613 1.00 87.88 329 ALA A N 1
ATOM 2507 C CA . ALA A 1 329 ? 21.922 7.057 -21.875 1.00 87.88 329 ALA A CA 1
ATOM 2508 C C . ALA A 1 329 ? 21.438 7.740 -20.584 1.00 87.88 329 ALA A C 1
ATOM 2510 O O . ALA A 1 329 ? 21.248 8.952 -20.573 1.00 87.88 329 ALA A O 1
ATOM 2511 N N . PHE A 1 330 ? 21.332 6.997 -19.477 1.00 80.25 330 PHE A N 1
ATOM 2512 C CA . PHE A 1 330 ? 20.993 7.564 -18.166 1.00 80.25 330 PHE A CA 1
ATOM 2513 C C . PHE A 1 330 ? 22.082 8.479 -17.604 1.00 80.25 330 PHE A C 1
ATOM 2515 O O . PHE A 1 330 ? 21.778 9.464 -16.942 1.00 80.25 330 PHE A O 1
ATOM 2522 N N . ALA A 1 331 ? 23.350 8.165 -17.862 1.00 71.62 331 ALA A N 1
ATOM 2523 C CA . ALA A 1 331 ? 24.476 8.917 -17.317 1.00 71.62 331 ALA A CA 1
ATOM 2524 C C . ALA A 1 331 ? 24.790 10.207 -18.080 1.00 71.62 331 ALA A C 1
ATOM 2526 O O . ALA A 1 331 ? 25.566 11.028 -17.594 1.00 71.62 331 ALA A O 1
ATOM 2527 N N . ASN A 1 332 ? 24.200 10.398 -19.261 1.00 75.81 332 ASN A N 1
ATOM 2528 C CA . ASN A 1 332 ? 24.323 11.640 -20.003 1.00 75.81 332 ASN A CA 1
ATOM 2529 C C . ASN A 1 332 ? 23.162 12.582 -19.628 1.00 75.81 332 ASN A C 1
ATOM 2531 O O . ASN A 1 332 ? 22.015 12.264 -19.946 1.00 75.81 332 ASN A O 1
ATOM 2535 N N . PRO A 1 333 ? 23.419 13.759 -19.022 1.00 65.12 333 PRO A N 1
ATOM 2536 C CA . PRO A 1 333 ? 22.359 14.681 -18.600 1.00 65.12 333 PRO A CA 1
ATOM 2537 C C . PRO A 1 333 ? 21.431 15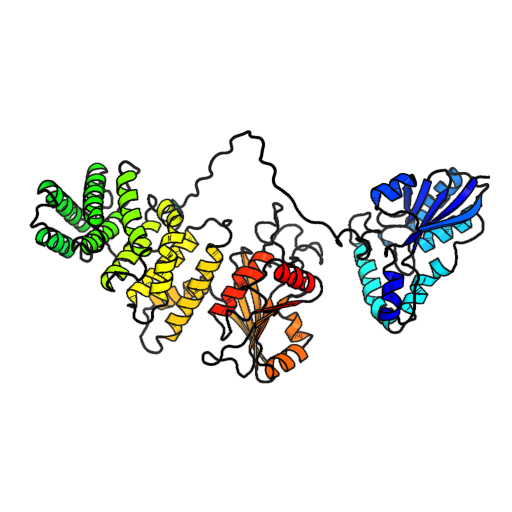.152 -19.729 1.00 65.12 333 PRO A C 1
ATOM 2539 O O . PRO A 1 333 ? 20.307 15.552 -19.464 1.00 65.12 333 PRO A O 1
ATOM 2542 N N . GLY A 1 334 ? 21.874 15.101 -20.992 1.00 67.62 334 GLY A N 1
ATOM 2543 C CA . GLY A 1 334 ? 21.039 15.434 -22.152 1.00 67.62 334 GLY A CA 1
ATOM 2544 C C . GLY A 1 334 ? 20.161 14.285 -22.665 1.00 67.62 334 GLY A C 1
ATOM 2545 O O . GLY A 1 334 ? 19.391 14.494 -23.599 1.00 67.62 334 GLY A O 1
ATOM 2546 N N . PHE A 1 335 ? 20.301 13.080 -22.104 1.00 74.06 335 PHE A N 1
ATOM 2547 C CA . PHE A 1 335 ? 19.562 11.874 -22.498 1.00 74.06 335 PHE A CA 1
ATOM 2548 C C . PHE A 1 335 ? 18.833 11.199 -21.336 1.00 74.06 335 PHE A C 1
ATOM 2550 O O . PHE A 1 335 ? 17.969 10.368 -21.595 1.00 74.06 335 PHE A O 1
ATOM 2557 N N . SER A 1 336 ? 19.133 11.545 -20.086 1.00 73.44 336 SER A N 1
ATOM 2558 C CA . SER A 1 336 ? 18.541 10.921 -18.900 1.00 73.44 336 SER A CA 1
ATOM 2559 C C . SER A 1 336 ? 17.009 11.017 -18.875 1.00 73.44 336 SER A C 1
ATOM 2561 O O . SER A 1 336 ? 16.348 10.005 -18.648 1.00 73.44 336 SER A O 1
ATOM 2563 N N . ASP A 1 337 ? 16.434 12.178 -19.210 1.00 74.06 337 ASP A N 1
ATOM 2564 C CA . ASP A 1 337 ? 14.977 12.364 -19.344 1.00 74.06 337 ASP A CA 1
ATOM 2565 C C . ASP A 1 337 ? 14.373 11.474 -20.442 1.00 74.06 337 ASP A C 1
ATOM 2567 O O . ASP A 1 337 ? 13.290 10.903 -20.291 1.00 74.06 337 ASP A O 1
ATOM 2571 N N . MET A 1 338 ? 15.089 11.332 -21.560 1.00 77.62 338 MET A N 1
ATOM 2572 C CA . MET A 1 338 ? 14.668 10.518 -22.700 1.00 77.62 338 MET A CA 1
ATOM 2573 C C . MET A 1 338 ? 14.742 9.023 -22.370 1.00 77.62 338 MET A C 1
ATOM 2575 O O . MET A 1 338 ? 13.817 8.273 -22.680 1.00 77.62 338 MET A O 1
ATOM 2579 N N . ALA A 1 339 ? 15.808 8.607 -21.682 1.00 82.25 339 ALA A N 1
ATOM 2580 C CA . ALA A 1 339 ? 16.008 7.250 -21.195 1.00 82.25 339 ALA A CA 1
ATOM 2581 C C . ALA A 1 339 ? 14.933 6.853 -20.180 1.00 82.25 339 ALA A C 1
ATOM 2583 O O . ALA A 1 339 ? 14.368 5.764 -20.273 1.00 82.25 339 ALA A O 1
ATOM 2584 N N . LEU A 1 340 ? 14.595 7.762 -19.263 1.00 78.06 340 LEU A N 1
ATOM 2585 C CA . LEU A 1 340 ? 13.517 7.562 -18.305 1.00 78.06 340 LEU A CA 1
ATOM 2586 C C . LEU A 1 340 ? 12.157 7.440 -19.006 1.00 78.06 340 LEU A C 1
ATOM 2588 O O . LEU A 1 340 ? 11.437 6.471 -18.771 1.00 78.06 340 LEU A O 1
ATOM 2592 N N . SER A 1 341 ? 11.840 8.363 -19.918 1.00 74.69 341 SER A N 1
ATOM 2593 C CA . SER A 1 341 ? 10.571 8.365 -20.663 1.00 74.69 341 SER A CA 1
ATOM 2594 C C . SER A 1 341 ? 10.397 7.119 -21.543 1.00 74.69 341 SER A C 1
ATOM 2596 O O . SER A 1 341 ? 9.284 6.638 -21.731 1.00 74.69 341 SER A O 1
ATOM 2598 N N . GLY A 1 342 ? 11.496 6.575 -22.078 1.00 74.44 342 GLY A N 1
ATOM 2599 C CA . GLY A 1 342 ? 11.501 5.355 -22.891 1.00 74.44 342 GLY A CA 1
ATOM 2600 C C . GLY A 1 342 ? 11.574 4.047 -22.096 1.00 74.44 342 GLY A C 1
ATOM 2601 O O . GLY A 1 342 ? 11.494 2.980 -22.701 1.00 74.44 342 GLY A O 1
ATOM 2602 N N . SER A 1 343 ? 11.728 4.095 -20.768 1.00 79.62 343 SER A N 1
ATOM 2603 C CA . SER A 1 343 ? 12.035 2.917 -19.939 1.00 79.62 343 SER A CA 1
ATOM 2604 C C . SER A 1 343 ? 11.010 1.792 -20.037 1.00 79.62 343 SER A C 1
ATOM 2606 O O . SER A 1 343 ? 11.394 0.636 -20.210 1.00 79.62 343 SER A O 1
ATOM 2608 N N . ALA A 1 344 ? 9.714 2.112 -20.043 1.00 69.50 344 ALA A N 1
ATOM 2609 C CA . ALA A 1 344 ? 8.643 1.122 -20.176 1.00 69.50 344 ALA A CA 1
ATOM 2610 C C . ALA A 1 344 ? 8.743 0.273 -21.459 1.00 69.50 344 ALA A C 1
ATOM 2612 O O . ALA A 1 344 ? 8.254 -0.852 -21.486 1.00 69.50 344 ALA A O 1
ATOM 2613 N N . ARG A 1 345 ? 9.397 0.793 -22.506 1.00 83.06 345 ARG A N 1
ATOM 2614 C CA . ARG A 1 345 ? 9.529 0.133 -23.811 1.00 83.06 345 ARG A CA 1
ATOM 2615 C C . ARG A 1 345 ? 10.680 -0.868 -23.852 1.00 83.06 345 ARG A C 1
ATOM 2617 O O . ARG A 1 345 ? 10.525 -1.951 -24.400 1.00 83.06 345 ARG A O 1
ATOM 2624 N N . PHE A 1 346 ? 11.821 -0.538 -23.241 1.00 85.00 346 PHE A N 1
ATOM 2625 C CA . PHE A 1 346 ? 13.005 -1.407 -23.273 1.00 85.00 346 PHE A CA 1
ATOM 2626 C C . PHE A 1 346 ? 13.165 -2.306 -22.043 1.00 85.00 346 PHE A C 1
ATOM 2628 O O . PHE A 1 346 ? 13.918 -3.279 -22.091 1.00 85.00 346 PHE A O 1
ATOM 2635 N N . LEU A 1 347 ? 12.485 -2.018 -20.929 1.00 78.75 347 LEU A N 1
ATOM 2636 C CA . LEU A 1 347 ? 12.582 -2.832 -19.715 1.00 78.75 347 LEU A CA 1
ATOM 2637 C C . LEU A 1 347 ? 12.141 -4.293 -19.896 1.00 78.75 347 LEU A C 1
ATOM 2639 O O . LEU A 1 347 ? 12.844 -5.150 -19.365 1.00 78.75 347 LEU A O 1
ATOM 2643 N N . PRO A 1 348 ? 11.077 -4.629 -20.656 1.00 79.62 348 PRO A N 1
ATOM 2644 C CA . PRO A 1 348 ? 10.729 -6.026 -20.924 1.00 79.62 348 PRO A CA 1
ATOM 2645 C C . PRO A 1 348 ? 11.890 -6.818 -21.540 1.00 79.62 348 PRO A C 1
ATOM 2647 O O . PRO A 1 348 ? 12.214 -7.912 -21.080 1.00 79.62 348 PRO A O 1
ATOM 2650 N N . PHE A 1 349 ? 12.598 -6.225 -22.505 1.00 86.00 349 PHE A N 1
ATOM 2651 C CA . PHE A 1 349 ? 13.804 -6.813 -23.085 1.00 86.00 349 PHE A CA 1
ATOM 2652 C C . PHE A 1 349 ? 14.924 -6.972 -22.052 1.00 86.00 349 PHE A C 1
ATOM 2654 O O . PHE A 1 349 ? 15.554 -8.027 -21.989 1.00 86.00 349 PHE A O 1
ATOM 2661 N N . VAL A 1 350 ? 15.167 -5.953 -21.221 1.00 85.44 350 VAL A N 1
ATOM 2662 C CA . VAL A 1 350 ? 16.177 -6.010 -20.151 1.00 85.44 350 VAL A CA 1
ATOM 2663 C C . VAL A 1 350 ? 15.866 -7.151 -19.177 1.00 85.44 350 VAL A C 1
ATOM 2665 O O . VAL A 1 350 ? 16.771 -7.923 -18.860 1.00 85.44 350 VAL A O 1
ATOM 2668 N N . PHE A 1 351 ? 14.600 -7.305 -18.768 1.00 77.62 351 PHE A N 1
ATOM 2669 C CA . PHE A 1 351 ? 14.132 -8.392 -17.903 1.00 77.62 351 PHE A CA 1
ATOM 2670 C C . PHE A 1 351 ? 14.264 -9.770 -18.564 1.00 77.62 351 PHE A C 1
ATOM 2672 O O . PHE A 1 351 ? 14.746 -10.712 -17.936 1.00 77.62 351 PHE A O 1
ATOM 2679 N N . ALA A 1 352 ? 13.929 -9.886 -19.850 1.00 77.25 352 ALA A N 1
ATOM 2680 C CA . ALA A 1 352 ? 14.093 -11.128 -20.599 1.00 77.25 352 ALA A CA 1
ATOM 2681 C C . ALA A 1 352 ? 15.569 -11.549 -20.704 1.00 77.25 352 ALA A C 1
ATOM 2683 O O . ALA A 1 352 ? 15.907 -12.709 -20.482 1.00 77.25 352 ALA A O 1
ATOM 2684 N N . VAL A 1 353 ? 16.469 -10.602 -20.989 1.00 81.50 353 VAL A N 1
ATOM 2685 C CA . VAL A 1 353 ? 17.915 -10.856 -21.081 1.00 81.50 353 VAL A CA 1
ATOM 2686 C C . VAL A 1 353 ? 18.486 -11.324 -19.747 1.00 81.50 353 VAL A C 1
ATOM 2688 O O . VAL A 1 353 ? 19.294 -12.254 -19.716 1.00 81.50 353 VAL A O 1
ATOM 2691 N N . ILE A 1 354 ? 18.098 -10.671 -18.651 1.00 74.88 354 ILE A N 1
ATOM 2692 C CA . ILE A 1 354 ? 18.647 -10.969 -17.329 1.00 74.88 354 ILE A CA 1
ATOM 2693 C C . ILE A 1 354 ? 18.113 -12.295 -16.763 1.00 74.88 354 ILE A C 1
ATOM 2695 O O . ILE A 1 354 ? 18.852 -12.995 -16.069 1.00 74.88 354 ILE A O 1
ATOM 2699 N N . ALA A 1 355 ? 16.875 -12.666 -17.112 1.00 66.38 355 ALA A N 1
ATOM 2700 C CA . ALA A 1 355 ? 16.244 -13.925 -16.724 1.00 66.38 355 ALA A CA 1
ATOM 2701 C C . ALA A 1 355 ? 16.691 -15.130 -17.573 1.00 66.38 355 ALA A C 1
ATOM 2703 O O . ALA A 1 355 ? 16.570 -16.268 -17.118 1.00 66.38 355 ALA A O 1
ATOM 2704 N N . ASP A 1 356 ? 17.210 -14.903 -18.784 1.00 73.38 356 ASP A N 1
ATOM 2705 C CA . ASP A 1 356 ? 17.678 -15.961 -19.680 1.00 73.38 356 ASP A CA 1
ATOM 2706 C C . ASP A 1 356 ? 19.033 -16.542 -19.203 1.00 73.38 356 ASP A C 1
ATOM 2708 O O . ASP A 1 356 ? 20.065 -15.853 -19.227 1.00 73.38 356 ASP A O 1
ATOM 2712 N N . PRO A 1 357 ? 19.076 -17.825 -18.786 1.00 69.44 357 PRO A N 1
ATOM 2713 C CA . PRO A 1 357 ? 20.301 -18.457 -18.302 1.00 69.44 357 PRO A CA 1
ATOM 2714 C C . PRO A 1 357 ? 21.359 -18.633 -19.402 1.00 69.44 357 PRO A C 1
ATOM 2716 O O . PRO A 1 357 ? 22.541 -18.764 -19.087 1.00 69.44 357 PRO A O 1
ATOM 2719 N N . SER A 1 358 ? 20.964 -18.611 -20.681 1.00 76.94 358 SER A N 1
ATOM 2720 C CA . SER A 1 358 ? 21.872 -18.738 -21.827 1.00 76.94 358 SER A CA 1
ATOM 2721 C C . SER A 1 358 ? 22.610 -17.437 -22.170 1.00 76.94 358 SER A C 1
ATOM 2723 O O . SER A 1 358 ? 23.599 -17.452 -22.907 1.00 76.94 358 SER A O 1
ATOM 2725 N N . THR A 1 359 ? 22.174 -16.310 -21.602 1.00 79.88 359 THR A N 1
ATOM 2726 C CA . THR A 1 359 ? 22.793 -14.995 -21.789 1.00 79.88 359 THR A CA 1
ATOM 2727 C C . THR A 1 359 ? 24.192 -14.927 -21.157 1.00 79.88 359 THR A C 1
ATOM 2729 O O . THR A 1 359 ? 24.508 -15.623 -20.190 1.00 79.88 359 THR A O 1
ATOM 2732 N N . SER A 1 360 ? 25.064 -14.060 -21.677 1.00 79.31 360 SER A N 1
ATOM 2733 C CA . SER A 1 360 ? 26.385 -13.818 -21.089 1.00 79.31 360 SER A CA 1
ATOM 2734 C C . SER A 1 360 ? 26.306 -13.120 -19.721 1.00 79.31 360 SER A C 1
ATOM 2736 O O . SER A 1 360 ? 25.395 -12.338 -19.437 1.00 79.31 360 SER A O 1
ATOM 2738 N N . GLN A 1 361 ? 27.306 -13.354 -18.867 1.00 68.25 361 GLN A N 1
ATOM 2739 C CA . GLN A 1 361 ? 27.406 -12.697 -17.558 1.00 68.25 361 GLN A CA 1
ATOM 2740 C C . GLN A 1 361 ? 27.458 -11.165 -17.687 1.00 68.25 361 GLN A C 1
ATOM 2742 O O . GLN A 1 361 ? 26.808 -10.458 -16.923 1.00 68.25 361 GLN A O 1
ATOM 2747 N N . GLU A 1 362 ? 28.175 -10.653 -18.689 1.00 76.44 362 GLU A N 1
ATOM 2748 C CA . GLU A 1 362 ? 28.293 -9.216 -18.955 1.00 76.44 362 GLU A CA 1
ATOM 2749 C C . GLU A 1 362 ? 26.938 -8.573 -19.283 1.00 76.44 362 GLU A C 1
ATOM 2751 O O . GLU A 1 362 ? 26.588 -7.543 -18.707 1.00 76.44 362 GLU A O 1
ATOM 2756 N N . ALA A 1 363 ? 26.131 -9.203 -20.143 1.00 77.44 363 ALA A N 1
ATOM 2757 C CA . ALA A 1 363 ? 24.799 -8.703 -20.475 1.00 77.44 363 ALA A CA 1
ATOM 2758 C C . ALA A 1 363 ? 23.862 -8.707 -19.255 1.00 77.44 363 ALA A C 1
ATOM 2760 O O . ALA A 1 363 ? 23.092 -7.762 -19.072 1.00 77.44 363 ALA A O 1
ATOM 2761 N N . ARG A 1 364 ? 23.967 -9.706 -18.368 1.00 72.38 364 ARG A N 1
ATOM 2762 C CA . ARG A 1 364 ? 23.209 -9.721 -17.106 1.00 72.38 364 ARG A CA 1
ATOM 2763 C C . ARG A 1 364 ? 23.614 -8.584 -16.163 1.00 72.38 364 ARG A C 1
ATOM 2765 O O . ARG A 1 364 ? 22.745 -7.923 -15.601 1.00 72.38 364 ARG A O 1
ATOM 2772 N N . VAL A 1 365 ? 24.914 -8.309 -16.029 1.00 68.56 365 VAL A N 1
ATOM 2773 C CA . VAL A 1 365 ? 25.421 -7.195 -15.203 1.00 68.56 365 VAL A CA 1
ATOM 2774 C C . VAL A 1 365 ? 24.955 -5.845 -15.750 1.00 68.56 365 VAL A C 1
ATOM 2776 O O . VAL A 1 365 ? 24.466 -5.008 -14.991 1.00 68.56 365 VAL A O 1
ATOM 2779 N N . LEU A 1 366 ? 25.053 -5.635 -17.066 1.00 77.44 366 LEU A N 1
ATOM 2780 C CA . LEU A 1 366 ? 24.558 -4.413 -17.704 1.00 77.44 366 LEU A CA 1
ATOM 2781 C C . LEU A 1 366 ? 23.050 -4.245 -17.492 1.00 77.44 366 LEU A C 1
ATOM 2783 O O . LEU A 1 366 ? 22.608 -3.149 -17.160 1.00 77.44 366 LEU A O 1
ATOM 2787 N N . SER A 1 367 ? 22.281 -5.329 -17.600 1.00 80.25 367 SER A N 1
ATOM 2788 C CA . SER A 1 367 ? 20.836 -5.325 -17.343 1.00 80.25 367 SER A CA 1
ATOM 2789 C C . SER A 1 367 ? 20.510 -4.882 -15.914 1.00 80.25 367 SER A C 1
ATOM 2791 O O . SER A 1 367 ? 19.704 -3.975 -15.718 1.00 80.25 367 SER A O 1
ATOM 2793 N N . ALA A 1 368 ? 21.208 -5.433 -14.916 1.00 66.56 368 ALA A N 1
ATOM 2794 C CA . ALA A 1 368 ? 21.051 -5.022 -13.522 1.00 66.56 368 ALA A CA 1
ATOM 2795 C C . ALA A 1 368 ? 21.394 -3.537 -13.302 1.00 66.56 368 ALA A C 1
ATOM 2797 O O . ALA A 1 368 ? 20.720 -2.837 -12.545 1.00 66.56 368 ALA A O 1
ATOM 2798 N N . HIS A 1 369 ? 22.425 -3.025 -13.977 1.00 71.94 369 HIS A N 1
ATOM 2799 C CA . HIS A 1 369 ? 22.792 -1.612 -13.894 1.00 71.94 369 HIS A CA 1
ATOM 2800 C C . HIS A 1 369 ? 21.769 -0.686 -14.559 1.00 71.94 369 HIS A C 1
ATOM 2802 O O . HIS A 1 369 ? 21.516 0.393 -14.030 1.00 71.94 369 HIS A O 1
ATOM 2808 N N . ILE A 1 370 ? 21.157 -1.093 -15.676 1.00 80.31 370 ILE A N 1
ATOM 2809 C CA . ILE A 1 370 ? 20.088 -0.318 -16.326 1.00 80.31 370 ILE A CA 1
ATOM 2810 C C . ILE A 1 370 ? 18.889 -0.213 -15.392 1.00 80.31 370 ILE A C 1
ATOM 2812 O O . ILE A 1 370 ? 18.371 0.880 -15.187 1.00 80.31 370 ILE A O 1
ATOM 2816 N N . ILE A 1 371 ? 18.493 -1.332 -14.784 1.00 73.75 371 ILE A N 1
ATOM 2817 C CA . ILE A 1 371 ? 17.411 -1.368 -13.801 1.00 73.75 371 ILE A CA 1
ATOM 2818 C C . ILE A 1 371 ? 17.727 -0.429 -12.628 1.00 73.75 371 ILE A C 1
ATOM 2820 O O . ILE A 1 371 ? 16.911 0.419 -12.273 1.00 73.75 371 ILE A O 1
ATOM 2824 N N . SER A 1 372 ? 18.948 -0.501 -12.090 1.00 65.00 372 SER A N 1
ATOM 2825 C CA . SER A 1 372 ? 19.414 0.400 -11.031 1.00 65.00 372 SER A CA 1
ATOM 2826 C C . SER A 1 372 ? 19.345 1.875 -11.448 1.00 65.00 372 SER A C 1
ATOM 2828 O O . SER A 1 372 ? 18.866 2.696 -10.670 1.00 65.00 372 SER A O 1
ATOM 2830 N N . ASN A 1 373 ? 19.760 2.219 -12.671 1.00 75.06 373 ASN A N 1
ATOM 2831 C CA . ASN A 1 373 ? 19.669 3.585 -13.184 1.00 75.06 373 ASN A CA 1
ATOM 2832 C C . ASN A 1 373 ? 18.216 4.043 -13.387 1.00 75.06 373 ASN A C 1
ATOM 2834 O O . ASN A 1 373 ? 17.924 5.204 -13.121 1.00 75.06 373 ASN A O 1
ATOM 2838 N N . CYS A 1 374 ? 17.303 3.153 -13.791 1.00 73.38 374 CYS A N 1
ATOM 2839 C CA . CYS A 1 374 ? 15.873 3.461 -13.875 1.00 73.38 374 CYS A CA 1
ATOM 2840 C C . CYS A 1 374 ? 15.316 3.808 -12.489 1.00 73.38 374 CYS A C 1
ATOM 2842 O O . CYS A 1 374 ? 14.727 4.873 -12.323 1.00 73.38 374 CYS A O 1
ATOM 2844 N N . CYS A 1 375 ? 15.581 2.974 -11.477 1.00 63.84 375 CYS A N 1
ATOM 2845 C CA . CYS A 1 375 ? 15.194 3.247 -10.087 1.00 63.84 375 CYS A CA 1
ATOM 2846 C C . CYS A 1 375 ? 15.763 4.581 -9.591 1.00 63.84 375 CYS A C 1
ATOM 2848 O O . CYS A 1 375 ? 15.058 5.369 -8.967 1.00 63.84 375 CYS A O 1
ATOM 2850 N N . LEU A 1 376 ? 17.026 4.860 -9.923 1.00 62.81 376 LEU A N 1
ATOM 2851 C CA . LEU A 1 376 ? 17.690 6.114 -9.586 1.00 62.81 376 LEU A CA 1
ATOM 2852 C C . LEU A 1 376 ? 17.200 7.309 -10.398 1.00 62.81 376 LEU A C 1
ATOM 2854 O O . LEU A 1 376 ? 17.484 8.419 -9.983 1.00 62.81 376 LEU A O 1
ATOM 2858 N N . ALA A 1 377 ? 16.528 7.152 -11.537 1.00 63.41 377 ALA A N 1
ATOM 2859 C CA . ALA A 1 377 ? 16.036 8.264 -12.359 1.00 63.41 377 ALA A CA 1
ATOM 2860 C C . ALA A 1 377 ? 14.563 8.599 -12.074 1.00 63.41 377 ALA A C 1
ATOM 2862 O O . ALA A 1 377 ? 14.142 9.734 -12.284 1.00 63.41 377 ALA A O 1
ATOM 2863 N N . LEU A 1 378 ? 13.794 7.641 -11.550 1.00 57.97 378 LEU A N 1
ATOM 2864 C CA . LEU A 1 378 ? 12.372 7.803 -11.254 1.00 57.97 378 LEU A CA 1
ATOM 2865 C C . LEU A 1 378 ? 12.125 8.883 -10.181 1.00 57.97 378 LEU A C 1
ATOM 2867 O O . LEU A 1 378 ? 12.891 9.049 -9.220 1.00 57.97 378 LEU A O 1
ATOM 2871 N N . LYS A 1 379 ? 11.047 9.656 -10.369 1.00 47.81 379 LYS A N 1
ATOM 2872 C CA . LYS A 1 379 ? 10.514 10.560 -9.343 1.00 47.81 379 LYS A CA 1
ATOM 2873 C C . LYS A 1 379 ? 9.694 9.732 -8.365 1.00 47.81 379 LYS A C 1
ATOM 2875 O O . LYS A 1 379 ? 8.919 8.870 -8.773 1.00 47.81 379 LYS A O 1
ATOM 2880 N N . ILE A 1 380 ? 9.845 10.009 -7.076 1.00 39.50 380 ILE A N 1
ATOM 2881 C CA . ILE A 1 380 ? 9.005 9.379 -6.066 1.00 39.50 380 ILE A CA 1
ATOM 2882 C C . ILE A 1 380 ? 7.592 9.954 -6.231 1.00 39.50 380 ILE A C 1
ATOM 2884 O O . ILE A 1 380 ? 7.402 11.145 -5.996 1.00 39.50 380 ILE A O 1
ATOM 2888 N N . GLY A 1 381 ? 6.648 9.139 -6.713 1.00 38.47 381 GLY A N 1
ATOM 2889 C CA . GLY A 1 381 ? 5.267 9.561 -6.983 1.00 38.47 381 GLY A CA 1
ATOM 2890 C C . GLY A 1 381 ? 4.602 9.001 -8.251 1.00 38.47 381 GLY A C 1
ATOM 2891 O O . GLY A 1 381 ? 3.411 9.227 -8.422 1.00 38.47 381 GLY A O 1
ATOM 2892 N N . GLU A 1 382 ? 5.297 8.260 -9.127 1.00 38.41 382 GLU A N 1
ATOM 2893 C CA . GLU A 1 382 ? 4.662 7.570 -10.273 1.00 38.41 382 GLU A CA 1
ATOM 2894 C C . GLU A 1 382 ? 4.569 6.045 -10.032 1.00 38.41 382 GLU A C 1
ATOM 2896 O O . GLU A 1 382 ? 5.554 5.360 -9.764 1.00 38.41 382 GLU A O 1
ATOM 2901 N N . GLU A 1 383 ? 3.348 5.507 -10.066 1.00 47.78 383 GLU A N 1
ATOM 2902 C CA . GLU A 1 383 ? 2.813 4.681 -8.967 1.00 47.78 383 GLU A CA 1
ATOM 2903 C C . GLU A 1 383 ? 2.719 3.149 -9.198 1.00 47.78 383 GLU A C 1
ATOM 2905 O O . GLU A 1 383 ? 2.051 2.446 -8.437 1.00 47.78 383 GLU A O 1
ATOM 2910 N N . VAL A 1 384 ? 3.353 2.569 -10.224 1.00 36.94 384 VAL A N 1
ATOM 2911 C CA . VAL A 1 384 ? 3.255 1.102 -10.494 1.00 36.94 384 VAL A CA 1
ATOM 2912 C C . VAL A 1 384 ? 4.543 0.507 -11.079 1.00 36.94 384 VAL A C 1
ATOM 2914 O O . VAL A 1 384 ? 4.936 -0.619 -10.763 1.00 36.94 384 VAL A O 1
ATOM 2917 N N . VAL A 1 385 ? 5.246 1.279 -11.905 1.00 39.41 385 VAL A N 1
ATOM 2918 C CA . VAL A 1 385 ? 6.435 0.822 -12.639 1.00 39.41 385 VAL A CA 1
ATOM 2919 C C . VAL A 1 385 ? 7.649 0.669 -11.712 1.00 39.41 385 VAL A C 1
ATOM 2921 O O . VAL A 1 385 ? 8.389 -0.302 -11.834 1.00 39.41 385 VAL A O 1
ATOM 2924 N N . VAL A 1 386 ? 7.806 1.553 -10.719 1.00 41.09 386 VAL A N 1
ATOM 2925 C CA . VAL A 1 386 ? 8.912 1.527 -9.738 1.00 41.09 386 VAL A CA 1
ATOM 2926 C C . VAL A 1 386 ? 8.914 0.221 -8.940 1.00 41.09 386 VAL A C 1
ATOM 2928 O O . VAL A 1 386 ? 9.936 -0.452 -8.860 1.00 41.09 386 VAL A O 1
ATOM 2931 N N . THR A 1 387 ? 7.764 -0.173 -8.390 1.00 39.22 387 THR A N 1
ATOM 2932 C CA . THR A 1 387 ? 7.643 -1.380 -7.563 1.00 39.22 387 THR A CA 1
ATOM 2933 C C . THR A 1 387 ? 7.905 -2.648 -8.373 1.00 39.22 387 THR A C 1
ATOM 2935 O O . THR A 1 387 ? 8.630 -3.530 -7.921 1.00 39.22 387 THR A O 1
ATOM 2938 N N . THR A 1 388 ? 7.400 -2.697 -9.606 1.00 40.09 388 THR A N 1
ATOM 2939 C CA . THR A 1 388 ? 7.611 -3.820 -10.533 1.00 40.09 388 THR A CA 1
ATOM 2940 C C . THR A 1 388 ? 9.086 -3.947 -10.935 1.00 40.09 388 THR A C 1
ATOM 2942 O O . THR A 1 388 ? 9.640 -5.045 -10.933 1.00 40.09 388 THR A O 1
ATOM 2945 N N . ILE A 1 389 ? 9.758 -2.822 -11.212 1.00 46.12 389 ILE A N 1
ATOM 2946 C CA . ILE A 1 389 ? 11.181 -2.799 -11.571 1.00 46.12 389 ILE A CA 1
ATOM 2947 C C . ILE A 1 389 ? 12.060 -3.224 -10.392 1.00 46.12 389 ILE A C 1
ATOM 2949 O O . ILE A 1 389 ? 12.964 -4.038 -10.570 1.00 46.12 389 ILE A O 1
ATOM 2953 N N . VAL A 1 390 ? 11.799 -2.685 -9.198 1.00 43.41 390 VAL A N 1
ATOM 2954 C CA . VAL A 1 390 ? 12.559 -2.991 -7.978 1.00 43.41 390 VAL A CA 1
ATOM 2955 C C . VAL A 1 390 ? 12.426 -4.471 -7.620 1.00 43.41 390 VAL A C 1
ATOM 2957 O O . VAL A 1 390 ? 13.432 -5.127 -7.359 1.00 43.41 390 VAL A O 1
ATOM 2960 N N . CYS A 1 391 ? 11.223 -5.038 -7.697 1.00 41.19 391 CYS A N 1
ATOM 2961 C CA . CYS A 1 391 ? 11.011 -6.439 -7.340 1.00 41.19 391 CYS A CA 1
ATOM 2962 C C . CYS A 1 391 ? 11.563 -7.414 -8.395 1.00 41.19 391 CYS A C 1
ATOM 2964 O O . CYS A 1 391 ? 12.196 -8.405 -8.029 1.00 41.19 391 CYS A O 1
ATOM 2966 N N . GLY A 1 392 ? 11.456 -7.088 -9.691 1.00 41.66 392 GLY A N 1
ATOM 2967 C CA . GLY A 1 392 ? 12.098 -7.861 -10.763 1.00 41.66 392 GLY A CA 1
ATOM 2968 C C . GLY A 1 392 ? 13.635 -7.816 -10.718 1.00 41.66 392 GLY A C 1
ATOM 2969 O O . GLY A 1 392 ? 14.305 -8.799 -11.051 1.00 41.66 392 GLY A O 1
ATOM 2970 N N . ALA A 1 393 ? 14.219 -6.701 -10.257 1.00 44.91 393 ALA A N 1
ATOM 2971 C CA . ALA A 1 393 ? 15.661 -6.569 -10.034 1.00 44.91 393 ALA A CA 1
ATOM 2972 C C . ALA A 1 393 ? 16.155 -7.490 -8.914 1.00 44.91 393 ALA A C 1
ATOM 2974 O O . ALA A 1 393 ? 17.180 -8.156 -9.066 1.00 44.91 393 ALA A O 1
ATOM 2975 N N . VAL A 1 394 ? 15.414 -7.524 -7.803 1.00 43.34 394 VAL A N 1
ATOM 2976 C CA . VAL A 1 394 ? 15.727 -8.335 -6.622 1.00 43.34 394 VAL A CA 1
ATOM 2977 C C . VAL A 1 394 ? 15.663 -9.820 -6.958 1.00 43.34 394 VAL A C 1
ATOM 2979 O O . VAL A 1 394 ? 16.628 -10.536 -6.695 1.00 43.34 394 VAL A O 1
ATOM 2982 N N . GLU A 1 395 ? 14.594 -10.269 -7.619 1.00 40.47 395 GLU A N 1
ATOM 2983 C CA . GLU A 1 395 ? 14.445 -11.673 -8.015 1.00 40.47 395 GLU A CA 1
ATOM 2984 C C . GLU A 1 395 ? 15.568 -12.127 -8.949 1.00 40.47 395 GLU A C 1
ATOM 2986 O O . GLU A 1 395 ? 16.110 -13.230 -8.828 1.00 40.47 395 GLU A O 1
ATOM 2991 N N . THR A 1 396 ? 15.967 -11.263 -9.881 1.00 41.41 396 THR A N 1
ATOM 2992 C CA . THR A 1 396 ? 16.985 -11.648 -10.849 1.00 41.41 396 THR A CA 1
ATOM 2993 C C . THR A 1 396 ? 18.394 -11.644 -10.258 1.00 41.41 396 THR A C 1
ATOM 2995 O O . THR A 1 396 ? 19.196 -12.534 -10.552 1.00 41.41 396 THR A O 1
ATOM 2998 N N . LEU A 1 397 ? 18.713 -10.677 -9.398 1.00 44.91 397 LEU A N 1
ATOM 2999 C CA . LEU A 1 397 ? 19.994 -10.640 -8.690 1.00 44.91 397 LEU A CA 1
ATOM 3000 C C . LEU A 1 397 ? 20.135 -11.822 -7.722 1.00 44.91 397 LEU A C 1
ATOM 3002 O O . LEU A 1 397 ? 21.223 -12.395 -7.618 1.00 44.91 397 LEU A O 1
ATOM 3006 N N . ASP A 1 398 ? 19.041 -12.238 -7.080 1.00 40.94 398 ASP A N 1
ATOM 3007 C CA . ASP A 1 398 ? 19.007 -13.441 -6.252 1.00 40.94 398 ASP A CA 1
ATOM 3008 C C . ASP A 1 398 ? 19.263 -14.707 -7.090 1.00 40.94 398 ASP A C 1
ATOM 3010 O O . ASP A 1 398 ? 20.156 -15.491 -6.758 1.00 40.94 398 ASP A O 1
ATOM 3014 N N . ARG A 1 399 ? 18.610 -14.853 -8.254 1.00 41.06 399 ARG A N 1
ATOM 3015 C CA . ARG A 1 399 ? 18.868 -15.962 -9.196 1.00 41.06 399 ARG A CA 1
ATOM 3016 C C . ARG A 1 399 ? 20.316 -16.004 -9.693 1.00 41.06 399 ARG A C 1
ATOM 3018 O O . ARG A 1 399 ? 20.909 -17.079 -9.726 1.00 41.06 399 ARG A O 1
ATOM 3025 N N . ILE A 1 400 ? 20.918 -14.860 -10.032 1.00 43.62 400 ILE A N 1
ATOM 3026 C CA . ILE A 1 400 ? 22.333 -14.785 -10.441 1.00 43.62 400 ILE A CA 1
ATOM 3027 C C . ILE A 1 400 ? 23.252 -15.221 -9.292 1.00 43.62 400 ILE A C 1
ATOM 3029 O O . ILE A 1 400 ? 24.205 -15.963 -9.522 1.00 43.62 400 ILE A O 1
ATOM 3033 N N . SER A 1 401 ? 22.945 -14.822 -8.054 1.00 42.75 401 SER A N 1
ATOM 3034 C CA . SER A 1 401 ? 23.736 -15.204 -6.878 1.00 42.75 401 SER A CA 1
ATOM 3035 C C . SER A 1 401 ? 23.689 -16.708 -6.573 1.00 42.75 401 SER A C 1
ATOM 3037 O O . SER A 1 401 ? 24.660 -17.263 -6.062 1.00 42.75 401 SER A O 1
ATOM 3039 N N . ARG A 1 402 ? 22.592 -17.384 -6.937 1.00 41.47 402 ARG A N 1
ATOM 3040 C CA . ARG A 1 402 ? 22.417 -18.836 -6.772 1.00 41.47 402 ARG A CA 1
ATOM 3041 C C . ARG A 1 402 ? 23.076 -19.664 -7.884 1.00 41.47 402 ARG A C 1
ATOM 3043 O O . ARG A 1 402 ? 23.298 -20.856 -7.690 1.00 41.47 402 ARG A O 1
ATOM 3050 N N . LEU A 1 403 ? 23.404 -19.057 -9.030 1.00 40.38 403 LEU A N 1
ATOM 3051 C CA . LEU A 1 403 ? 23.996 -19.740 -10.190 1.00 40.38 403 LEU A CA 1
ATOM 3052 C C . LEU A 1 403 ? 25.537 -19.828 -10.160 1.00 40.38 403 LEU A C 1
ATOM 3054 O O . LEU A 1 403 ? 26.100 -20.570 -10.963 1.00 40.38 403 LEU A O 1
ATOM 3058 N N . GLU A 1 404 ? 26.235 -19.148 -9.240 1.00 42.56 404 GLU A N 1
ATOM 3059 C CA . GLU A 1 404 ? 27.706 -19.202 -9.134 1.00 42.56 404 GLU A CA 1
ATOM 3060 C C . GLU A 1 404 ? 28.202 -19.619 -7.734 1.00 42.56 404 GLU A C 1
ATOM 3062 O O . GLU A 1 404 ? 28.528 -18.766 -6.910 1.00 42.56 404 GLU A O 1
ATOM 3067 N N . PRO A 1 405 ? 28.368 -20.925 -7.448 1.00 39.97 405 PRO A N 1
ATOM 3068 C CA . PRO A 1 405 ? 29.003 -21.359 -6.203 1.00 39.97 405 PRO A CA 1
ATOM 3069 C C . PRO A 1 405 ? 30.543 -21.268 -6.230 1.00 39.97 405 PRO A C 1
ATOM 3071 O O . PRO A 1 405 ? 31.171 -21.441 -5.188 1.00 39.97 405 PRO A O 1
ATOM 3074 N N . THR A 1 406 ? 31.185 -21.058 -7.395 1.00 38.28 406 THR A N 1
ATOM 3075 C CA . THR A 1 406 ? 32.628 -21.362 -7.559 1.00 38.28 406 THR A CA 1
ATOM 3076 C C . THR A 1 406 ? 33.508 -20.343 -8.295 1.00 38.28 406 THR A C 1
ATOM 3078 O O . THR A 1 406 ? 34.710 -20.590 -8.408 1.00 38.28 406 THR A O 1
ATOM 3081 N N . ALA A 1 407 ? 33.014 -19.198 -8.767 1.00 35.75 407 ALA A N 1
ATOM 3082 C CA . ALA A 1 407 ? 33.896 -18.172 -9.338 1.00 35.75 407 ALA A CA 1
ATOM 3083 C C . ALA A 1 407 ? 34.250 -17.125 -8.272 1.00 35.75 407 ALA A C 1
ATOM 3085 O O . ALA A 1 407 ? 33.369 -16.580 -7.615 1.00 35.75 407 ALA A O 1
ATOM 3086 N N . ARG A 1 408 ? 35.548 -16.847 -8.075 1.00 40.97 408 ARG A N 1
ATOM 3087 C CA . ARG A 1 408 ? 36.022 -15.756 -7.207 1.00 40.97 408 ARG A CA 1
ATOM 3088 C C . ARG A 1 408 ? 35.509 -14.424 -7.770 1.00 40.97 408 ARG A C 1
ATOM 3090 O O . ARG A 1 408 ? 36.150 -13.840 -8.640 1.00 40.97 408 ARG A O 1
ATOM 3097 N N . SER A 1 409 ? 34.353 -13.978 -7.286 1.00 39.09 409 SER A N 1
ATOM 3098 C CA . SER A 1 409 ? 33.777 -12.661 -7.556 1.00 39.09 409 SER A CA 1
ATOM 3099 C C . SER A 1 409 ? 34.793 -11.573 -7.214 1.00 39.09 409 SER A C 1
ATOM 3101 O O . SER A 1 409 ? 35.441 -11.644 -6.166 1.00 39.09 409 SER A O 1
ATOM 3103 N N . SER A 1 410 ? 34.953 -10.573 -8.084 1.00 40.47 410 SER A N 1
ATOM 3104 C CA . SER A 1 410 ? 35.865 -9.459 -7.802 1.00 40.47 410 SER A CA 1
ATOM 3105 C C . SER A 1 410 ? 35.381 -8.679 -6.565 1.00 40.47 410 SER A C 1
ATOM 3107 O O . SER A 1 410 ? 34.172 -8.634 -6.321 1.00 40.47 410 SER A O 1
ATOM 3109 N N . PRO A 1 411 ? 36.273 -8.025 -5.796 1.00 38.25 411 PRO A N 1
ATOM 3110 C CA . PRO A 1 411 ? 35.884 -7.259 -4.607 1.00 38.25 411 PRO A CA 1
ATOM 3111 C C . PRO A 1 411 ? 34.829 -6.191 -4.915 1.00 38.25 411 PRO A C 1
ATOM 3113 O O . PRO A 1 411 ? 33.926 -5.961 -4.123 1.00 38.25 411 PRO A O 1
ATOM 3116 N N . VAL A 1 412 ? 34.889 -5.609 -6.117 1.00 37.22 412 VAL A N 1
ATOM 3117 C CA . VAL A 1 412 ? 33.920 -4.623 -6.614 1.00 37.22 412 VAL A CA 1
ATOM 3118 C C . VAL A 1 412 ? 32.566 -5.272 -6.906 1.00 37.22 412 VAL A C 1
ATOM 3120 O O . VAL A 1 412 ? 31.536 -4.656 -6.672 1.00 37.22 412 VAL A O 1
ATOM 3123 N N . GLN A 1 413 ? 32.538 -6.519 -7.381 1.00 37.09 413 GLN A N 1
ATOM 3124 C CA . GLN A 1 413 ? 31.310 -7.271 -7.652 1.00 37.09 413 GLN A CA 1
ATOM 3125 C C . GLN A 1 413 ? 30.643 -7.736 -6.352 1.00 37.09 413 GLN A C 1
ATOM 3127 O O . GLN A 1 413 ? 29.429 -7.636 -6.231 1.00 37.09 413 GLN A O 1
ATOM 3132 N N . GLN A 1 414 ? 31.427 -8.163 -5.357 1.00 39.38 414 GLN A N 1
ATOM 3133 C CA . GLN A 1 414 ? 30.940 -8.457 -4.006 1.00 39.38 414 GLN A CA 1
ATOM 3134 C C . GLN A 1 414 ? 30.422 -7.202 -3.310 1.00 39.38 414 GLN A C 1
ATOM 3136 O O . GLN A 1 414 ? 29.315 -7.227 -2.795 1.00 39.38 414 GLN A O 1
ATOM 3141 N N . GLN A 1 415 ? 31.155 -6.091 -3.390 1.00 37.38 415 GLN A N 1
ATOM 3142 C CA . GLN A 1 415 ? 30.718 -4.808 -2.852 1.00 37.38 415 GLN A CA 1
ATOM 3143 C C . GLN A 1 415 ? 29.480 -4.277 -3.584 1.00 37.38 415 GLN A C 1
ATOM 3145 O O . GLN A 1 415 ? 28.564 -3.803 -2.940 1.00 37.38 415 GLN A O 1
ATOM 3150 N N . THR A 1 416 ? 29.375 -4.436 -4.907 1.00 36.12 416 THR A N 1
ATOM 3151 C CA . THR A 1 416 ? 28.182 -4.038 -5.679 1.00 36.12 416 THR A CA 1
ATOM 3152 C C . THR A 1 416 ? 26.987 -4.948 -5.391 1.00 36.12 416 THR A C 1
ATOM 3154 O O . THR A 1 416 ? 25.860 -4.470 -5.380 1.00 36.12 416 THR A O 1
ATOM 3157 N N . ILE A 1 417 ? 27.200 -6.247 -5.151 1.00 39.81 417 ILE A N 1
ATOM 3158 C CA . ILE A 1 417 ? 26.154 -7.180 -4.706 1.00 39.81 417 ILE A CA 1
ATOM 3159 C C . ILE A 1 417 ? 25.749 -6.867 -3.268 1.00 39.81 417 ILE A C 1
ATOM 3161 O O . ILE A 1 417 ? 24.567 -6.931 -2.977 1.00 39.81 417 ILE A O 1
ATOM 3165 N N . GLU A 1 418 ? 26.677 -6.513 -2.382 1.00 38.19 418 GLU A N 1
ATOM 3166 C CA . GLU A 1 418 ? 26.379 -6.097 -1.009 1.00 38.19 418 GLU A CA 1
ATOM 3167 C C . GLU A 1 418 ? 25.771 -4.698 -0.925 1.00 38.19 418 GLU A C 1
ATOM 3169 O O . GLU A 1 418 ? 24.972 -4.471 -0.031 1.00 38.19 418 GLU A O 1
ATOM 3174 N N . GLU A 1 419 ? 26.065 -3.795 -1.861 1.00 35.97 419 GLU A N 1
ATOM 3175 C CA . GLU A 1 419 ? 25.452 -2.468 -1.983 1.00 35.97 419 GLU A CA 1
ATOM 3176 C C . GLU A 1 419 ? 24.086 -2.541 -2.684 1.00 35.97 419 GLU A C 1
ATOM 3178 O O . GLU A 1 419 ? 23.151 -1.861 -2.292 1.00 35.97 419 GLU A O 1
ATOM 3183 N N . LEU A 1 420 ? 23.903 -3.405 -3.691 1.00 35.06 420 LEU A N 1
ATOM 3184 C CA . LEU A 1 420 ? 22.581 -3.675 -4.280 1.00 35.06 420 LEU A CA 1
ATOM 3185 C C . LEU A 1 420 ? 21.710 -4.502 -3.339 1.00 35.06 420 LEU A C 1
ATOM 3187 O O . LEU A 1 420 ? 20.503 -4.294 -3.297 1.00 35.06 420 LEU A O 1
ATOM 3191 N N . LYS A 1 421 ? 22.314 -5.394 -2.547 1.00 35.53 421 LYS A N 1
ATOM 3192 C CA . LYS A 1 421 ? 21.669 -5.953 -1.368 1.00 35.53 421 LYS A CA 1
ATOM 3193 C C . LYS A 1 421 ? 21.422 -4.824 -0.373 1.00 35.53 421 LYS A C 1
ATOM 3195 O O . LYS A 1 421 ? 20.292 -4.627 -0.035 1.00 35.53 421 LYS A O 1
ATOM 3200 N N . SER A 1 422 ? 22.330 -3.957 0.036 1.00 36.06 422 SER A N 1
ATOM 3201 C CA . SER A 1 422 ? 21.974 -2.936 1.042 1.00 36.06 422 SER A CA 1
ATOM 3202 C C . SER A 1 422 ? 20.894 -1.938 0.581 1.00 36.06 422 SER A C 1
ATOM 3204 O O . SER A 1 422 ? 20.148 -1.439 1.416 1.00 36.06 422 SER A O 1
ATOM 3206 N N . VAL A 1 423 ? 20.750 -1.709 -0.730 1.00 36.31 423 VAL A N 1
ATOM 3207 C CA . VAL A 1 423 ? 19.695 -0.869 -1.329 1.00 36.31 423 VAL A CA 1
ATOM 3208 C C . VAL A 1 423 ? 18.391 -1.646 -1.609 1.00 36.31 423 VAL A C 1
ATOM 3210 O O . VAL A 1 423 ? 17.345 -1.023 -1.764 1.00 36.31 423 VAL A O 1
ATOM 3213 N N . ALA A 1 424 ? 18.416 -2.985 -1.650 1.00 42.22 424 ALA A N 1
ATOM 3214 C CA . ALA A 1 424 ? 17.251 -3.832 -1.960 1.00 42.22 424 ALA A CA 1
ATOM 3215 C C . ALA A 1 424 ? 17.044 -5.047 -1.023 1.00 42.22 424 ALA A C 1
ATOM 3217 O O . ALA A 1 424 ? 16.194 -5.900 -1.269 1.00 42.22 424 ALA A O 1
ATOM 3218 N N . ALA A 1 425 ? 17.830 -5.180 0.041 1.00 54.25 425 ALA A N 1
ATOM 3219 C CA . ALA A 1 425 ? 17.933 -6.387 0.845 1.00 54.25 425 ALA A CA 1
ATOM 3220 C C . ALA A 1 425 ? 17.103 -6.246 2.087 1.00 54.25 425 ALA A C 1
ATOM 3222 O O . ALA A 1 425 ? 17.312 -5.417 2.970 1.00 54.25 425 ALA A O 1
ATOM 3223 N N . MET A 1 426 ? 16.260 -7.246 2.181 1.00 71.94 426 MET A N 1
ATOM 3224 C CA . MET A 1 426 ? 15.801 -7.792 3.424 1.00 71.94 426 MET A CA 1
ATOM 3225 C C . MET A 1 426 ? 16.999 -8.306 4.229 1.00 71.94 426 MET A C 1
ATOM 3227 O O . MET A 1 426 ? 17.589 -9.342 3.920 1.00 71.94 426 MET A O 1
ATOM 3231 N N . GLN A 1 427 ? 17.356 -7.597 5.289 1.00 78.12 427 GLN A N 1
ATOM 3232 C CA . GLN A 1 427 ? 18.254 -8.091 6.318 1.00 78.12 427 GLN A CA 1
ATOM 3233 C C . GLN A 1 427 ? 17.491 -9.080 7.204 1.00 78.12 427 GLN A C 1
ATOM 3235 O O . GLN A 1 427 ? 16.462 -8.736 7.783 1.00 78.12 427 GLN A O 1
ATOM 3240 N N . LEU A 1 428 ? 17.992 -10.313 7.333 1.00 81.56 428 LEU A N 1
ATOM 3241 C CA . LEU A 1 428 ? 17.450 -11.275 8.296 1.00 81.56 428 LEU A CA 1
ATOM 3242 C C . LEU A 1 428 ? 17.703 -10.756 9.717 1.00 81.56 428 LEU A C 1
ATOM 3244 O O . LEU A 1 428 ? 18.850 -10.650 10.146 1.00 81.56 428 LEU A O 1
ATOM 3248 N N . VAL A 1 429 ? 16.629 -10.473 10.448 1.00 83.31 429 VAL A N 1
ATOM 3249 C CA . VAL A 1 429 ? 16.678 -9.991 11.833 1.00 83.31 429 VAL A CA 1
ATOM 3250 C C . VAL A 1 429 ? 16.778 -11.171 12.795 1.00 83.31 429 VAL A C 1
ATOM 3252 O O . VAL A 1 429 ? 17.639 -11.194 13.672 1.00 83.31 429 VAL A O 1
ATOM 3255 N N . LYS A 1 430 ? 15.909 -12.177 12.633 1.00 84.19 430 LYS A N 1
ATOM 3256 C CA . LYS A 1 430 ? 15.922 -13.401 13.449 1.00 84.19 430 LYS A CA 1
ATOM 3257 C C . LYS A 1 430 ? 15.195 -14.557 12.775 1.00 84.19 430 LYS A C 1
ATOM 3259 O O . LYS A 1 430 ? 14.390 -14.357 11.869 1.00 84.19 430 LYS A O 1
ATOM 3264 N N . GLN A 1 431 ? 15.448 -15.773 13.261 1.00 90.00 431 GLN A N 1
ATOM 3265 C CA . GLN A 1 431 ? 14.747 -16.978 12.822 1.00 90.00 431 GLN A CA 1
ATOM 3266 C C . GLN A 1 431 ? 14.510 -17.969 13.964 1.00 90.00 431 GLN A C 1
ATOM 3268 O O . GLN A 1 431 ? 15.349 -18.114 14.852 1.00 90.00 431 GLN A O 1
ATOM 3273 N N . VAL A 1 432 ? 13.380 -18.675 13.919 1.00 89.44 432 VAL A N 1
ATOM 3274 C CA . VAL A 1 432 ? 12.957 -19.645 14.940 1.00 89.44 432 VAL A CA 1
ATOM 3275 C C . VAL A 1 432 ? 12.311 -20.855 14.265 1.00 89.44 432 VAL A C 1
ATOM 3277 O O . VAL A 1 432 ? 11.432 -20.705 13.419 1.00 89.44 432 VAL A O 1
ATOM 3280 N N . LYS A 1 433 ? 12.722 -22.075 14.634 1.00 92.44 433 LYS A N 1
ATOM 3281 C CA . LYS A 1 433 ? 12.051 -23.304 14.172 1.00 92.44 433 LYS A CA 1
ATOM 3282 C C . LYS A 1 433 ? 10.695 -23.454 14.862 1.00 92.44 433 LYS A C 1
ATOM 3284 O O . LYS A 1 433 ? 10.609 -23.282 16.073 1.00 92.44 433 LYS A O 1
ATOM 3289 N N . SER A 1 434 ? 9.656 -23.815 14.111 1.00 90.12 434 SER A N 1
ATOM 3290 C CA . SER A 1 434 ? 8.301 -23.995 14.645 1.00 90.12 434 SER A CA 1
ATOM 3291 C C . SER A 1 434 ? 7.543 -25.056 13.848 1.00 90.12 434 SER A C 1
ATOM 3293 O O . SER A 1 434 ? 7.494 -24.980 12.625 1.00 90.12 434 SER A O 1
ATOM 3295 N N . PHE A 1 435 ? 6.996 -26.073 14.526 1.00 93.56 435 PHE A N 1
ATOM 3296 C CA . PHE A 1 435 ? 6.207 -27.166 13.923 1.00 93.56 435 PHE A CA 1
ATOM 3297 C C . PHE A 1 435 ? 6.826 -27.792 12.654 1.00 93.56 435 PHE A C 1
ATOM 3299 O O . PHE A 1 435 ? 6.139 -28.061 11.673 1.00 93.56 435 PHE A O 1
ATOM 3306 N N . GLY A 1 436 ? 8.147 -27.998 12.654 1.00 89.81 436 GLY A N 1
ATOM 3307 C CA . GLY A 1 436 ? 8.901 -28.540 11.513 1.00 89.81 436 GLY A CA 1
ATOM 3308 C C . GLY A 1 436 ? 9.260 -27.515 10.429 1.00 89.81 436 GLY A C 1
ATOM 3309 O O . GLY A 1 436 ? 10.197 -27.752 9.673 1.00 89.81 436 GLY A O 1
ATOM 3310 N N . GLY A 1 437 ? 8.581 -26.369 10.389 1.00 94.56 437 GLY A N 1
ATOM 3311 C CA . GLY A 1 437 ? 8.929 -25.221 9.556 1.00 94.56 437 GLY A CA 1
ATOM 3312 C C . GLY A 1 437 ? 9.856 -24.220 10.256 1.00 94.56 437 GLY A C 1
ATOM 3313 O O . GLY A 1 437 ? 10.429 -24.485 11.322 1.00 94.56 437 GLY A O 1
ATOM 3314 N N . VAL A 1 438 ? 9.988 -23.034 9.662 1.00 92.56 438 VAL A N 1
ATOM 3315 C CA . VAL A 1 438 ? 10.809 -21.933 10.187 1.00 92.56 438 VAL A CA 1
ATOM 3316 C C . VAL A 1 438 ? 10.095 -20.593 10.044 1.00 92.56 438 VAL A C 1
ATOM 3318 O O . VAL A 1 438 ? 9.580 -20.268 8.982 1.00 92.56 438 VAL A O 1
ATOM 3321 N N . ILE A 1 439 ? 10.085 -19.809 11.118 1.00 95.75 439 ILE A N 1
ATOM 3322 C CA . ILE A 1 439 ? 9.668 -18.406 11.124 1.00 95.75 439 ILE A CA 1
ATOM 3323 C C . ILE A 1 439 ? 10.926 -17.563 10.935 1.00 95.75 439 ILE A C 1
ATOM 3325 O O . ILE A 1 439 ? 11.916 -17.791 11.632 1.00 95.75 439 ILE A O 1
ATOM 3329 N N . LYS A 1 440 ? 10.904 -16.603 10.015 1.00 92.38 440 LYS A N 1
ATOM 3330 C CA . LYS A 1 440 ? 11.996 -15.663 9.753 1.00 92.38 440 LYS A CA 1
ATOM 3331 C C . LYS A 1 440 ? 11.448 -14.242 9.750 1.00 92.38 440 LYS A C 1
ATOM 3333 O O . LYS A 1 440 ? 10.447 -13.994 9.091 1.00 92.38 440 LYS A O 1
ATOM 3338 N N . GLN A 1 441 ? 12.108 -13.332 10.454 1.00 92.94 441 GLN A N 1
ATOM 3339 C CA . GLN A 1 441 ? 11.802 -11.903 10.439 1.00 92.94 441 GLN A CA 1
ATOM 3340 C C . GLN A 1 441 ? 12.870 -11.170 9.640 1.00 92.94 441 GLN A C 1
ATOM 3342 O O . GLN A 1 441 ? 14.062 -11.423 9.830 1.00 92.94 441 GLN A O 1
ATOM 3347 N N . PHE A 1 442 ? 12.447 -10.237 8.802 1.00 89.12 442 PHE A N 1
ATOM 3348 C CA . PHE A 1 442 ? 13.319 -9.429 7.969 1.00 89.12 442 PHE A CA 1
ATOM 3349 C C . PHE A 1 442 ? 13.022 -7.938 8.130 1.00 89.12 442 PHE A C 1
ATOM 3351 O O . PHE A 1 442 ? 11.900 -7.553 8.458 1.00 89.12 442 PHE A O 1
ATOM 3358 N N . SER A 1 443 ? 14.029 -7.106 7.869 1.00 86.81 443 SER A N 1
ATOM 3359 C CA . SER A 1 443 ? 13.891 -5.657 7.696 1.00 86.81 443 SER A CA 1
ATOM 3360 C C . SER A 1 443 ? 14.393 -5.235 6.322 1.00 86.81 443 SER A C 1
ATOM 3362 O O . SER A 1 443 ? 15.433 -5.730 5.903 1.00 86.81 443 SER A O 1
ATOM 3364 N N . HIS A 1 444 ? 13.713 -4.320 5.640 1.00 83.19 444 HIS A N 1
ATOM 3365 C CA . HIS A 1 444 ? 14.161 -3.775 4.355 1.00 83.19 444 HIS A CA 1
ATOM 3366 C C . HIS A 1 444 ? 13.808 -2.294 4.230 1.00 83.19 444 HIS A C 1
ATOM 3368 O O . HIS A 1 444 ? 12.882 -1.825 4.886 1.00 83.19 444 HIS A O 1
ATOM 3374 N N . GLU A 1 445 ? 14.513 -1.568 3.367 1.00 83.31 445 GLU A N 1
ATOM 3375 C CA . GLU A 1 445 ? 14.108 -0.217 2.975 1.00 83.31 445 GLU A CA 1
ATOM 3376 C C . GLU A 1 445 ? 12.908 -0.301 2.031 1.00 83.31 445 GLU A C 1
ATOM 3378 O O . GLU A 1 445 ? 12.966 -0.987 1.008 1.00 83.31 445 GLU A O 1
ATOM 3383 N N . SER A 1 446 ? 11.805 0.347 2.405 1.00 81.12 446 SER A N 1
ATOM 3384 C CA . SER A 1 446 ? 10.565 0.338 1.634 1.00 81.12 446 SER A CA 1
ATOM 3385 C C . SER A 1 446 ? 10.498 1.537 0.697 1.00 81.12 446 SER A C 1
ATOM 3387 O O . SER A 1 446 ? 10.595 2.689 1.131 1.00 81.12 446 SER A O 1
ATOM 3389 N N . ALA A 1 447 ? 10.299 1.275 -0.593 1.00 74.75 447 ALA A N 1
ATOM 3390 C CA . ALA A 1 447 ? 10.169 2.323 -1.602 1.00 74.75 447 ALA A CA 1
ATOM 3391 C C . ALA A 1 447 ? 8.814 3.043 -1.520 1.00 74.75 447 ALA A C 1
ATOM 3393 O O . ALA A 1 447 ? 8.735 4.244 -1.780 1.00 74.75 447 ALA A O 1
ATOM 3394 N N . THR A 1 448 ? 7.750 2.324 -1.156 1.00 74.62 448 THR A N 1
ATOM 3395 C CA . THR A 1 448 ? 6.396 2.883 -1.024 1.00 74.62 448 THR A CA 1
ATOM 3396 C C . THR A 1 448 ? 6.244 3.731 0.231 1.00 74.62 448 THR A C 1
ATOM 3398 O O . THR A 1 448 ? 5.664 4.808 0.153 1.00 74.62 448 THR A O 1
ATOM 3401 N N . THR A 1 449 ? 6.782 3.293 1.370 1.00 85.25 449 THR A N 1
ATOM 3402 C CA . THR A 1 449 ? 6.635 4.012 2.650 1.00 85.25 449 THR A CA 1
ATOM 3403 C C . THR A 1 449 ? 7.826 4.908 2.994 1.00 85.25 449 THR A C 1
ATOM 3405 O O . THR A 1 449 ? 7.798 5.608 4.005 1.00 85.25 449 THR A O 1
ATOM 3408 N N . LYS A 1 450 ? 8.880 4.894 2.163 1.00 84.25 450 LYS A N 1
ATOM 3409 C CA . LYS A 1 450 ? 10.130 5.662 2.314 1.00 84.25 450 LYS A CA 1
ATOM 3410 C C . LYS A 1 450 ? 10.763 5.550 3.703 1.00 84.25 450 LYS A C 1
ATOM 3412 O O . LYS A 1 450 ? 11.239 6.535 4.266 1.00 84.25 450 LYS A O 1
ATOM 3417 N N . CYS A 1 451 ? 10.722 4.356 4.277 1.00 84.25 451 CYS A N 1
ATOM 3418 C CA . CYS A 1 451 ? 11.322 4.059 5.571 1.00 84.25 451 CYS A CA 1
ATOM 3419 C C . CYS A 1 451 ? 11.723 2.588 5.644 1.00 84.25 451 CYS A C 1
ATOM 3421 O O . CYS A 1 451 ? 11.258 1.767 4.849 1.00 84.25 451 CYS A O 1
ATOM 3423 N N . THR A 1 452 ? 12.511 2.223 6.650 1.00 90.12 452 THR A N 1
ATOM 3424 C CA . THR A 1 452 ? 12.757 0.817 6.958 1.00 90.12 452 THR A CA 1
ATOM 3425 C C . THR A 1 452 ? 11.462 0.150 7.439 1.00 90.12 452 THR A C 1
ATOM 3427 O O . THR A 1 452 ? 10.852 0.587 8.415 1.00 90.12 452 THR A O 1
ATOM 3430 N N . MET A 1 453 ? 11.054 -0.935 6.783 1.00 92.44 453 MET A N 1
ATOM 3431 C CA . MET A 1 453 ? 9.901 -1.765 7.142 1.00 92.44 453 MET A CA 1
ATOM 3432 C C . MET A 1 453 ? 10.341 -3.139 7.638 1.00 92.44 453 MET A C 1
ATOM 3434 O O . MET A 1 453 ? 11.419 -3.631 7.297 1.00 92.44 453 MET A O 1
ATOM 3438 N N . LYS A 1 454 ? 9.488 -3.778 8.445 1.00 94.94 454 LYS A N 1
ATOM 3439 C CA . LYS A 1 454 ? 9.670 -5.161 8.901 1.00 94.94 454 LYS A CA 1
ATOM 3440 C C . LYS A 1 454 ? 8.519 -6.052 8.461 1.00 94.94 454 LYS A C 1
ATOM 3442 O O . LYS A 1 454 ? 7.354 -5.647 8.403 1.00 94.94 454 LYS A O 1
ATOM 3447 N N . PHE A 1 455 ? 8.855 -7.301 8.177 1.00 96.25 455 PHE A N 1
ATOM 3448 C CA . PHE A 1 455 ? 7.879 -8.353 7.943 1.00 96.25 455 PHE A CA 1
ATOM 3449 C C . PHE A 1 455 ? 8.422 -9.688 8.461 1.00 96.25 455 PHE A C 1
ATOM 3451 O O . PHE A 1 455 ? 9.633 -9.888 8.587 1.00 96.25 455 PHE A O 1
ATOM 3458 N N . SER A 1 456 ? 7.518 -10.617 8.745 1.00 97.19 456 SER A N 1
ATOM 3459 C CA . SER A 1 456 ? 7.843 -11.972 9.165 1.00 97.19 456 SER A CA 1
ATOM 3460 C C . SER A 1 456 ? 7.190 -12.990 8.231 1.00 97.19 456 SER A C 1
ATOM 3462 O O . SER A 1 456 ? 6.086 -12.791 7.733 1.00 97.19 456 SER A O 1
ATOM 3464 N N . ILE A 1 457 ? 7.871 -14.108 7.989 1.00 97.31 457 ILE A N 1
ATOM 3465 C CA . ILE A 1 457 ? 7.383 -15.214 7.165 1.00 97.31 457 ILE A CA 1
ATOM 3466 C C . ILE A 1 457 ? 7.554 -16.545 7.893 1.00 97.31 457 ILE A C 1
ATOM 3468 O O . ILE A 1 457 ? 8.633 -16.856 8.397 1.00 97.31 457 ILE A O 1
ATOM 3472 N N . PHE A 1 458 ? 6.502 -17.358 7.915 1.00 98.00 458 PHE A N 1
ATOM 3473 C CA . PHE A 1 458 ? 6.574 -18.774 8.252 1.00 98.00 458 PHE A CA 1
ATOM 3474 C C . PHE A 1 458 ? 6.666 -19.605 6.972 1.00 98.00 458 PHE A C 1
ATOM 3476 O O . PHE A 1 458 ? 5.773 -19.546 6.128 1.00 98.00 458 PHE A O 1
ATOM 3483 N N . LEU A 1 459 ? 7.724 -20.406 6.855 1.00 97.06 459 LEU A N 1
ATOM 3484 C CA . LEU A 1 459 ? 7.918 -21.378 5.784 1.00 97.06 459 LEU A CA 1
ATOM 3485 C C . LEU A 1 459 ? 7.626 -22.792 6.316 1.00 97.06 459 LEU A C 1
ATOM 3487 O O . LEU A 1 459 ? 8.277 -23.212 7.282 1.00 97.06 459 LEU A O 1
ATOM 3491 N N . PRO A 1 460 ? 6.681 -23.536 5.712 1.00 97.62 460 PRO A N 1
ATOM 3492 C CA . PRO A 1 460 ? 6.352 -24.895 6.130 1.00 97.62 460 PRO A CA 1
ATOM 3493 C C . PRO A 1 460 ? 7.492 -25.876 5.785 1.00 97.62 460 PRO A C 1
ATOM 3495 O O . PRO A 1 460 ? 8.321 -25.580 4.923 1.00 97.62 460 PRO A O 1
ATOM 3498 N N . PRO A 1 461 ? 7.550 -27.062 6.424 1.00 95.38 461 PRO A N 1
ATOM 3499 C CA . PRO A 1 461 ? 8.657 -28.017 6.263 1.00 95.38 461 PRO A CA 1
ATOM 3500 C C . PRO A 1 461 ? 8.888 -28.496 4.822 1.00 95.38 461 PRO A C 1
ATOM 3502 O O . PRO A 1 461 ? 9.994 -28.910 4.488 1.00 95.38 461 PRO A O 1
ATOM 3505 N N . ASN A 1 462 ? 7.858 -28.467 3.974 1.00 93.75 462 ASN A N 1
ATOM 3506 C CA . ASN A 1 462 ? 7.936 -28.887 2.576 1.00 93.75 462 ASN A CA 1
ATOM 3507 C C . ASN A 1 462 ? 8.384 -27.771 1.615 1.00 93.75 462 ASN A C 1
ATOM 3509 O O . ASN A 1 462 ? 8.639 -28.066 0.450 1.00 93.75 462 ASN A O 1
ATOM 3513 N N . ALA A 1 463 ? 8.481 -26.515 2.063 1.00 94.12 463 ALA A N 1
ATOM 3514 C CA . ALA A 1 463 ? 8.864 -25.401 1.201 1.00 94.12 463 ALA A CA 1
ATOM 3515 C C . ALA A 1 463 ? 10.356 -25.467 0.832 1.00 94.12 463 ALA A C 1
ATOM 3517 O O . ALA A 1 463 ? 11.232 -25.434 1.698 1.00 94.12 463 ALA A O 1
ATOM 3518 N N . SER A 1 464 ? 10.650 -25.549 -0.466 1.00 87.56 464 SER A N 1
ATOM 3519 C CA . SER A 1 464 ? 12.014 -25.584 -1.012 1.00 87.56 464 SER A CA 1
ATOM 3520 C C . SER A 1 464 ? 12.046 -25.000 -2.422 1.00 87.56 464 SER A C 1
ATOM 3522 O O . SER A 1 464 ? 11.007 -24.900 -3.067 1.00 87.56 464 SER A O 1
ATOM 3524 N N . ASP A 1 465 ? 13.226 -24.681 -2.953 1.00 79.19 465 ASP A N 1
ATOM 3525 C CA . ASP A 1 465 ? 13.350 -24.183 -4.334 1.00 79.19 465 ASP A CA 1
ATOM 3526 C C . ASP A 1 465 ? 12.744 -25.154 -5.370 1.00 79.19 465 ASP A C 1
ATOM 3528 O O . ASP A 1 465 ? 12.217 -24.730 -6.395 1.00 79.19 465 ASP A O 1
ATOM 3532 N N . SER A 1 466 ? 12.755 -26.460 -5.072 1.00 83.81 466 SER A N 1
ATOM 3533 C CA . SER A 1 466 ? 12.121 -27.509 -5.885 1.00 83.81 466 SER A CA 1
ATOM 3534 C C . SER A 1 466 ? 10.623 -27.715 -5.615 1.00 83.81 466 SER A C 1
ATOM 3536 O O . SER A 1 466 ? 9.947 -28.403 -6.377 1.00 83.81 466 SER A O 1
ATOM 3538 N N . HIS A 1 467 ? 10.096 -27.148 -4.528 1.00 90.12 467 HIS A N 1
ATOM 3539 C CA . HIS A 1 467 ? 8.713 -27.311 -4.091 1.00 90.12 467 HIS A CA 1
ATOM 3540 C C . HIS A 1 467 ? 8.176 -25.996 -3.516 1.00 90.12 467 HIS A C 1
ATOM 3542 O O . HIS A 1 467 ? 8.256 -25.733 -2.311 1.00 90.12 467 HIS A O 1
ATOM 3548 N N . LYS A 1 468 ? 7.636 -25.170 -4.414 1.00 93.44 468 LYS A N 1
ATOM 3549 C CA . LYS A 1 468 ? 7.016 -23.885 -4.088 1.00 93.44 468 LYS A CA 1
ATOM 3550 C C . LYS A 1 468 ? 5.646 -24.081 -3.436 1.00 93.44 468 LYS A C 1
ATOM 3552 O O . LYS A 1 468 ? 4.877 -24.944 -3.858 1.00 93.44 468 LYS A O 1
ATOM 3557 N N . VAL A 1 469 ? 5.331 -23.261 -2.436 1.00 96.44 469 VAL A N 1
ATOM 3558 C CA . VAL A 1 469 ? 4.078 -23.337 -1.660 1.00 96.44 469 VAL A CA 1
ATOM 3559 C C . VAL A 1 469 ? 3.196 -22.092 -1.845 1.00 96.44 469 VAL A C 1
ATOM 3561 O O . VAL A 1 469 ? 3.725 -21.014 -2.103 1.00 96.44 469 VAL A O 1
ATOM 3564 N N . PRO A 1 470 ? 1.859 -22.191 -1.725 1.00 96.44 470 PRO A N 1
ATOM 3565 C CA . PRO A 1 470 ? 0.984 -21.015 -1.722 1.00 96.44 470 PRO A CA 1
ATOM 3566 C C . PRO A 1 470 ? 1.245 -20.106 -0.508 1.00 96.44 470 PRO A C 1
ATOM 3568 O O . PRO A 1 470 ? 1.728 -20.571 0.531 1.00 96.44 470 PRO A O 1
ATOM 3571 N N . VAL A 1 471 ? 0.883 -18.825 -0.631 1.00 96.06 471 VAL A N 1
ATOM 3572 C CA . VAL A 1 471 ? 1.107 -17.797 0.401 1.00 96.06 471 VAL A CA 1
ATOM 3573 C C . VAL A 1 471 ? -0.207 -17.264 0.948 1.00 96.06 471 VAL A C 1
ATOM 3575 O O . VAL A 1 471 ? -1.103 -16.882 0.198 1.00 96.06 471 VAL A O 1
ATOM 3578 N N . LEU A 1 472 ? -0.283 -17.174 2.272 1.00 96.38 472 LEU A N 1
ATOM 3579 C CA . LEU A 1 472 ? -1.324 -16.468 3.000 1.00 96.38 472 LEU A CA 1
ATOM 3580 C C . LEU A 1 472 ? -0.735 -15.211 3.649 1.00 96.38 472 LEU A C 1
ATOM 3582 O O . LEU A 1 472 ? 0.039 -15.300 4.603 1.00 96.38 472 LEU A O 1
ATOM 3586 N N . PHE A 1 473 ? -1.125 -14.041 3.158 1.00 96.06 473 PHE A N 1
ATOM 3587 C CA . PHE A 1 473 ? -0.835 -12.768 3.805 1.00 96.06 473 PHE A CA 1
ATOM 3588 C C . PHE A 1 473 ? -1.802 -12.561 4.970 1.00 96.06 473 PHE A C 1
ATOM 3590 O O . PHE A 1 473 ? -3.019 -12.643 4.808 1.00 96.06 473 PHE A O 1
ATOM 3597 N N . TYR A 1 474 ? -1.262 -12.290 6.152 1.00 97.19 474 TYR A N 1
ATOM 3598 C CA . TYR A 1 474 ? -2.021 -11.925 7.335 1.00 97.19 474 TYR A CA 1
ATOM 3599 C C . TYR A 1 474 ? -1.710 -10.481 7.719 1.00 97.19 474 TY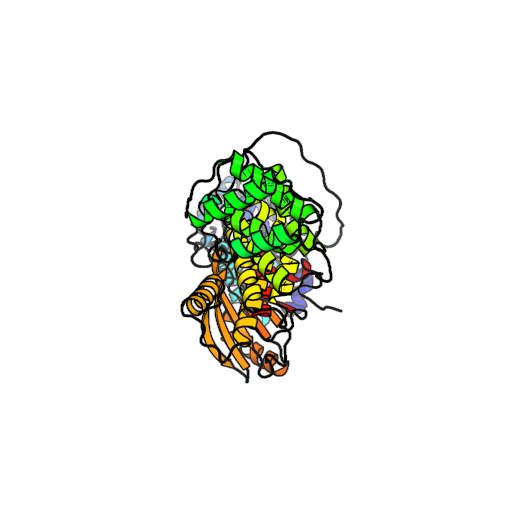R A C 1
ATOM 3601 O O . TYR A 1 474 ? -0.572 -10.133 8.039 1.00 97.19 474 TYR A O 1
ATOM 3609 N N . LEU A 1 475 ? -2.746 -9.651 7.732 1.00 96.75 475 LEU A N 1
ATOM 3610 C CA . LEU A 1 475 ? -2.664 -8.263 8.156 1.00 96.75 475 LEU A CA 1
ATOM 3611 C C . LEU A 1 475 ? -3.103 -8.117 9.614 1.00 96.75 475 LEU A C 1
ATOM 3613 O O . LEU A 1 475 ? -4.159 -8.611 10.024 1.00 96.75 475 LEU A O 1
ATOM 3617 N N . ALA A 1 476 ? -2.285 -7.434 10.407 1.00 95.06 476 ALA A N 1
ATOM 3618 C CA . ALA A 1 476 ? -2.530 -7.237 11.827 1.00 95.06 476 ALA A CA 1
ATOM 3619 C C . ALA A 1 476 ? -3.370 -5.976 12.106 1.00 95.06 476 ALA A C 1
ATOM 3621 O O . ALA A 1 476 ? -3.576 -5.124 11.247 1.00 95.06 476 ALA A O 1
ATOM 3622 N N . GLY A 1 477 ? -3.915 -5.896 13.320 1.00 88.44 477 GLY A N 1
ATOM 3623 C CA . GLY A 1 477 ? -4.755 -4.778 13.751 1.00 88.44 477 GLY A CA 1
ATOM 3624 C C . GLY A 1 477 ? -3.946 -3.579 14.248 1.00 88.44 477 GLY A C 1
ATOM 3625 O O . GLY A 1 477 ? -2.720 -3.593 14.211 1.00 88.44 477 GLY A O 1
ATOM 3626 N N . LEU A 1 478 ? -4.644 -2.578 14.786 1.00 85.56 478 LEU A N 1
ATOM 3627 C CA . LEU A 1 478 ? -4.027 -1.432 15.461 1.00 85.56 478 LEU A CA 1
ATOM 3628 C C . LEU A 1 478 ? -3.018 -1.870 16.532 1.00 85.56 478 LEU A C 1
ATOM 3630 O O . LEU A 1 478 ? -3.193 -2.925 17.146 1.00 85.56 478 LEU A O 1
ATOM 3634 N N . THR A 1 479 ? -1.978 -1.056 16.733 1.00 85.75 479 THR A N 1
ATOM 3635 C CA . THR A 1 479 ? -0.864 -1.229 17.697 1.00 85.75 479 THR A CA 1
ATOM 3636 C C . THR A 1 479 ? 0.007 -2.471 17.504 1.00 85.75 479 THR A C 1
ATOM 3638 O O . THR A 1 479 ? 1.008 -2.654 18.198 1.00 85.75 479 THR A O 1
ATOM 3641 N N . CYS A 1 480 ? -0.340 -3.331 16.551 1.00 92.50 480 CYS A N 1
ATOM 3642 C CA . CYS A 1 480 ? 0.388 -4.559 16.292 1.00 92.50 480 CYS A CA 1
ATOM 3643 C C . CYS A 1 480 ? 1.630 -4.303 15.431 1.00 92.50 480 CYS A C 1
ATOM 3645 O O . CYS A 1 480 ? 1.804 -3.237 14.841 1.00 92.50 480 CYS A O 1
ATOM 3647 N N . ASN A 1 481 ? 2.473 -5.326 15.334 1.00 91.94 481 ASN A N 1
ATOM 3648 C CA . ASN A 1 481 ? 3.627 -5.378 14.445 1.00 91.94 481 ASN A CA 1
ATOM 3649 C C . ASN A 1 481 ? 3.655 -6.717 13.691 1.00 91.94 481 ASN A C 1
ATOM 3651 O O . ASN A 1 481 ? 2.759 -7.556 13.853 1.00 91.94 481 ASN A O 1
ATOM 3655 N N . ASP A 1 482 ? 4.701 -6.930 12.895 1.00 93.19 482 ASP A N 1
ATOM 3656 C CA . ASP A 1 482 ? 4.861 -8.112 12.052 1.00 93.19 482 ASP A CA 1
ATOM 3657 C C . ASP A 1 482 ? 4.935 -9.437 12.833 1.00 93.19 482 ASP A C 1
ATOM 3659 O O . ASP A 1 482 ? 4.651 -10.496 12.284 1.00 93.19 482 ASP A O 1
ATOM 3663 N N . GLU A 1 483 ? 5.260 -9.419 14.123 1.00 89.00 483 GLU A N 1
ATOM 3664 C CA . GLU A 1 483 ? 5.471 -10.644 14.901 1.00 89.00 483 GLU A CA 1
ATOM 3665 C C . GLU A 1 483 ? 4.208 -11.190 15.570 1.00 89.00 483 GLU A C 1
ATOM 3667 O O . GLU A 1 483 ? 4.169 -12.357 15.975 1.00 89.00 483 GLU A O 1
ATOM 3672 N N . LEU A 1 484 ? 3.178 -10.351 15.718 1.00 85.44 484 LEU A N 1
ATOM 3673 C CA . LEU A 1 484 ? 2.050 -10.603 16.616 1.00 85.44 484 LEU A CA 1
ATOM 3674 C C . LEU A 1 484 ? 1.393 -11.967 16.382 1.00 85.44 484 LEU A C 1
ATOM 3676 O O . LEU A 1 484 ? 1.171 -12.709 17.341 1.00 85.44 484 LEU A O 1
ATOM 3680 N N . LEU A 1 485 ? 1.082 -12.292 15.123 1.00 90.38 485 LEU A N 1
ATOM 3681 C CA . LEU A 1 485 ? 0.424 -13.551 14.771 1.00 90.38 485 LEU A CA 1
ATOM 3682 C C . LEU A 1 485 ? 1.251 -14.739 15.259 1.00 90.38 485 LEU A C 1
ATOM 3684 O O . LEU A 1 485 ? 0.727 -15.646 15.902 1.00 90.38 485 LEU A O 1
ATOM 3688 N N . PHE A 1 486 ? 2.551 -14.717 14.981 1.00 88.88 486 PHE A N 1
ATOM 3689 C CA . PHE A 1 486 ? 3.419 -15.846 15.257 1.00 88.88 486 PHE A CA 1
ATOM 3690 C C . PHE A 1 486 ? 3.681 -16.049 16.747 1.00 88.88 486 PHE A C 1
ATOM 3692 O O . PHE A 1 486 ? 3.853 -17.188 17.183 1.00 88.88 486 PHE A O 1
ATOM 3699 N N . VAL A 1 487 ? 3.667 -14.972 17.529 1.00 86.06 487 VAL A N 1
ATOM 3700 C CA . VAL A 1 487 ? 3.836 -15.039 18.983 1.00 86.06 487 VAL A CA 1
ATOM 3701 C C . VAL A 1 487 ? 2.534 -15.434 19.683 1.00 86.06 487 VAL A C 1
ATOM 3703 O O . VAL A 1 487 ? 2.556 -16.263 20.590 1.00 86.06 487 VAL A O 1
ATOM 3706 N N . LYS A 1 488 ? 1.395 -14.854 19.286 1.00 84.94 488 LYS A N 1
ATOM 3707 C CA . LYS A 1 488 ? 0.128 -14.998 20.025 1.00 84.94 488 LYS A CA 1
ATOM 3708 C C . LYS A 1 488 ? -0.779 -16.116 19.515 1.00 84.94 488 LYS A C 1
ATOM 3710 O O . LYS A 1 488 ? -1.629 -16.578 20.269 1.00 84.94 488 LYS A O 1
ATOM 3715 N N . ALA A 1 489 ? -0.609 -16.562 18.273 1.00 88.44 489 ALA A N 1
ATOM 3716 C CA . ALA A 1 489 ? -1.437 -17.598 17.660 1.00 88.44 489 ALA A CA 1
ATOM 3717 C C . ALA A 1 489 ? -0.593 -18.746 17.064 1.00 88.44 489 ALA A C 1
ATOM 3719 O O . ALA A 1 489 ? -0.714 -19.023 15.871 1.00 88.44 489 ALA A O 1
ATOM 3720 N N . PRO A 1 490 ? 0.222 -19.462 17.875 1.00 85.44 490 PRO A N 1
ATOM 3721 C CA . PRO A 1 490 ? 1.120 -20.531 17.410 1.00 85.44 490 PRO A CA 1
ATOM 3722 C C . PRO A 1 490 ? 0.422 -21.675 16.643 1.00 85.44 490 PRO A C 1
ATOM 3724 O O . PRO A 1 490 ? 1.045 -22.387 15.853 1.00 85.44 490 PRO A O 1
ATOM 3727 N N . GLU A 1 491 ? -0.883 -21.869 16.857 1.00 92.06 491 GLU A N 1
ATOM 3728 C CA . GLU A 1 491 ? -1.685 -22.853 16.118 1.00 92.06 491 GLU A CA 1
ATOM 3729 C C . GLU A 1 491 ? -1.793 -22.522 14.615 1.00 92.06 491 GLU A C 1
ATOM 3731 O O . GLU A 1 491 ? -1.942 -23.437 13.804 1.00 92.06 491 GLU A O 1
ATOM 3736 N N . ALA A 1 492 ? -1.626 -21.255 14.209 1.00 92.12 492 ALA A N 1
ATOM 3737 C CA . ALA A 1 492 ? -1.588 -20.875 12.797 1.00 92.12 492 ALA A CA 1
ATOM 3738 C C . ALA A 1 492 ? -0.410 -21.545 12.066 1.00 92.12 492 ALA A C 1
ATOM 3740 O O . ALA A 1 492 ? -0.594 -22.124 10.995 1.00 92.12 492 ALA A O 1
ATOM 3741 N N . GLN A 1 493 ? 0.783 -21.551 12.671 1.00 92.31 493 GLN A N 1
ATOM 3742 C CA . GLN A 1 493 ? 1.978 -22.193 12.111 1.00 92.31 493 GLN A CA 1
ATOM 3743 C C . GLN A 1 493 ? 1.821 -23.708 12.049 1.00 92.31 493 GLN A C 1
ATOM 3745 O O . GLN A 1 493 ? 2.227 -24.332 11.074 1.00 92.31 493 GLN A O 1
ATOM 3750 N N . LYS A 1 494 ? 1.204 -24.314 13.066 1.00 94.31 494 LYS A N 1
ATOM 3751 C CA . LYS A 1 494 ? 0.943 -25.758 13.093 1.00 94.31 494 LYS A CA 1
ATOM 3752 C C . LYS A 1 494 ? 0.012 -26.184 11.957 1.00 94.31 494 LYS A C 1
ATOM 3754 O O . LYS A 1 494 ? 0.304 -27.149 11.250 1.00 94.31 494 LYS A O 1
ATOM 3759 N N . VAL A 1 495 ? -1.087 -25.454 11.748 1.00 96.50 495 VAL A N 1
ATOM 3760 C CA . VAL A 1 495 ? -2.014 -25.727 10.641 1.00 96.50 495 VAL A CA 1
ATOM 3761 C C . VAL A 1 495 ? -1.322 -25.486 9.301 1.00 96.50 495 VAL A C 1
ATOM 3763 O O . VAL A 1 495 ? -1.357 -26.366 8.440 1.00 96.50 495 VAL A O 1
ATOM 3766 N N . ALA A 1 496 ? -0.626 -24.361 9.138 1.00 96.88 496 ALA A N 1
ATOM 3767 C CA . ALA A 1 496 ? 0.107 -24.034 7.917 1.00 96.88 496 ALA A CA 1
ATOM 3768 C C . ALA A 1 496 ? 1.187 -25.070 7.570 1.00 96.88 496 ALA A C 1
ATOM 3770 O O . ALA A 1 496 ? 1.303 -25.459 6.409 1.00 96.88 496 ALA A O 1
ATOM 3771 N N . ALA A 1 497 ? 1.904 -25.599 8.569 1.00 96.69 497 ALA A N 1
ATOM 3772 C CA . ALA A 1 497 ? 2.873 -26.679 8.391 1.00 96.69 497 ALA A CA 1
ATOM 3773 C C . ALA A 1 497 ? 2.220 -27.943 7.817 1.00 96.69 497 ALA A C 1
ATOM 3775 O O . ALA A 1 497 ? 2.743 -28.534 6.877 1.00 96.69 497 ALA A O 1
ATOM 3776 N N . SER A 1 498 ? 1.056 -28.334 8.350 1.00 95.44 498 SER A N 1
ATOM 3777 C CA . SER A 1 498 ? 0.321 -29.520 7.884 1.00 95.44 498 SER A CA 1
ATOM 3778 C C . SER A 1 498 ? -0.305 -29.350 6.495 1.00 95.44 498 SER A C 1
ATOM 3780 O O . SER A 1 498 ? -0.522 -30.333 5.790 1.00 95.44 498 SER A O 1
ATOM 3782 N N . ARG A 1 499 ? -0.609 -28.107 6.103 1.00 96.75 499 ARG A N 1
ATOM 3783 C CA . ARG A 1 499 ? -1.234 -27.762 4.818 1.00 96.75 499 ARG A CA 1
ATOM 3784 C C . ARG A 1 499 ? -0.222 -27.371 3.741 1.00 96.75 499 ARG A C 1
ATOM 3786 O O . ARG A 1 499 ? -0.616 -27.236 2.589 1.00 96.75 499 ARG A O 1
ATOM 3793 N N . GLY A 1 500 ? 1.047 -27.187 4.105 1.00 96.69 500 GLY A N 1
ATOM 3794 C CA . GLY A 1 500 ? 2.085 -26.714 3.195 1.00 96.69 500 GLY A CA 1
ATOM 3795 C C . GLY A 1 500 ? 1.816 -25.300 2.686 1.00 96.69 500 GLY A C 1
ATOM 3796 O O . GLY A 1 500 ? 1.905 -25.073 1.487 1.00 96.69 500 GLY A O 1
ATOM 3797 N N . ILE A 1 501 ? 1.451 -24.372 3.577 1.00 97.75 501 ILE A N 1
ATOM 3798 C CA . ILE A 1 501 ? 1.159 -22.966 3.250 1.00 97.75 501 ILE A CA 1
ATOM 3799 C C . ILE A 1 501 ? 2.202 -22.071 3.926 1.00 97.75 501 ILE A C 1
ATOM 3801 O O . ILE A 1 501 ? 2.482 -22.245 5.113 1.00 97.75 501 ILE A O 1
ATOM 3805 N N . ALA A 1 502 ? 2.770 -21.115 3.192 1.00 98.12 502 ALA A N 1
ATOM 3806 C CA . ALA A 1 502 ? 3.574 -20.053 3.789 1.00 98.12 502 ALA A CA 1
ATOM 3807 C C . ALA A 1 502 ? 2.662 -18.956 4.352 1.00 98.12 502 ALA A C 1
ATOM 3809 O O . ALA A 1 502 ? 1.674 -18.592 3.720 1.00 98.12 502 ALA A O 1
ATOM 3810 N N . ILE A 1 503 ? 2.990 -18.412 5.525 1.00 98.19 503 ILE A N 1
ATOM 3811 C CA . ILE A 1 503 ? 2.269 -17.262 6.093 1.00 98.19 503 ILE A CA 1
ATOM 3812 C C . ILE A 1 503 ? 3.205 -16.063 6.097 1.00 98.19 503 ILE A C 1
ATOM 3814 O O . ILE A 1 503 ? 4.308 -16.178 6.624 1.00 98.19 503 ILE A O 1
ATOM 3818 N N . VAL A 1 504 ? 2.760 -14.925 5.572 1.00 97.81 504 VAL A N 1
ATOM 3819 C CA . VAL A 1 504 ? 3.489 -13.651 5.629 1.00 97.81 504 VAL A CA 1
ATOM 3820 C C . VAL A 1 504 ? 2.710 -12.655 6.473 1.00 97.81 504 VAL A C 1
ATOM 3822 O O . VAL A 1 504 ? 1.509 -12.489 6.295 1.00 97.81 504 VAL A O 1
ATOM 3825 N N . THR A 1 505 ? 3.398 -11.967 7.372 1.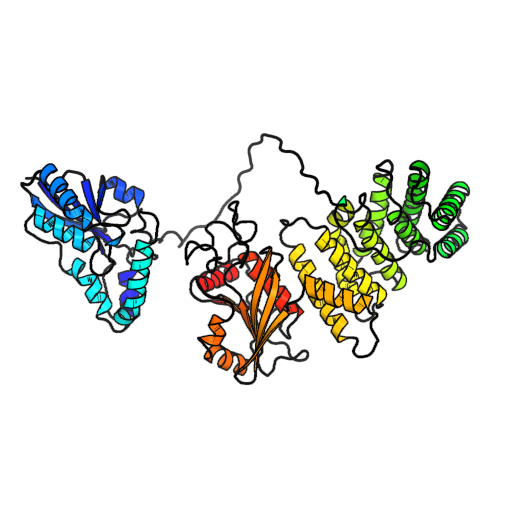00 97.06 505 THR A N 1
ATOM 3826 C CA . THR A 1 505 ? 2.875 -10.881 8.203 1.00 97.06 505 THR A CA 1
ATOM 3827 C C . THR A 1 505 ? 3.771 -9.667 8.043 1.00 97.06 505 THR A C 1
ATOM 3829 O O . THR A 1 505 ? 4.974 -9.807 7.856 1.00 97.06 505 THR A O 1
ATOM 3832 N N . THR A 1 506 ? 3.221 -8.463 8.137 1.00 95.38 506 THR A N 1
ATOM 3833 C CA . THR A 1 506 ? 4.015 -7.232 8.062 1.00 95.38 506 THR A CA 1
ATOM 3834 C C . THR A 1 506 ? 3.613 -6.243 9.139 1.00 95.38 506 THR A C 1
ATOM 3836 O O . THR A 1 506 ? 2.593 -6.432 9.807 1.00 95.38 506 THR A O 1
ATOM 3839 N N . ASP A 1 507 ? 4.447 -5.226 9.342 1.00 96.19 507 ASP A N 1
ATOM 3840 C CA . ASP A 1 507 ? 4.129 -4.131 10.238 1.00 96.19 507 ASP A CA 1
ATOM 3841 C C . ASP A 1 507 ? 2.874 -3.376 9.762 1.00 96.19 507 ASP A C 1
ATOM 3843 O O . ASP A 1 507 ? 2.408 -3.499 8.628 1.00 96.19 507 ASP A O 1
ATOM 3847 N N . THR A 1 508 ? 2.265 -2.636 10.670 1.00 96.00 508 THR A N 1
ATOM 3848 C CA . THR A 1 508 ? 0.926 -2.061 10.497 1.00 96.00 508 THR A CA 1
ATOM 3849 C C . THR A 1 508 ? 0.955 -0.609 10.029 1.00 96.00 508 THR A C 1
ATOM 3851 O O . THR A 1 508 ? -0.085 -0.057 9.666 1.00 96.00 508 THR A O 1
ATOM 3854 N N . SER A 1 509 ? 2.139 0.002 10.009 1.00 96.75 509 SER A N 1
ATOM 3855 C CA . SER A 1 509 ? 2.410 1.357 9.535 1.00 96.75 509 SER A CA 1
ATOM 3856 C C . SER A 1 509 ? 3.898 1.513 9.181 1.00 96.75 509 SER A C 1
ATOM 3858 O O . SER A 1 509 ? 4.710 0.684 9.606 1.00 96.75 509 SER A O 1
ATOM 3860 N N . PRO A 1 510 ? 4.279 2.612 8.508 1.00 94.19 510 PRO A N 1
ATOM 3861 C CA . PRO A 1 510 ? 5.657 3.102 8.503 1.00 94.19 510 PRO A CA 1
ATOM 3862 C C . PRO A 1 510 ? 6.179 3.296 9.934 1.00 94.19 510 PRO A C 1
ATOM 3864 O O . PRO A 1 510 ? 5.395 3.563 10.851 1.00 94.19 510 PRO A O 1
ATOM 3867 N N . ARG A 1 511 ? 7.495 3.170 10.136 1.00 88.75 511 ARG A N 1
ATOM 3868 C CA . ARG A 1 511 ? 8.162 3.374 11.434 1.00 88.75 511 ARG A CA 1
ATOM 3869 C C . ARG A 1 511 ? 9.351 4.322 11.280 1.00 88.75 511 ARG A C 1
ATOM 3871 O O . ARG A 1 511 ? 10.040 4.286 10.266 1.00 88.75 511 ARG A O 1
ATOM 3878 N N . GLY A 1 512 ? 9.620 5.135 12.304 1.00 85.81 512 GLY A N 1
ATOM 3879 C CA . GLY A 1 512 ? 10.826 5.974 12.372 1.00 85.81 512 GLY A CA 1
ATOM 3880 C C . GLY A 1 512 ? 10.846 7.181 11.426 1.00 85.81 512 GLY A C 1
ATOM 3881 O O . GLY A 1 512 ? 11.911 7.742 11.187 1.00 85.81 512 GLY A O 1
ATOM 3882 N N . VAL A 1 513 ? 9.689 7.594 10.899 1.00 83.19 513 VAL A N 1
ATOM 3883 C CA . VAL A 1 513 ? 9.556 8.692 9.919 1.00 83.19 513 VAL A CA 1
ATOM 3884 C C . VAL A 1 513 ? 9.446 10.087 10.555 1.00 83.19 513 VAL A C 1
ATOM 3886 O O . VAL A 1 513 ? 9.531 11.086 9.851 1.00 83.19 513 VAL A O 1
ATOM 3889 N N . SER A 1 514 ? 9.356 10.171 11.890 1.00 81.94 514 SER A N 1
ATOM 3890 C CA . SER A 1 514 ? 9.374 11.419 12.680 1.00 81.94 514 SER A CA 1
ATOM 3891 C C . SER A 1 514 ? 8.342 12.474 12.237 1.00 81.94 514 SER A C 1
ATOM 3893 O O . SER A 1 514 ? 8.666 13.662 12.157 1.00 81.94 514 SER A O 1
ATOM 3895 N N . ILE A 1 515 ? 7.102 12.067 11.936 1.00 87.38 515 ILE A N 1
ATOM 3896 C CA . ILE A 1 515 ? 6.044 12.991 11.501 1.00 87.38 515 ILE A CA 1
ATOM 3897 C C . ILE A 1 515 ? 5.316 13.548 12.737 1.00 87.38 515 ILE A C 1
ATOM 3899 O O . ILE A 1 515 ? 4.769 12.780 13.518 1.00 87.38 515 ILE A O 1
ATOM 3903 N N . PRO A 1 516 ? 5.219 14.876 12.934 1.00 86.50 516 PRO A N 1
ATOM 3904 C CA . PRO A 1 516 ? 4.532 15.425 14.104 1.00 86.50 516 PRO A CA 1
ATOM 3905 C C . PRO A 1 516 ? 3.090 14.915 14.224 1.00 86.50 516 PRO A C 1
ATOM 3907 O O . PRO A 1 516 ? 2.297 15.098 13.303 1.00 86.50 516 PRO A O 1
ATOM 3910 N N . GLY A 1 517 ? 2.720 14.325 15.356 1.00 82.25 517 GLY A N 1
ATOM 3911 C CA . GLY A 1 517 ? 1.372 13.806 15.596 1.00 82.25 517 GLY A CA 1
ATOM 3912 C C . GLY A 1 517 ? 1.108 12.379 15.121 1.00 82.25 517 GLY A C 1
ATOM 3913 O O . GLY A 1 517 ? -0.027 11.918 15.211 1.00 82.25 517 GLY A O 1
ATOM 3914 N N . ASP A 1 518 ? 2.123 11.683 14.609 1.00 82.50 518 ASP A N 1
ATOM 3915 C CA . ASP A 1 518 ? 2.009 10.289 14.181 1.00 82.50 518 ASP A CA 1
ATOM 3916 C C . ASP A 1 518 ? 2.239 9.276 15.313 1.00 82.50 518 ASP A C 1
ATOM 3918 O O . ASP A 1 518 ? 1.983 8.094 15.126 1.00 82.50 518 ASP A O 1
ATOM 3922 N N . GLU A 1 519 ? 2.663 9.725 16.495 1.00 85.19 519 GLU A N 1
ATOM 3923 C CA . GLU A 1 519 ? 2.765 8.908 17.716 1.00 85.19 519 GLU A CA 1
ATOM 3924 C C . GLU A 1 519 ? 1.825 9.386 18.837 1.00 85.19 519 GLU A C 1
ATOM 3926 O O . GLU A 1 519 ? 1.830 8.824 19.931 1.00 85.19 519 GLU A O 1
ATOM 3931 N N . ASP A 1 520 ? 1.005 10.411 18.580 1.00 81.94 520 ASP A N 1
ATOM 3932 C CA . ASP A 1 520 ? 0.162 11.035 19.609 1.00 81.94 520 ASP A CA 1
ATOM 3933 C C . ASP A 1 520 ? -0.978 10.114 20.065 1.00 81.94 520 ASP A C 1
ATOM 3935 O O . ASP A 1 520 ? -1.393 10.168 21.222 1.00 81.94 520 ASP A O 1
ATOM 3939 N N . ASN A 1 521 ? -1.483 9.268 19.161 1.00 75.12 521 ASN A N 1
ATOM 3940 C CA . ASN A 1 521 ? -2.623 8.389 19.399 1.00 75.12 521 ASN A CA 1
ATOM 3941 C C . ASN A 1 521 ? -2.347 6.970 18.898 1.00 75.12 521 ASN A C 1
ATOM 3943 O O . ASN A 1 521 ? -1.610 6.743 17.947 1.00 75.12 521 ASN A O 1
ATOM 3947 N N . TRP A 1 522 ? -2.971 5.987 19.542 1.00 73.81 522 TRP A N 1
ATOM 3948 C CA . TRP A 1 522 ? -2.770 4.568 19.232 1.00 73.81 522 TRP A CA 1
ATOM 3949 C C . TRP A 1 522 ? -3.560 4.098 17.994 1.00 73.81 522 TRP A C 1
ATOM 3951 O O . TRP A 1 522 ? -3.263 3.038 17.439 1.00 73.81 522 TRP A O 1
ATOM 3961 N N . ASP A 1 523 ? -4.582 4.856 17.590 1.00 78.31 523 ASP A N 1
ATOM 3962 C CA . ASP A 1 523 ? -5.477 4.581 16.465 1.00 78.31 523 ASP A CA 1
ATOM 3963 C C . ASP A 1 523 ? -5.229 5.482 15.252 1.00 78.31 523 ASP A C 1
ATOM 3965 O O . ASP A 1 523 ? -5.987 5.425 14.287 1.00 78.31 523 ASP A O 1
ATOM 3969 N N . PHE A 1 524 ? -4.162 6.279 15.264 1.00 86.56 524 PHE A N 1
ATOM 3970 C CA . PHE A 1 524 ? -3.768 7.106 14.135 1.00 86.56 524 PHE A CA 1
ATOM 3971 C C . PHE A 1 524 ? -2.247 7.216 14.062 1.00 86.56 524 PHE A C 1
ATOM 3973 O O . PHE A 1 524 ? -1.582 7.403 15.073 1.00 86.56 524 PHE A O 1
ATOM 3980 N N . GLY A 1 525 ? -1.694 7.098 12.856 1.00 90.50 525 GLY A N 1
ATOM 3981 C CA . GLY A 1 525 ? -0.251 7.124 12.656 1.00 90.50 525 GLY A CA 1
ATOM 3982 C C . GLY A 1 525 ? 0.421 5.774 12.939 1.00 90.50 525 GLY A C 1
ATOM 3983 O O . GLY A 1 525 ? 0.069 4.737 12.367 1.00 90.50 525 GLY A O 1
ATOM 3984 N N . THR A 1 526 ? 1.437 5.783 13.786 1.00 92.00 526 THR A N 1
ATOM 3985 C CA . THR A 1 526 ? 2.360 4.685 14.051 1.00 92.00 526 THR A CA 1
ATOM 3986 C C . THR A 1 526 ? 1.637 3.522 14.739 1.00 92.00 526 THR A C 1
ATOM 3988 O O . THR A 1 526 ? 1.178 3.607 15.871 1.00 92.00 526 THR A O 1
ATOM 3991 N N . GLY A 1 527 ? 1.552 2.373 14.066 1.00 91.56 527 GLY A N 1
ATOM 3992 C CA . GLY A 1 527 ? 0.731 1.228 14.470 1.00 91.56 527 GLY A CA 1
ATOM 3993 C C . GLY A 1 527 ? -0.691 1.237 13.898 1.00 91.56 527 GLY A C 1
ATOM 3994 O O . GLY A 1 527 ? -1.476 0.344 14.218 1.00 91.56 527 GLY A O 1
ATOM 3995 N N . ALA A 1 528 ? -1.021 2.230 13.072 1.00 93.75 528 ALA A N 1
ATOM 3996 C CA . ALA A 1 528 ? -2.364 2.532 12.600 1.00 93.75 528 ALA A CA 1
ATOM 3997 C C . ALA A 1 528 ? -2.365 3.048 11.149 1.00 93.75 528 ALA A C 1
ATOM 3999 O O . ALA A 1 528 ? -2.956 4.075 10.832 1.00 93.75 528 ALA A O 1
ATOM 4000 N N . GLY A 1 529 ? -1.701 2.338 10.233 1.00 93.06 529 GLY A N 1
ATOM 4001 C CA . GLY A 1 529 ? -1.614 2.750 8.827 1.00 93.06 529 GLY A CA 1
ATOM 4002 C C . GLY A 1 529 ? -2.868 2.479 7.984 1.00 93.06 529 GLY A C 1
ATOM 4003 O O . GLY A 1 529 ? -2.875 2.804 6.800 1.00 93.06 529 GLY A O 1
ATOM 4004 N N . PHE A 1 530 ? -3.894 1.828 8.549 1.00 95.38 530 PHE A N 1
ATOM 4005 C CA . PHE A 1 530 ? -5.188 1.463 7.934 1.00 95.38 530 PHE A CA 1
ATOM 4006 C C . PHE A 1 530 ? -5.152 0.718 6.595 1.00 95.38 530 PHE A C 1
ATOM 4008 O O . PHE A 1 530 ? -6.205 0.434 6.030 1.00 95.38 530 PHE A O 1
ATOM 4015 N N . TYR A 1 531 ? -3.971 0.329 6.113 1.00 95.50 531 TYR A N 1
ATOM 4016 C CA . TYR A 1 531 ? -3.790 -0.299 4.804 1.00 95.50 531 TYR A CA 1
ATOM 4017 C C . TYR A 1 531 ? -4.359 0.549 3.655 1.00 95.50 531 TYR A C 1
ATOM 4019 O O . TYR A 1 531 ? -4.916 0.020 2.694 1.00 95.50 531 TYR A O 1
ATOM 4027 N N . VAL A 1 532 ? -4.200 1.873 3.766 1.00 93.81 532 VAL A N 1
ATOM 4028 C CA . VAL A 1 532 ? -4.553 2.869 2.744 1.00 93.81 532 VAL A CA 1
ATOM 4029 C C . VAL A 1 532 ? -3.298 3.509 2.150 1.00 93.81 532 VAL A C 1
ATOM 4031 O O . VAL A 1 532 ? -2.213 3.404 2.723 1.00 93.81 532 VAL A O 1
ATOM 4034 N N . ASP A 1 533 ? -3.456 4.175 1.007 1.00 95.19 533 ASP A N 1
ATOM 4035 C CA . ASP A 1 533 ? -2.503 5.182 0.541 1.00 95.19 533 ASP A CA 1
ATOM 4036 C C . ASP A 1 533 ? -3.074 6.555 0.896 1.00 95.19 533 ASP A C 1
ATOM 4038 O O . ASP A 1 533 ? -4.119 6.953 0.375 1.00 95.19 533 ASP A O 1
ATOM 4042 N N . ALA A 1 534 ? -2.432 7.243 1.839 1.00 94.25 534 ALA A N 1
ATOM 4043 C CA . ALA A 1 534 ? -2.857 8.563 2.277 1.00 94.25 534 ALA A CA 1
ATOM 4044 C C . ALA A 1 534 ? -2.690 9.600 1.152 1.00 94.25 534 ALA A C 1
ATOM 4046 O O . ALA A 1 534 ? -1.732 9.553 0.383 1.00 94.25 534 ALA A O 1
ATOM 4047 N N . THR A 1 535 ? -3.625 10.548 1.075 1.00 89.75 535 THR A N 1
ATOM 4048 C CA . THR A 1 535 ? -3.621 11.638 0.081 1.00 89.75 535 THR A CA 1
ATOM 4049 C C . THR A 1 535 ? -3.418 13.013 0.702 1.00 89.75 535 THR A C 1
ATOM 4051 O O . THR A 1 535 ? -3.106 13.964 -0.008 1.00 89.75 535 THR A O 1
ATOM 4054 N N . GLU A 1 536 ? -3.631 13.136 2.012 1.00 90.00 536 GLU A N 1
ATOM 4055 C CA . GLU A 1 536 ? -3.503 14.409 2.709 1.00 90.00 536 GLU A CA 1
ATOM 4056 C C . GLU A 1 536 ? -2.022 14.782 2.882 1.00 90.00 536 GLU A C 1
ATOM 4058 O O . GLU A 1 536 ? -1.243 13.953 3.384 1.00 90.00 536 GLU A O 1
ATOM 4063 N N . PRO A 1 537 ? -1.630 16.024 2.523 1.00 82.38 537 PRO A N 1
ATOM 4064 C CA . PRO A 1 537 ? -0.267 16.507 2.706 1.00 82.38 537 PRO A CA 1
ATOM 4065 C C . PRO A 1 537 ? 0.159 16.334 4.160 1.00 82.38 537 PRO A C 1
ATOM 4067 O O . PRO A 1 537 ? -0.606 16.723 5.046 1.00 82.38 537 PRO A O 1
ATOM 4070 N N . LYS A 1 538 ? 1.368 15.786 4.374 1.00 89.38 538 LYS A N 1
ATOM 4071 C CA . LYS A 1 538 ? 1.987 15.347 5.654 1.00 89.38 538 LYS A CA 1
ATOM 4072 C C . LYS A 1 538 ? 2.019 13.827 5.813 1.00 89.38 538 LYS A C 1
ATOM 4074 O O . LYS A 1 538 ? 2.951 13.315 6.425 1.00 89.38 538 LYS A O 1
ATOM 4079 N N . TRP A 1 539 ? 1.030 13.117 5.274 1.00 89.94 539 TRP A N 1
ATOM 4080 C CA . TRP A 1 539 ? 0.893 11.661 5.429 1.00 89.94 539 TRP A CA 1
ATOM 4081 C C . TRP A 1 539 ? 1.175 10.911 4.128 1.00 89.94 539 TRP A C 1
ATOM 4083 O O . TRP A 1 539 ? 1.701 9.800 4.158 1.00 89.94 539 TRP A O 1
ATOM 4093 N N . ASP A 1 540 ? 0.846 11.536 2.999 1.00 90.19 540 ASP A N 1
ATOM 4094 C CA . ASP A 1 540 ? 0.967 11.025 1.630 1.00 90.19 540 ASP A CA 1
ATOM 4095 C C . ASP A 1 540 ? 2.373 10.557 1.232 1.00 90.19 540 ASP A C 1
ATOM 4097 O O . ASP A 1 540 ? 2.525 9.681 0.373 1.00 90.19 540 ASP A O 1
ATOM 4101 N N . GLU A 1 541 ? 3.401 11.102 1.882 1.00 88.81 541 GLU A N 1
ATOM 4102 C CA . GLU A 1 541 ? 4.788 10.720 1.655 1.00 88.81 541 GLU A CA 1
ATOM 4103 C C . GLU A 1 541 ? 5.129 9.311 2.175 1.00 88.81 541 GLU A C 1
ATOM 4105 O O . GLU A 1 541 ? 5.852 8.575 1.500 1.00 88.81 541 GLU A O 1
ATOM 4110 N N . HIS A 1 542 ? 4.611 8.930 3.346 1.00 92.88 542 HIS A N 1
ATOM 4111 C CA . HIS A 1 542 ? 5.032 7.719 4.061 1.00 92.88 542 HIS A CA 1
ATOM 4112 C C . HIS A 1 542 ? 3.899 6.708 4.272 1.00 92.88 542 HIS A C 1
ATOM 4114 O O . HIS A 1 542 ? 4.124 5.503 4.161 1.00 92.88 542 HIS A O 1
ATOM 4120 N N . TYR A 1 543 ? 2.670 7.155 4.552 1.00 95.94 543 TYR A N 1
ATOM 4121 C CA . TYR A 1 543 ? 1.521 6.300 4.878 1.00 95.94 543 TYR A CA 1
ATOM 4122 C C . TYR A 1 543 ? 0.889 5.692 3.620 1.00 95.94 543 TYR A C 1
ATOM 4124 O O . TYR A 1 543 ? -0.251 5.976 3.256 1.00 95.94 543 TYR A O 1
ATOM 4132 N N . ARG A 1 544 ? 1.666 4.835 2.953 1.00 94.62 544 ARG A N 1
ATOM 4133 C CA . ARG A 1 544 ? 1.342 4.165 1.687 1.00 94.62 544 ARG A CA 1
ATOM 4134 C C . ARG A 1 544 ? 1.196 2.652 1.851 1.00 94.62 544 ARG A C 1
ATOM 4136 O O . ARG A 1 544 ? 1.783 1.853 1.118 1.00 94.62 544 ARG A O 1
ATOM 4143 N N . MET A 1 545 ? 0.455 2.252 2.884 1.00 96.50 545 MET A N 1
ATOM 4144 C CA . MET A 1 545 ? 0.332 0.852 3.296 1.00 96.50 545 MET A CA 1
ATOM 4145 C C . MET A 1 545 ? -0.504 0.016 2.320 1.00 96.50 545 MET A C 1
ATOM 4147 O O . MET A 1 545 ? -0.290 -1.194 2.241 1.00 96.50 545 MET A O 1
ATOM 4151 N N . TYR A 1 546 ? -1.420 0.626 1.557 1.00 92.31 546 TYR A N 1
ATOM 4152 C CA . TYR A 1 546 ? -2.142 -0.077 0.491 1.00 92.31 546 TYR A CA 1
ATOM 4153 C C . TYR A 1 546 ? -1.162 -0.542 -0.585 1.00 92.31 546 TYR A C 1
ATOM 4155 O O . TYR A 1 546 ? -1.095 -1.737 -0.883 1.00 92.31 546 TYR A O 1
ATOM 4163 N N . SER A 1 547 ? -0.372 0.385 -1.139 1.00 81.75 547 SER A N 1
ATOM 4164 C CA . SER A 1 547 ? 0.615 0.076 -2.180 1.00 81.75 547 SER A CA 1
ATOM 4165 C C . SER A 1 547 ? 1.717 -0.844 -1.664 1.00 81.75 547 SER A C 1
ATOM 4167 O O . SER A 1 547 ? 2.124 -1.764 -2.374 1.00 81.75 547 SER A O 1
ATOM 4169 N N . TYR A 1 548 ? 2.155 -0.663 -0.418 1.00 88.94 548 TYR A N 1
ATOM 4170 C CA . TYR A 1 548 ? 3.131 -1.551 0.202 1.00 88.94 548 TYR A CA 1
ATOM 4171 C C . TYR A 1 548 ? 2.632 -3.006 0.257 1.00 88.94 548 TYR A C 1
ATOM 4173 O O . TYR A 1 548 ? 3.327 -3.916 -0.187 1.00 88.94 548 TYR A O 1
ATOM 4181 N N . VAL A 1 549 ? 1.402 -3.239 0.732 1.00 91.62 549 VAL A N 1
ATOM 4182 C CA . VAL A 1 549 ? 0.854 -4.598 0.893 1.00 91.62 549 VAL A CA 1
ATOM 4183 C C . VAL A 1 549 ? 0.396 -5.227 -0.424 1.00 91.62 549 VAL A C 1
ATOM 4185 O O . VAL A 1 549 ? 0.467 -6.445 -0.556 1.00 91.62 549 VAL A O 1
ATOM 4188 N N . THR A 1 550 ? -0.071 -4.443 -1.400 1.00 82.81 550 THR A N 1
ATOM 4189 C CA . THR A 1 550 ? -0.556 -4.995 -2.683 1.00 82.81 550 THR A CA 1
ATOM 4190 C C . THR A 1 550 ? 0.507 -5.127 -3.753 1.00 82.81 550 THR A C 1
ATOM 4192 O O . THR A 1 550 ? 0.355 -5.962 -4.637 1.00 82.81 550 THR A O 1
ATOM 4195 N N . LYS A 1 551 ? 1.568 -4.321 -3.703 1.00 78.12 551 LYS A N 1
ATOM 4196 C CA . LYS A 1 551 ? 2.564 -4.271 -4.777 1.00 78.12 551 LYS A CA 1
ATOM 4197 C C . LYS A 1 551 ? 3.947 -4.651 -4.270 1.00 78.12 551 LYS A C 1
ATOM 4199 O O . LYS A 1 551 ? 4.541 -5.596 -4.774 1.00 78.12 551 LYS A O 1
ATOM 4204 N N . GLU A 1 552 ? 4.460 -3.933 -3.272 1.00 80.88 552 GLU A N 1
ATOM 4205 C CA . GLU A 1 552 ? 5.870 -4.051 -2.881 1.00 80.88 552 GLU A CA 1
ATOM 4206 C C . GLU A 1 552 ? 6.167 -5.345 -2.129 1.00 80.88 552 GLU A C 1
ATOM 4208 O O . GLU A 1 552 ? 6.994 -6.142 -2.566 1.00 80.88 552 GLU A O 1
ATOM 4213 N N . LEU A 1 553 ? 5.461 -5.591 -1.027 1.00 86.94 553 LEU A N 1
ATOM 4214 C CA . LEU A 1 553 ? 5.688 -6.761 -0.191 1.00 86.94 553 LEU A CA 1
ATOM 4215 C C . LEU A 1 553 ? 5.442 -8.090 -0.936 1.00 86.94 553 LEU A C 1
ATOM 4217 O O . LEU A 1 553 ? 6.288 -8.972 -0.833 1.00 86.94 553 LEU A O 1
ATOM 4221 N N . PRO A 1 554 ? 4.359 -8.292 -1.709 1.00 85.06 554 PRO A N 1
ATOM 4222 C CA . PRO A 1 554 ? 4.139 -9.553 -2.422 1.00 85.06 554 PRO A CA 1
ATOM 4223 C C . PRO A 1 554 ? 5.211 -9.852 -3.462 1.00 85.06 554 PRO A C 1
ATOM 4225 O O . PRO A 1 554 ? 5.665 -10.993 -3.577 1.00 85.06 554 PRO A O 1
ATOM 4228 N N . ALA A 1 555 ? 5.637 -8.829 -4.197 1.00 75.62 555 ALA A N 1
ATOM 4229 C CA . ALA A 1 555 ? 6.667 -8.985 -5.204 1.00 75.62 555 ALA A CA 1
ATOM 4230 C C . ALA A 1 555 ? 8.035 -9.248 -4.540 1.00 75.62 555 ALA A C 1
ATOM 4232 O O . ALA A 1 555 ? 8.777 -10.124 -4.982 1.00 75.62 555 ALA A O 1
ATOM 4233 N N . LEU A 1 556 ? 8.309 -8.622 -3.389 1.00 76.50 556 LEU A N 1
ATOM 4234 C CA . LEU A 1 556 ? 9.463 -8.937 -2.546 1.00 76.50 556 LEU A CA 1
ATOM 4235 C C . LEU A 1 556 ? 9.435 -10.386 -2.019 1.00 76.50 556 LEU A C 1
ATOM 4237 O O . LEU A 1 556 ? 10.460 -11.071 -2.027 1.00 76.50 556 LEU A O 1
ATOM 4241 N N . ILE A 1 557 ? 8.272 -10.881 -1.588 1.00 85.00 557 ILE A N 1
ATOM 4242 C CA . ILE A 1 557 ? 8.108 -12.253 -1.090 1.00 85.00 557 ILE A CA 1
ATOM 4243 C C . ILE A 1 557 ? 8.324 -13.277 -2.210 1.00 85.00 557 ILE A C 1
ATOM 4245 O O . ILE A 1 557 ? 9.085 -14.233 -2.038 1.00 85.00 557 ILE A O 1
ATOM 4249 N N . THR A 1 558 ? 7.691 -13.066 -3.361 1.00 78.81 558 THR A N 1
ATOM 4250 C CA . THR A 1 558 ? 7.766 -13.975 -4.514 1.00 78.81 558 THR A CA 1
ATOM 4251 C C . THR A 1 558 ? 9.189 -14.092 -5.049 1.00 78.81 558 THR A C 1
ATOM 4253 O O . THR A 1 558 ? 9.651 -15.190 -5.357 1.00 78.81 558 THR A O 1
ATOM 4256 N N . ALA A 1 559 ? 9.913 -12.972 -5.060 1.00 76.00 559 ALA A N 1
ATOM 4257 C CA . ALA A 1 559 ? 11.284 -12.895 -5.536 1.00 76.00 559 ALA A CA 1
ATOM 4258 C C . ALA A 1 559 ? 12.292 -13.705 -4.701 1.00 76.00 559 ALA A C 1
ATOM 4260 O O . ALA A 1 559 ? 13.318 -14.133 -5.226 1.00 76.00 559 ALA A O 1
ATOM 4261 N N . ASN A 1 560 ? 12.041 -13.894 -3.401 1.00 79.75 560 ASN A N 1
ATOM 4262 C CA . ASN A 1 560 ? 13.072 -14.348 -2.457 1.00 79.75 560 ASN A CA 1
ATOM 4263 C C . ASN A 1 560 ? 12.744 -15.658 -1.732 1.00 79.75 560 ASN A C 1
ATOM 4265 O O . ASN A 1 560 ? 13.638 -16.281 -1.149 1.00 79.75 560 ASN A O 1
ATOM 4269 N N . PHE A 1 561 ? 11.484 -16.093 -1.740 1.00 84.75 561 PHE A N 1
ATOM 4270 C CA . PHE A 1 561 ? 11.043 -17.282 -1.014 1.00 84.75 561 PHE A CA 1
ATOM 4271 C C . PHE A 1 561 ? 10.489 -18.355 -1.959 1.00 84.75 561 PHE A C 1
ATOM 4273 O O . PHE A 1 561 ? 10.004 -18.041 -3.044 1.00 84.75 561 PHE A O 1
ATOM 4280 N N . PRO A 1 562 ? 10.543 -19.644 -1.569 1.00 88.06 562 PRO A N 1
ATOM 4281 C CA . PRO A 1 562 ? 10.017 -20.747 -2.371 1.00 88.06 562 PRO A CA 1
ATOM 4282 C C . PRO A 1 562 ? 8.481 -20.775 -2.342 1.00 88.06 562 PRO A C 1
ATOM 4284 O O . PRO A 1 562 ? 7.862 -21.661 -1.749 1.00 88.06 562 PRO A O 1
ATOM 4287 N N . VAL A 1 563 ? 7.859 -19.785 -2.974 1.00 90.56 563 VAL A N 1
ATOM 4288 C CA . VAL A 1 563 ? 6.412 -19.581 -2.991 1.00 90.56 563 VAL A CA 1
ATOM 4289 C C . VAL A 1 563 ? 5.856 -19.511 -4.414 1.00 90.56 563 VAL A C 1
ATOM 4291 O O . VAL A 1 563 ? 6.593 -19.255 -5.368 1.00 90.56 563 VAL A O 1
ATOM 4294 N N . LEU A 1 564 ? 4.568 -19.811 -4.569 1.00 84.81 564 LEU A N 1
ATOM 4295 C CA . LEU A 1 564 ? 3.846 -19.744 -5.841 1.00 84.81 564 LEU A CA 1
ATOM 4296 C C . LEU A 1 564 ? 3.347 -18.317 -6.091 1.00 84.81 564 LEU A C 1
ATOM 4298 O O . LEU A 1 564 ? 2.503 -17.838 -5.340 1.00 84.81 564 LEU A O 1
ATOM 4302 N N . GLU A 1 565 ? 3.841 -17.696 -7.161 1.00 77.69 565 GLU A N 1
ATOM 4303 C CA . GLU A 1 565 ? 3.540 -16.315 -7.579 1.00 77.69 565 GLU A CA 1
ATOM 4304 C C . GLU A 1 565 ? 2.048 -16.065 -7.850 1.00 77.69 565 GLU A C 1
ATOM 4306 O O . GLU A 1 565 ? 1.539 -14.977 -7.611 1.00 77.69 565 GLU A O 1
ATOM 4311 N N . ASP A 1 566 ? 1.328 -17.085 -8.316 1.00 79.25 566 ASP A N 1
ATOM 4312 C CA . ASP A 1 566 ? -0.079 -17.013 -8.717 1.00 79.25 566 ASP A CA 1
ATOM 4313 C C . ASP A 1 566 ? -1.055 -17.509 -7.633 1.00 79.25 566 ASP A C 1
ATOM 4315 O O . ASP A 1 566 ? -2.268 -17.550 -7.850 1.00 79.25 566 ASP A O 1
ATOM 4319 N N . LYS A 1 567 ? -0.555 -17.919 -6.456 1.00 85.88 567 LYS A N 1
ATOM 4320 C CA . LYS A 1 567 ? -1.382 -18.495 -5.378 1.00 85.88 567 LYS A CA 1
ATOM 4321 C C . LYS A 1 567 ? -1.232 -17.743 -4.074 1.00 85.88 567 LYS A C 1
ATOM 4323 O O . LYS A 1 567 ? -0.730 -18.268 -3.074 1.00 85.88 567 LYS A O 1
ATOM 4328 N N . HIS A 1 568 ? -1.740 -16.521 -4.099 1.00 87.81 568 HIS A N 1
ATOM 4329 C CA . HIS A 1 568 ? -1.849 -15.663 -2.935 1.00 87.81 568 HIS A CA 1
ATOM 4330 C C . HIS A 1 568 ? -3.269 -15.682 -2.367 1.00 87.81 568 HIS A C 1
ATOM 4332 O O . HIS A 1 568 ? -4.267 -15.855 -3.068 1.00 87.81 568 HIS A O 1
ATOM 4338 N N . SER A 1 569 ? -3.357 -15.542 -1.054 1.00 91.38 569 SER A N 1
ATOM 4339 C CA . SER A 1 569 ? -4.591 -15.288 -0.322 1.00 91.38 569 SER A CA 1
ATOM 4340 C C . SER A 1 569 ? -4.296 -14.281 0.773 1.00 91.38 569 SER A C 1
ATOM 4342 O O . SER A 1 569 ? -3.162 -14.186 1.242 1.00 91.38 569 SER A O 1
ATOM 4344 N N . ILE A 1 570 ? -5.308 -13.532 1.194 1.00 94.06 570 ILE A N 1
ATOM 4345 C CA . ILE A 1 570 ? -5.158 -12.508 2.221 1.00 94.06 570 ILE A CA 1
ATOM 4346 C C . ILE A 1 570 ? -6.234 -12.665 3.289 1.00 94.06 570 ILE A C 1
ATOM 4348 O O . ILE A 1 570 ? -7.392 -12.957 3.000 1.00 94.06 570 ILE A O 1
ATOM 4352 N N . MET A 1 571 ? -5.839 -12.487 4.540 1.00 94.44 571 MET A N 1
ATOM 4353 C CA . MET A 1 571 ? -6.728 -12.408 5.689 1.00 94.44 571 MET A CA 1
ATOM 4354 C C . MET A 1 571 ? -6.177 -11.388 6.684 1.00 94.44 571 MET A C 1
ATOM 4356 O O . MET A 1 571 ? -5.062 -10.890 6.540 1.00 94.44 571 MET A O 1
ATOM 4360 N N . GLY A 1 572 ? -6.933 -11.085 7.730 1.00 93.94 572 GLY A N 1
ATOM 4361 C CA . GLY A 1 572 ? -6.415 -10.236 8.787 1.00 93.94 572 GLY A CA 1
ATOM 4362 C C . GLY A 1 572 ? -7.371 -10.078 9.952 1.00 93.94 572 GLY A C 1
ATOM 4363 O O . GLY A 1 572 ? -8.477 -10.616 9.954 1.00 93.94 572 GLY A O 1
ATOM 4364 N N . HIS A 1 573 ? -6.921 -9.329 10.951 1.00 93.00 573 HIS A N 1
ATOM 4365 C CA . HIS A 1 573 ? -7.657 -9.058 12.182 1.00 93.00 573 HIS A CA 1
ATOM 4366 C C . HIS A 1 573 ? -7.905 -7.556 12.359 1.00 93.00 573 HIS A C 1
ATOM 4368 O O . HIS A 1 573 ? -6.970 -6.761 12.263 1.00 93.00 573 HIS A O 1
ATOM 4374 N N . SER A 1 574 ? -9.144 -7.165 12.683 1.00 94.56 574 SER A N 1
ATOM 4375 C CA . SER A 1 574 ? -9.528 -5.768 12.959 1.00 94.56 574 SER A CA 1
ATOM 4376 C C . SER A 1 574 ? -9.132 -4.826 11.808 1.00 94.56 574 SER A C 1
ATOM 4378 O O . SER A 1 574 ? -9.585 -5.059 10.690 1.00 94.56 574 SER A O 1
ATOM 4380 N N . MET A 1 575 ? -8.257 -3.831 12.018 1.00 96.31 575 MET A N 1
ATOM 4381 C CA . MET A 1 575 ? -7.702 -2.986 10.945 1.00 96.31 575 MET A CA 1
ATOM 4382 C C . MET A 1 575 ? -7.092 -3.812 9.802 1.00 96.31 575 MET A C 1
ATOM 4384 O O . MET A 1 575 ? -7.290 -3.496 8.634 1.00 96.31 575 MET A O 1
ATOM 4388 N N . GLY A 1 576 ? -6.415 -4.915 10.110 1.00 92.69 576 GLY A N 1
ATOM 4389 C CA . GLY A 1 576 ? -5.913 -5.837 9.096 1.00 92.69 576 GLY A CA 1
ATOM 4390 C C . GLY A 1 576 ? -6.998 -6.683 8.445 1.00 92.69 576 GLY A C 1
ATOM 4391 O O . GLY A 1 576 ? -6.872 -7.049 7.285 1.00 92.69 576 GLY A O 1
ATOM 4392 N N . GLY A 1 577 ? -8.101 -6.951 9.143 1.00 89.88 577 GLY A N 1
ATOM 4393 C CA . GLY A 1 577 ? -9.288 -7.564 8.542 1.00 89.88 577 GLY A CA 1
ATOM 4394 C C . GLY A 1 577 ? -9.950 -6.617 7.541 1.00 89.88 577 GLY A C 1
ATOM 4395 O O . GLY A 1 577 ? -10.274 -7.028 6.430 1.00 89.88 577 GLY A O 1
ATOM 4396 N N . HIS A 1 578 ? -10.061 -5.334 7.902 1.00 93.81 578 HIS A N 1
ATOM 4397 C CA . HIS A 1 578 ? -10.452 -4.265 6.985 1.00 93.81 578 HIS A CA 1
ATOM 4398 C C . HIS A 1 578 ? -9.523 -4.223 5.768 1.00 93.81 578 HIS A C 1
ATOM 4400 O O . HIS A 1 578 ? -10.008 -4.324 4.644 1.00 93.81 578 HIS A O 1
ATOM 4406 N N . GLY A 1 579 ? -8.206 -4.161 5.991 1.00 91.94 579 GLY A N 1
ATOM 4407 C CA . GLY A 1 579 ? -7.211 -4.196 4.922 1.00 91.94 579 GLY A CA 1
ATOM 4408 C C . GLY A 1 579 ? -7.406 -5.408 4.013 1.00 91.94 579 GLY A C 1
ATOM 4409 O O . GLY A 1 579 ? -7.576 -5.249 2.813 1.00 91.94 579 GLY A O 1
ATOM 4410 N N . ALA A 1 580 ? -7.485 -6.616 4.570 1.00 92.62 580 ALA A N 1
ATOM 4411 C CA . ALA A 1 580 ? -7.622 -7.846 3.795 1.00 92.62 580 ALA A CA 1
ATOM 4412 C C . ALA A 1 580 ? -8.880 -7.856 2.915 1.00 92.62 580 ALA A C 1
ATOM 4414 O O . ALA A 1 580 ? -8.807 -8.231 1.747 1.00 92.62 580 ALA A O 1
ATOM 4415 N N . LEU A 1 581 ? -10.017 -7.398 3.447 1.00 90.44 581 LEU A N 1
ATOM 4416 C CA . LEU A 1 581 ? -11.259 -7.291 2.683 1.00 90.44 581 LEU A CA 1
ATOM 4417 C C . LEU A 1 581 ? -11.161 -6.225 1.588 1.00 90.44 581 LEU A C 1
ATOM 4419 O O . LEU A 1 581 ? -11.504 -6.497 0.441 1.00 90.44 581 LEU A O 1
ATOM 4423 N N . VAL A 1 582 ? -10.678 -5.024 1.916 1.00 87.56 582 VAL A N 1
ATOM 4424 C CA . VAL A 1 582 ? -10.556 -3.922 0.950 1.00 87.56 582 VAL A CA 1
ATOM 4425 C C . VAL A 1 582 ? -9.590 -4.285 -0.172 1.00 87.56 582 VAL A C 1
ATOM 4427 O O . VAL A 1 582 ? -9.934 -4.123 -1.341 1.00 87.56 582 VAL A O 1
ATOM 4430 N N . LEU A 1 583 ? -8.409 -4.802 0.168 1.00 86.75 583 LEU A N 1
ATOM 4431 C CA . LEU A 1 583 ? -7.388 -5.213 -0.793 1.00 86.75 583 LEU A CA 1
ATOM 4432 C C . LEU A 1 583 ? -7.895 -6.393 -1.635 1.00 86.75 583 LEU A C 1
ATOM 4434 O O . LEU A 1 583 ? -7.765 -6.361 -2.854 1.00 86.75 583 LEU A O 1
ATOM 4438 N N . GLY A 1 584 ? -8.543 -7.390 -1.024 1.00 81.81 584 GLY A N 1
ATOM 4439 C CA . GLY A 1 584 ? -9.111 -8.529 -1.749 1.00 81.81 584 GLY A CA 1
ATOM 4440 C C . GLY A 1 584 ? -10.215 -8.132 -2.736 1.00 81.81 584 GLY A C 1
ATOM 4441 O O . GLY A 1 584 ? -10.243 -8.628 -3.858 1.00 81.81 584 GLY A O 1
ATOM 4442 N N . ILE A 1 585 ? -11.098 -7.202 -2.356 1.00 84.25 585 ILE A N 1
ATOM 4443 C CA . ILE A 1 585 ? -12.201 -6.733 -3.214 1.00 84.25 585 ILE A CA 1
ATOM 4444 C C . ILE A 1 585 ? -11.702 -5.805 -4.326 1.00 84.25 585 ILE A C 1
ATOM 4446 O O . ILE A 1 585 ? -12.210 -5.865 -5.443 1.00 84.25 585 ILE A O 1
ATOM 4450 N N . ARG A 1 586 ? -10.736 -4.924 -4.033 1.00 80.25 586 ARG A N 1
ATOM 4451 C CA . ARG A 1 586 ? -10.224 -3.934 -4.997 1.00 80.25 586 ARG A CA 1
ATOM 4452 C C . ARG A 1 586 ? -9.234 -4.505 -6.007 1.00 80.25 586 ARG A C 1
ATOM 4454 O O . ARG A 1 586 ? -8.998 -3.852 -7.017 1.00 80.25 586 ARG A O 1
ATOM 4461 N N . ASN A 1 587 ? -8.709 -5.708 -5.775 1.00 75.06 587 ASN A N 1
ATOM 4462 C CA . ASN A 1 587 ? -7.792 -6.390 -6.691 1.00 75.06 587 ASN A CA 1
ATOM 4463 C C . ASN A 1 587 ? -8.362 -7.759 -7.140 1.00 75.06 587 ASN A C 1
ATOM 4465 O O . ASN A 1 587 ? -7.779 -8.805 -6.833 1.00 75.06 587 ASN A O 1
ATOM 4469 N N . PRO A 1 588 ? -9.525 -7.791 -7.833 1.00 65.31 588 PRO A N 1
ATOM 4470 C CA . PRO A 1 588 ? -10.158 -9.037 -8.250 1.00 65.31 588 PRO A CA 1
ATOM 4471 C C . PRO A 1 588 ? -9.455 -9.639 -9.482 1.00 65.31 588 PRO A C 1
ATOM 4473 O O . PRO A 1 588 ? -9.773 -9.278 -10.606 1.00 65.31 588 PRO A O 1
ATOM 4476 N N . VAL A 1 589 ? -8.564 -10.610 -9.236 1.00 58.44 589 VAL A N 1
ATOM 4477 C CA . VAL A 1 589 ? -7.871 -11.519 -10.189 1.00 58.44 589 VAL A CA 1
ATOM 4478 C C . VAL A 1 589 ? -6.975 -10.823 -11.245 1.00 58.44 589 VAL A C 1
ATOM 4480 O O . VAL A 1 589 ? -7.470 -9.998 -12.009 1.00 58.44 589 VAL A O 1
ATOM 4483 N N . PRO A 1 590 ? -5.675 -11.190 -11.371 1.00 50.75 590 PRO A N 1
ATOM 4484 C CA . PRO A 1 590 ? -5.006 -12.379 -10.821 1.00 50.75 590 PRO A CA 1
ATOM 4485 C C . PRO A 1 590 ? -4.297 -12.183 -9.472 1.00 50.75 590 PRO A C 1
ATOM 4487 O O . PRO A 1 590 ? -3.850 -13.168 -8.899 1.00 50.75 590 PRO A O 1
ATOM 4490 N N . ASP A 1 591 ? -4.225 -10.968 -8.928 1.00 48.59 591 ASP A N 1
ATOM 4491 C CA . ASP A 1 591 ? -3.155 -10.652 -7.968 1.00 48.59 591 ASP A CA 1
ATOM 4492 C C . ASP A 1 591 ? -3.324 -11.218 -6.540 1.00 48.59 591 ASP A C 1
ATOM 4494 O O . ASP A 1 591 ? -2.322 -11.385 -5.845 1.00 48.59 591 ASP A O 1
ATOM 4498 N N . PHE A 1 592 ? -4.539 -11.552 -6.067 1.00 46.34 592 PHE A N 1
ATOM 4499 C CA . PHE A 1 592 ? -4.721 -11.903 -4.640 1.00 46.34 592 PHE A CA 1
ATOM 4500 C C . PHE A 1 592 ? -5.735 -12.982 -4.258 1.00 46.34 592 PHE A C 1
ATOM 4502 O O . PHE A 1 592 ? -5.826 -13.300 -3.069 1.00 46.34 592 PHE A O 1
ATOM 4509 N N . CYS A 1 593 ? -6.498 -13.562 -5.190 1.00 35.06 593 CYS A N 1
ATOM 4510 C CA . CYS A 1 593 ? -7.457 -14.607 -4.822 1.00 35.06 593 CYS A CA 1
ATOM 4511 C C . CYS A 1 593 ? -7.912 -15.481 -5.997 1.00 35.06 593 CYS A C 1
ATOM 4513 O O . CYS A 1 593 ? -8.658 -15.041 -6.871 1.00 35.06 593 CYS A O 1
ATOM 4515 N N . CYS A 1 594 ? -7.573 -16.770 -5.933 1.00 28.00 594 CYS A N 1
ATOM 4516 C CA . CYS A 1 594 ? -8.369 -17.827 -6.551 1.00 28.00 594 CYS A CA 1
ATOM 4517 C C . CYS A 1 594 ? -9.585 -18.121 -5.654 1.00 28.00 594 CYS A C 1
ATOM 4519 O O . CYS A 1 594 ? -9.499 -18.956 -4.759 1.00 28.00 594 CYS A O 1
ATOM 4521 N N . TRP A 1 595 ? -10.715 -17.453 -5.896 1.00 27.31 595 TRP A N 1
ATOM 4522 C CA . TRP A 1 595 ? -12.033 -17.953 -5.483 1.00 27.31 595 TRP A CA 1
ATOM 4523 C C . TRP A 1 595 ? -12.844 -18.270 -6.740 1.00 27.31 595 TRP A C 1
ATOM 4525 O O . TRP A 1 595 ? -13.573 -17.430 -7.269 1.00 27.31 595 TRP A O 1
ATOM 4535 N N . LYS A 1 596 ? -12.671 -19.496 -7.230 1.00 24.89 596 LYS A N 1
ATOM 4536 C CA . LYS A 1 596 ? -13.688 -20.231 -7.978 1.00 24.89 596 LYS A CA 1
ATOM 4537 C C . LYS A 1 596 ? -13.825 -21.614 -7.376 1.00 24.89 596 LYS A C 1
ATOM 4539 O O . LYS A 1 596 ? -12.766 -22.226 -7.113 1.00 24.89 596 LYS A O 1
#

Foldseek 3Di:
DKWKKKFKWFLQVQVQQVCCCVQQVDGDRGQIAIWIDIPQWTWWAAFAWIDIDHQVVVCVVQVTGRPDMGTLGAFPDDPVVLVVVCVVCRVCTGLQNDASQQHGRQVVQQVSSCVGPVGGDDVSNNCVLVSRCVGPSNVVCVVVSVVVSVVSSVDHGDCPSVDPNHDPPPPDDDDDDDDDDDDDDDDDDPDDPLVPFDADADDQLLPCLVVLLVQCVVLCPVVLDDPVLNVLSVVVNVCSVVVPQDDDPVSLLSLLQSLLSLLVVDPPDSSNLSSLSSLLNSLPRADDPDDRLPSNLSNVCSLLVQLQDPPRPDDLSSLLSSLNNLRSLCVHSSRVVVSLVSVVRNLVSLLVQLPDPPHDPSSVVSSLSSLVSNLRSDDLPDAAVNLVSLLSSLLSLVVVVVVDPDDPQDPVRVVVSVVNCLQRNFDWPDKDDALLWIKTKTWHQDSQQRAIWIKIKIFANQQDLVAAAFEEEEEEAFPDARCCCVVPPSVVSNVCNVVRYMYMGIGQFGPDPPQPPLPVDRCHHHSNLLLDQDDDPSCNNGSRNVSCVQRNVLSNCVSNTRHDQQRAEYAYDHSSNSNRVVSCVVDPDRRHDDDD

InterPro domains:
  IPR000801 Esterase-like [PF00756] (446-588)
  IPR008580 PPPDE peptidase domain [PF05903] (3-145)
  IPR008580 PPPDE peptidase domain [PS51858] (2-146)
  IPR008580 PPPDE peptidase domain [SM01179] (2-147)
  IPR013535 PUL domain [PF08324] (208-379)
  IPR014186 S-formylglutathione hydrolase [PTHR10061] (425-588)
  IPR029058 Alpha/Beta hydrolase fold [G3DSA:3.40.50.1820] (426-592)
  IPR029058 Alpha/Beta hydrolase fold [SSF53474] (426-588)
  IPR042266 PPPDE peptidase domain superfamily [G3DSA:3.90.1720.30] (1-159)

Organism: NCBI:txid2077276

Sequence (596 aa):
MVSVTLHVYDLSHGMARQLSPAILGKTIDGVWHTGVLVFGREYFFGGGGIQAMAPELVVQRYGMQPVRTVPLGETQLSQQELEQFLRDNSSRFTDATYDLLRHNCNNFSDEVSRFLTGSGIPQYILDLPNEALNSPFGAMLRPMLENMNNQMHAAPGDQLFSIPFNDPSRANAPVPAAATPATTTSAASSSVDLASRRFKVSGAPALHLDKMMQRIKSLNTQRLLSDDEVAALEALLAHVAADNEAVDSAKSLKWWNIVSKLLGQGHDSSFFFPALGLSRVLLLQKASVSDAVAEKKACFEAVVHVTEIEPSPLTSAQKTLLLAVLLNAFANPGFSDMALSGSARFLPFVFAVIADPSTSQEARVLSAHIISNCCLALKIGEEVVVTTIVCGAVETLDRISRLEPTARSSPVQQQTIEELKSVAAMQLVKQVKSFGGVIKQFSHESATTKCTMKFSIFLPPNASDSHKVPVLFYLAGLTCNDELLFVKAPEAQKVAASRGIAIVTTDTSPRGVSIPGDEDNWDFGTGAGFYVDATEPKWDEHYRMYSYVTKELPALITANFPVLEDKHSIMGHSMGGHGALVLGIRNPVPDFCCWK